Protein AF-0000000084433997 (afdb_homodimer)

Secondary structure (DSSP, 8-state):
----EEEEEES--EEEEEEE-SSPPPTT-EEEESEEEEEEE-HHHHHHHHHHHTT--EEEE-EEETTGGGSHHHHHHHHTT-B-TT-EEETT-PPPEEEEEE-TT--EEEEEE-GGGGGGGGPPP-HHHHHTEEEEEE-SS-HHHHHHHHHHHHHTT-EEEE--GGGGGG--HHHHHHHHHT-SEEEEEHHHHHHHHHHTT--HHHHHHHS-SEEEEE-GGG-EEEE-SS-EEEEPPP----S--TTHHHHHHHHHHHHHTTT--HHHHHHHHHHHHHHHTTSSSSTTSPPPHHHHHHHHHHH-/----EEEEEES--EEEEEEE-SSPPPTT-EEEESEEEEEEE-HHHHHHHHHHHTT--EEEE-EEETTGGGSHHHHHHHHTT-B-TT-EEETT-PPPEEEEEE-TT--EEEEEE-GGGGGGGGPPP-HHHHHTEEEEEE-SS-HHHHHHHHHHHHHTT-EEEE--GGGGGG--HHHHHHHHHT-SEEEEEHHHHHHHHHHHT--HHHHHHHS-SEEEEE-GGG-EEEE-SS-EEEEPPPP---S--TTHHHHHHHHHHHHHTTT--HHHHHHHHHHHHHHHTTSSSSTTSPPPHHHHHHHHHHH-

Solvent-accessible surface area (backbone atoms only — not comparable to full-atom values): 29512 Å² total; per-residue (Å²): 127,83,62,74,25,50,37,32,19,31,20,29,38,26,42,33,38,44,33,32,26,72,54,82,58,55,81,68,34,64,32,59,38,79,42,76,47,76,40,66,37,29,50,11,41,39,23,28,51,47,23,20,55,50,67,44,42,19,24,41,36,29,30,27,11,50,62,44,82,56,34,70,64,40,49,51,40,52,74,54,57,44,42,57,85,60,44,42,69,31,73,95,35,45,45,15,35,36,40,38,37,31,28,73,85,69,41,33,36,37,35,39,31,52,55,17,44,65,53,38,74,78,48,75,57,61,58,70,63,53,71,29,29,53,26,38,36,37,32,29,57,49,60,68,35,50,34,47,38,29,51,54,33,43,75,67,70,39,49,24,32,38,29,43,68,92,42,48,80,72,42,50,63,67,60,43,48,55,35,42,47,41,18,38,32,38,43,34,40,55,68,52,48,49,50,50,28,59,68,66,70,47,50,73,69,54,49,36,71,57,30,17,56,30,38,40,34,36,46,70,84,68,13,34,41,34,42,43,95,85,45,77,44,76,42,74,43,64,89,67,76,75,65,22,68,48,45,31,67,33,31,24,51,19,30,24,46,59,34,40,77,70,68,45,51,72,63,56,10,49,46,37,4,38,30,36,18,45,43,16,14,51,30,70,40,35,78,68,36,67,54,47,49,66,59,21,50,51,50,27,62,71,73,105,128,82,61,74,24,50,36,34,19,30,19,29,38,26,42,34,37,44,33,32,26,73,53,84,58,55,81,69,36,64,34,60,39,79,42,76,49,78,39,67,35,30,50,11,41,41,24,27,50,45,23,20,5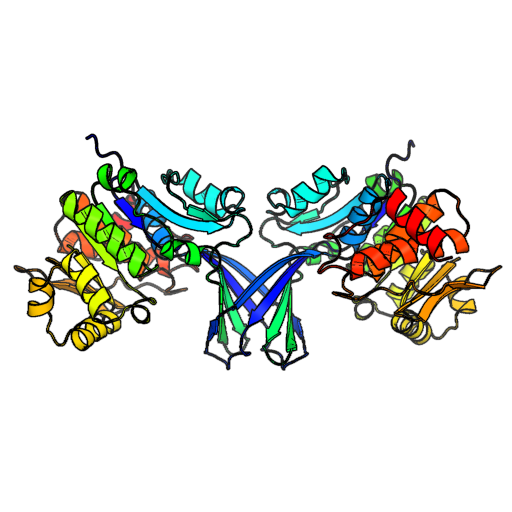4,52,70,43,42,18,23,39,36,29,31,27,10,51,60,42,84,57,34,68,64,39,50,53,39,53,76,53,57,43,43,58,83,60,43,43,70,31,72,94,35,47,44,16,34,38,40,39,37,32,28,74,85,69,43,32,38,37,36,39,31,51,55,17,45,64,50,39,74,78,49,76,58,62,59,71,62,53,70,28,29,54,25,39,37,37,32,30,58,47,63,67,35,49,33,48,39,29,50,54,34,43,74,68,72,37,48,24,32,37,29,43,67,92,42,47,80,71,43,50,63,67,59,43,50,54,36,42,46,41,19,38,33,37,44,33,39,55,68,53,46,49,49,50,28,58,66,67,71,48,50,73,68,54,48,37,71,56,30,16,57,31,40,40,34,37,47,69,84,70,12,34,40,36,42,43,93,86,45,77,43,77,42,76,42,65,89,67,75,75,65,23,70,47,45,30,67,32,31,25,52,19,32,23,48,60,34,40,78,70,69,46,52,72,62,59,9,49,44,37,4,37,30,35,17,46,44,15,15,51,30,72,39,37,77,70,36,68,54,47,49,66,58,22,50,51,49,27,62,71,73,103

InterPro domains:
  IPR002139 Ribokinase/fructokinase [PR00990] (9-30)
  IPR002139 Ribokinase/fructokinase [PR00990] (36-55)
  IPR002139 Ribokinase/fructokinase [PR00990] (178-193)
  IPR002139 Ribokinase/fructokinase [PR00990] (215-226)
  IPR002173 Carbohydrate/purine kinase, PfkB, conserved site [PS00583] (41-65)
  IPR002173 Carbohydrate/purine kinase, PfkB, conserved site [PS00584] (244-257)
  IPR011611 Carbohydrate kinase PfkB [PF00294] (5-291)
  IPR029056 Ribokinase-like [G3DSA:3.40.1190.20] (2-303)
  IPR029056 Ribokinase-like [SSF53613] (4-295)

Radius of gyration: 28.97 Å; Cα contacts (8 Å, |Δi|>4): 1471; chains: 2; bounding box: 48×86×59 Å

Nearest PDB structures (foldseek):
  6c9p-assembly1_B  TM=8.826E-01  e=9.674E-27  Mycobacterium tuberculosis
  1vm7-assembly1_B  TM=8.874E-01  e=5.995E-25  Thermotoga maritima MSB8
  7agh-assembly1_B  TM=7.985E-01  e=2.935E-23  Escherichia coli K-12
  2rbc-assembly1_A-2  TM=8.258E-01  e=1.819E-21  Agrobacterium fabrum str. C58
  5bye-assembly1_B  TM=8.367E-01  e=1.929E-21  Homo sapiens

Structure (mmCIF, N/CA/C/O backbone):
data_AF-0000000084433997-model_v1
#
loop_
_entity.id
_entity.type
_entity.pdbx_description
1 polymer 'Carbohydrate kinase PfkB family'
#
loop_
_atom_site.group_PDB
_atom_site.id
_atom_site.type_symbol
_atom_site.label_atom_id
_atom_site.label_alt_id
_atom_site.label_comp_id
_atom_site.label_asym_id
_atom_site.label_entity_id
_atom_site.label_seq_id
_atom_site.pdbx_PDB_ins_code
_atom_site.Cartn_x
_atom_site.Cartn_y
_atom_site.Cartn_z
_atom_site.occupancy
_atom_site.B_iso_or_equiv
_atom_site.auth_seq_id
_atom_site.auth_comp_id
_atom_site.auth_asym_id
_atom_site.auth_atom_id
_atom_site.pdbx_PDB_model_num
ATOM 1 N N . MET A 1 1 ? -18.5 -26.734 -27.234 1 50.84 1 MET A N 1
ATOM 2 C CA . MET A 1 1 ? -18.516 -25.297 -27 1 50.84 1 MET A CA 1
ATOM 3 C C . MET A 1 1 ? -17.188 -24.672 -27.438 1 50.84 1 MET A C 1
ATOM 5 O O . MET A 1 1 ? -16.141 -25.312 -27.328 1 50.84 1 MET A O 1
ATOM 9 N N . VAL A 1 2 ? -17.219 -23.578 -28.156 1 65.06 2 VAL A N 1
ATOM 10 C CA . VAL A 1 2 ? -16.016 -22.906 -28.641 1 65.06 2 VAL A CA 1
ATOM 11 C C . VAL A 1 2 ? -15.148 -22.5 -27.453 1 65.06 2 VAL A C 1
ATOM 13 O O . VAL A 1 2 ? -15.633 -21.906 -26.484 1 65.06 2 VAL A O 1
ATOM 16 N N . LYS A 1 3 ? -13.922 -23.188 -27.312 1 79.38 3 LYS A N 1
ATOM 17 C CA . LYS A 1 3 ? -12.977 -22.797 -26.281 1 79.38 3 LYS A CA 1
ATOM 18 C C . LYS A 1 3 ? -12.258 -21.5 -26.641 1 79.38 3 LYS A C 1
ATOM 20 O O . LYS A 1 3 ? -11.555 -21.438 -27.656 1 79.38 3 LYS A O 1
ATOM 25 N N . ASN A 1 4 ? -12.648 -20.531 -25.859 1 89.06 4 ASN A N 1
ATOM 26 C CA . ASN A 1 4 ? -12.109 -19.203 -26.156 1 89.06 4 ASN A CA 1
ATOM 27 C C . ASN A 1 4 ? -10.906 -18.891 -25.281 1 89.06 4 ASN A C 1
ATOM 29 O O . ASN A 1 4 ? -10.195 -17.906 -25.531 1 89.06 4 ASN A O 1
ATOM 33 N N . THR A 1 5 ? -10.719 -19.719 -24.281 1 94.12 5 THR A N 1
ATOM 34 C CA . THR A 1 5 ? -9.594 -19.531 -23.375 1 94.12 5 THR A CA 1
ATOM 35 C C . THR A 1 5 ? -8.625 -20.703 -23.469 1 94.12 5 THR A C 1
ATOM 37 O O . THR A 1 5 ? -9.039 -21.875 -23.375 1 94.12 5 THR A O 1
ATOM 40 N N . ASP A 1 6 ? -7.406 -20.406 -23.719 1 97.62 6 ASP A N 1
ATOM 41 C CA . ASP A 1 6 ? -6.395 -21.453 -23.781 1 97.62 6 ASP A CA 1
ATOM 42 C C . ASP A 1 6 ? -6.039 -21.953 -22.375 1 97.62 6 ASP A C 1
ATOM 44 O O . ASP A 1 6 ? -5.961 -23.156 -22.141 1 97.62 6 ASP A O 1
ATOM 48 N N . LEU A 1 7 ? -5.848 -20.984 -21.5 1 98.69 7 LEU A N 1
ATOM 49 C CA . LEU A 1 7 ? -5.348 -21.312 -20.172 1 98.69 7 LEU A CA 1
ATOM 50 C C . LEU A 1 7 ? -6.066 -20.5 -19.109 1 98.69 7 LEU A C 1
ATOM 52 O O . LEU A 1 7 ? -6.023 -19.266 -19.125 1 98.69 7 LEU A O 1
ATOM 56 N N . LEU A 1 8 ? -6.734 -21.141 -18.203 1 98.75 8 LEU A N 1
ATOM 57 C CA . LEU A 1 8 ? -7.324 -20.516 -17.016 1 98.75 8 LEU A CA 1
ATOM 58 C C . LEU A 1 8 ? -6.434 -20.719 -15.797 1 98.75 8 LEU A C 1
ATOM 60 O O . LEU A 1 8 ? -6.184 -21.859 -15.383 1 98.75 8 LEU A O 1
ATOM 64 N N . ALA A 1 9 ? -5.902 -19.641 -15.273 1 98.88 9 ALA A N 1
ATOM 65 C CA . ALA A 1 9 ? -5.137 -19.719 -14.031 1 98.88 9 ALA A CA 1
ATOM 66 C C . ALA A 1 9 ? -6.023 -19.438 -12.82 1 98.88 9 ALA A C 1
ATOM 68 O O . ALA A 1 9 ? -6.832 -18.516 -12.828 1 98.88 9 ALA A O 1
ATOM 69 N N . ILE A 1 10 ? -5.887 -20.234 -11.789 1 98.81 10 ILE A N 1
ATOM 70 C CA . ILE A 1 10 ? -6.688 -20.125 -10.57 1 98.81 10 ILE A CA 1
ATOM 71 C C . ILE A 1 10 ? -5.77 -20.031 -9.352 1 98.81 10 ILE A C 1
ATOM 73 O O . ILE A 1 10 ? -4.895 -20.891 -9.172 1 98.81 10 ILE A O 1
ATOM 77 N N . GLY A 1 11 ? -5.996 -19 -8.555 1 98.62 11 GLY A N 1
ATOM 78 C CA . GLY A 1 11 ? -5.188 -18.812 -7.359 1 98.62 11 GLY A CA 1
ATOM 79 C C . GLY A 1 11 ? -4.918 -17.344 -7.055 1 98.62 11 GLY A C 1
ATOM 80 O O . GLY A 1 11 ? -5.73 -16.484 -7.383 1 98.62 11 GLY A O 1
ATOM 81 N N . HIS A 1 12 ? -3.787 -17.094 -6.465 1 98.31 12 HIS A N 1
ATOM 82 C CA . HIS A 1 12 ? -3.574 -15.773 -5.871 1 98.31 12 HIS A CA 1
ATOM 83 C C . HIS A 1 12 ? -3.111 -14.766 -6.918 1 98.31 12 HIS A C 1
ATOM 85 O O . HIS A 1 12 ? -2.305 -15.094 -7.789 1 98.31 12 HIS A O 1
ATOM 91 N N . ALA A 1 13 ? -3.652 -13.594 -6.852 1 98.56 13 ALA A N 1
ATOM 92 C CA . ALA A 1 13 ? -3.033 -12.328 -7.234 1 98.56 13 ALA A CA 1
ATOM 93 C C . ALA A 1 13 ? -2.633 -11.516 -6.004 1 98.56 13 ALA A C 1
ATOM 95 O O . ALA A 1 13 ? -3.344 -11.516 -4.996 1 98.56 13 ALA A O 1
ATOM 96 N N . ALA A 1 14 ? -1.517 -10.852 -6.109 1 98.12 14 ALA A N 1
ATOM 97 C CA . ALA A 1 14 ? -1.049 -10.156 -4.91 1 98.12 14 ALA A CA 1
ATOM 98 C C . ALA A 1 14 ? -0.247 -8.914 -5.273 1 98.12 14 ALA A C 1
ATOM 100 O O . ALA A 1 14 ? 0.244 -8.789 -6.398 1 98.12 14 ALA A O 1
ATOM 101 N N . HIS A 1 15 ? -0.231 -7.965 -4.387 1 97.19 15 HIS A N 1
ATOM 102 C CA . HIS A 1 15 ? 0.707 -6.848 -4.43 1 97.19 15 HIS A CA 1
ATOM 103 C C . HIS A 1 15 ? 1.926 -7.117 -3.555 1 97.19 15 HIS A C 1
ATOM 105 O O . HIS A 1 15 ? 1.788 -7.547 -2.406 1 97.19 15 HIS A O 1
ATOM 111 N N . ASP A 1 16 ? 3.061 -6.852 -4.098 1 97.06 16 ASP A N 1
ATOM 112 C CA . ASP A 1 16 ? 4.301 -7.031 -3.35 1 97.06 16 ASP A CA 1
ATOM 113 C C . ASP A 1 16 ? 4.973 -5.691 -3.072 1 97.06 16 ASP A C 1
ATOM 115 O O . ASP A 1 16 ? 5.355 -4.977 -4.004 1 97.06 16 ASP A O 1
ATOM 119 N N . TYR A 1 17 ? 5.09 -5.344 -1.823 1 97.31 17 TYR A N 1
ATOM 120 C CA . TYR A 1 17 ? 5.855 -4.18 -1.395 1 97.31 17 TYR A CA 1
ATOM 121 C C . TYR A 1 17 ? 7.281 -4.574 -1.02 1 97.31 17 TYR A C 1
ATOM 123 O O . TYR A 1 17 ? 7.492 -5.355 -0.089 1 97.31 17 TYR A O 1
ATOM 131 N N . ILE A 1 18 ? 8.25 -4.066 -1.733 1 96.94 18 ILE A N 1
ATOM 132 C CA . ILE A 1 18 ? 9.664 -4.266 -1.44 1 96.94 18 ILE A CA 1
ATOM 133 C C . ILE A 1 18 ? 10.234 -3.018 -0.771 1 96.94 18 ILE A C 1
ATOM 135 O O . ILE A 1 18 ? 10.352 -1.964 -1.402 1 96.94 18 ILE A O 1
ATOM 139 N N . ILE A 1 19 ? 10.641 -3.168 0.463 1 97.88 19 ILE A N 1
ATOM 140 C CA . ILE A 1 19 ? 10.938 -2.014 1.303 1 97.88 19 ILE A CA 1
ATOM 141 C C . ILE A 1 19 ? 12.367 -2.115 1.832 1 97.88 19 ILE A C 1
ATOM 143 O O . ILE A 1 19 ? 12.789 -3.18 2.293 1 97.88 19 ILE A O 1
ATOM 147 N N . ARG A 1 20 ? 13.117 -1.096 1.698 1 97.75 20 ARG A N 1
ATOM 148 C CA . ARG A 1 20 ? 14.461 -1.013 2.275 1 97.75 20 ARG A CA 1
ATOM 149 C C . ARG A 1 20 ? 14.469 -0.107 3.502 1 97.75 20 ARG A C 1
ATOM 151 O O . ARG A 1 20 ? 13.914 0.992 3.475 1 97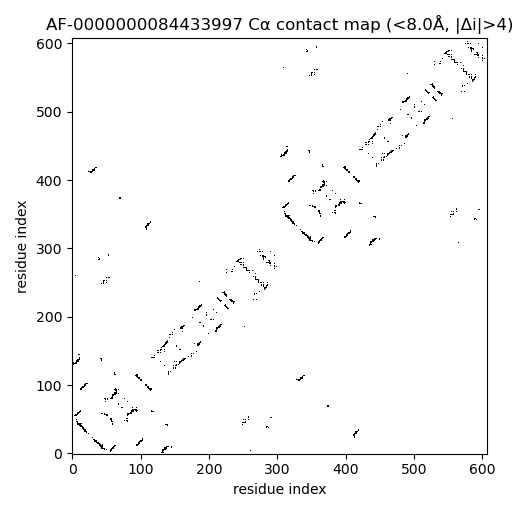.75 20 ARG A O 1
ATOM 158 N N . VAL A 1 21 ? 15.023 -0.551 4.582 1 97.94 21 VAL A N 1
ATOM 159 C CA . VAL A 1 21 ? 15.18 0.207 5.82 1 97.94 21 VAL A CA 1
ATOM 160 C C . VAL A 1 21 ? 16.625 0.101 6.312 1 97.94 21 VAL A C 1
ATOM 162 O O . VAL A 1 21 ? 17.328 -0.864 6 1 97.94 21 VAL A O 1
ATOM 165 N N . PRO A 1 22 ? 17.125 1.155 7.047 1 97.19 22 PRO A N 1
ATOM 166 C CA . PRO A 1 22 ? 18.484 1.024 7.59 1 97.19 22 PRO A CA 1
ATOM 167 C C . PRO A 1 22 ? 18.609 -0.123 8.586 1 97.19 22 PRO A C 1
ATOM 169 O O . PRO A 1 22 ? 19.609 -0.841 8.586 1 97.19 22 PRO A O 1
ATOM 172 N N . SER A 1 23 ? 17.609 -0.254 9.438 1 95.31 23 SER A N 1
ATOM 173 C CA . SER A 1 23 ? 17.547 -1.306 10.445 1 95.31 23 SER A CA 1
ATOM 174 C C . SER A 1 23 ? 16.094 -1.579 10.852 1 95.31 23 SER A C 1
ATOM 176 O O . SER A 1 23 ? 15.203 -0.78 10.57 1 95.31 23 SER A O 1
ATOM 178 N N . PHE A 1 24 ? 15.898 -2.74 11.398 1 94.88 24 PHE A N 1
ATOM 179 C CA . PHE A 1 24 ? 14.594 -3.043 11.969 1 94.88 24 PHE A CA 1
ATOM 180 C C . PHE A 1 24 ? 14.445 -2.4 13.344 1 94.88 24 PHE A C 1
ATOM 182 O O . PHE A 1 24 ? 15.234 -2.674 14.25 1 94.88 24 PHE A O 1
ATOM 189 N N . PRO A 1 25 ? 13.492 -1.567 13.531 1 94.12 25 PRO A N 1
ATOM 190 C CA . PRO A 1 25 ? 13.359 -0.875 14.812 1 94.12 25 PRO A CA 1
ATOM 191 C C . PRO A 1 25 ? 12.898 -1.798 15.938 1 94.12 25 PRO A C 1
ATOM 193 O O . PRO A 1 25 ? 12.281 -2.832 15.68 1 94.12 25 PRO A O 1
ATOM 196 N N . LYS A 1 26 ? 13.25 -1.342 17.203 1 92.12 26 LYS A N 1
ATOM 197 C CA . LYS A 1 26 ? 12.68 -1.998 18.375 1 92.12 26 LYS A CA 1
ATOM 198 C C . LYS A 1 26 ? 11.219 -1.614 18.562 1 92.12 26 LYS A C 1
ATOM 200 O O . LYS A 1 26 ? 10.734 -0.654 17.953 1 92.12 26 LYS A O 1
ATOM 205 N N . ALA A 1 27 ? 10.484 -2.465 19.359 1 90.38 27 ALA A N 1
ATOM 206 C CA . ALA A 1 27 ? 9.102 -2.125 19.703 1 90.38 27 ALA A CA 1
ATOM 207 C C . ALA A 1 27 ? 9 -0.681 20.188 1 90.38 27 ALA A C 1
ATOM 209 O O . ALA A 1 27 ? 9.844 -0.21 20.953 1 90.38 27 ALA A O 1
ATOM 210 N N . ASN A 1 28 ? 8.008 -0.002 19.672 1 89.56 28 ASN A N 1
ATOM 211 C CA . ASN A 1 28 ? 7.633 1.361 20.031 1 89.56 28 ASN A CA 1
ATOM 212 C C . ASN A 1 28 ? 8.625 2.381 19.469 1 89.56 28 ASN A C 1
ATOM 214 O O . ASN A 1 28 ? 8.742 3.49 20 1 89.56 28 ASN A O 1
ATOM 218 N N . PHE A 1 29 ? 9.406 2.031 18.5 1 91.44 29 PHE A N 1
ATOM 219 C CA . PHE A 1 29 ? 10.273 2.955 17.766 1 91.44 29 PHE A CA 1
ATOM 220 C C . PHE A 1 29 ? 9.914 2.967 16.281 1 91.44 29 PHE A C 1
ATOM 222 O O . PHE A 1 29 ? 9.07 2.189 15.836 1 91.44 29 PHE A O 1
ATOM 229 N N . SER A 1 30 ? 10.531 3.869 15.602 1 91.94 30 SER A N 1
ATOM 230 C CA . SER A 1 30 ? 10.258 4.051 14.18 1 91.94 30 SER A CA 1
ATOM 231 C C . SER A 1 30 ? 11.531 3.949 13.352 1 91.94 30 SER A C 1
ATOM 233 O O . SER A 1 30 ? 12.641 4.059 13.891 1 91.94 30 SER A O 1
ATOM 235 N N . SER A 1 31 ? 11.367 3.625 12.133 1 94.44 31 SER A N 1
ATOM 236 C CA . SER A 1 31 ? 12.461 3.598 11.164 1 94.44 31 SER A CA 1
ATOM 237 C C . SER A 1 31 ? 12.039 4.23 9.836 1 94.44 31 SER A C 1
ATOM 239 O O . SER A 1 31 ? 10.906 4.035 9.383 1 94.44 31 SER A O 1
ATOM 241 N N . PRO A 1 32 ? 12.945 5.012 9.25 1 95.56 32 PRO A N 1
ATOM 242 C CA . PRO A 1 32 ? 12.633 5.527 7.918 1 95.56 32 PRO A CA 1
ATOM 243 C C . PRO A 1 32 ? 12.75 4.461 6.832 1 95.56 32 PRO A C 1
ATOM 245 O O . PRO A 1 32 ? 13.562 3.537 6.953 1 95.56 32 PRO A O 1
ATOM 248 N N . ILE A 1 33 ? 11.914 4.535 5.883 1 97.94 33 ILE A N 1
ATOM 249 C CA . ILE A 1 33 ? 12.047 3.727 4.676 1 97.94 33 ILE A CA 1
ATOM 250 C C . ILE A 1 33 ? 12.922 4.457 3.662 1 97.94 33 ILE A C 1
ATOM 252 O O . ILE A 1 33 ? 12.625 5.59 3.275 1 97.94 33 ILE A O 1
ATOM 256 N N . THR A 1 34 ? 14 3.84 3.238 1 97.12 34 THR A N 1
ATOM 257 C CA . THR A 1 34 ? 14.945 4.496 2.344 1 97.12 34 THR A CA 1
ATOM 258 C C . THR A 1 34 ? 14.562 4.258 0.885 1 97.12 34 THR A C 1
ATOM 260 O O . THR A 1 34 ? 14.961 5.023 0.003 1 97.12 34 THR A O 1
ATOM 263 N N . ASP A 1 35 ? 13.883 3.168 0.671 1 96.25 35 ASP A N 1
ATOM 264 C CA . ASP A 1 35 ? 13.375 2.865 -0.667 1 96.25 35 ASP A CA 1
ATOM 265 C C . ASP A 1 35 ? 12.141 1.973 -0.602 1 96.25 35 ASP A C 1
ATOM 267 O O . ASP A 1 35 ? 12 1.168 0.321 1 96.25 35 ASP A O 1
ATOM 271 N N . MET A 1 36 ? 11.273 2.164 -1.518 1 97.06 36 MET A N 1
ATOM 272 C CA . MET A 1 36 ? 10.055 1.355 -1.593 1 97.06 36 MET A CA 1
ATOM 273 C C . MET A 1 36 ? 9.602 1.187 -3.039 1 97.06 36 MET A C 1
ATOM 275 O O . MET A 1 36 ? 9.438 2.17 -3.762 1 97.06 36 MET A O 1
ATOM 279 N N . LYS A 1 37 ? 9.438 -0.037 -3.434 1 94.38 37 LYS A N 1
ATOM 280 C CA . LYS A 1 37 ? 8.898 -0.4 -4.742 1 94.38 37 LYS A CA 1
ATOM 281 C C . LYS A 1 37 ? 7.719 -1.354 -4.605 1 94.38 37 LYS A C 1
ATOM 283 O O . LYS A 1 37 ? 7.652 -2.137 -3.656 1 94.38 37 LYS A O 1
ATOM 288 N N . THR A 1 38 ? 6.801 -1.246 -5.484 1 94.62 38 THR A N 1
ATOM 289 C CA . THR A 1 38 ? 5.672 -2.166 -5.543 1 94.62 38 THR A CA 1
ATOM 290 C C . THR A 1 38 ? 5.703 -2.982 -6.828 1 94.62 38 THR A C 1
ATOM 292 O O . THR A 1 38 ? 5.941 -2.438 -7.91 1 94.62 38 THR A O 1
ATOM 295 N N . PHE A 1 39 ? 5.469 -4.246 -6.715 1 95.81 39 PHE A N 1
ATOM 296 C CA . PHE A 1 39 ? 5.426 -5.148 -7.859 1 95.81 39 PHE A CA 1
ATOM 297 C C . PHE A 1 39 ? 4.137 -5.961 -7.855 1 95.81 39 PHE A C 1
ATOM 299 O O . PHE A 1 39 ? 3.539 -6.184 -6.801 1 95.81 39 PHE A O 1
ATOM 306 N N . ASN A 1 40 ? 3.682 -6.293 -9.047 1 97.31 40 ASN A N 1
ATOM 307 C CA . ASN A 1 40 ? 2.57 -7.227 -9.195 1 97.31 40 ASN A CA 1
ATOM 308 C C . ASN A 1 40 ? 3.008 -8.664 -8.938 1 97.31 40 ASN A C 1
ATOM 310 O O . ASN A 1 40 ? 4.098 -9.07 -9.352 1 97.31 40 ASN A O 1
ATOM 314 N N . GLY A 1 41 ? 2.148 -9.406 -8.156 1 97.5 41 GLY A N 1
ATOM 315 C CA . GLY A 1 41 ? 2.504 -10.781 -7.828 1 97.5 41 GLY A CA 1
ATOM 316 C C . GLY A 1 41 ? 1.3 -11.695 -7.699 1 97.5 41 GLY A C 1
ATOM 317 O O . GLY A 1 41 ? 0.204 -11.352 -8.156 1 97.5 41 GLY A O 1
ATOM 318 N N . GLY A 1 42 ? 1.583 -12.828 -7.086 1 97.75 42 GLY A N 1
ATOM 319 C CA . GLY A 1 42 ? 0.622 -13.922 -7.039 1 97.75 42 GLY A CA 1
ATOM 320 C C . GLY A 1 42 ? 0.868 -14.977 -8.094 1 97.75 42 GLY A C 1
ATOM 321 O O . GLY A 1 42 ? 0.853 -14.68 -9.297 1 97.75 42 GLY A O 1
ATOM 322 N N . ALA A 1 43 ? 0.938 -16.125 -7.637 1 98.31 43 ALA A N 1
ATOM 323 C CA . ALA A 1 43 ? 1.384 -17.188 -8.523 1 98.31 43 ALA A CA 1
ATOM 324 C C . ALA A 1 43 ? 0.423 -17.359 -9.695 1 98.31 43 ALA A C 1
ATOM 326 O O . ALA A 1 43 ? 0.851 -17.469 -10.852 1 98.31 43 ALA A O 1
ATOM 327 N N . ALA A 1 44 ? -0.881 -17.406 -9.445 1 98.81 44 ALA A N 1
ATOM 328 C CA . ALA A 1 44 ? -1.854 -17.578 -10.523 1 98.81 44 ALA A CA 1
ATOM 329 C C . ALA A 1 44 ? -1.81 -16.406 -11.5 1 98.81 44 ALA A C 1
ATOM 331 O O . ALA A 1 44 ? -1.814 -16.609 -12.719 1 98.81 44 ALA A O 1
ATOM 332 N N . ALA A 1 45 ? -1.778 -15.273 -10.922 1 98.81 45 ALA A N 1
ATOM 333 C CA . ALA A 1 45 ? -1.732 -14.07 -11.758 1 98.81 45 ALA A CA 1
ATOM 334 C C . ALA A 1 45 ? -0.444 -14.023 -12.57 1 98.81 45 ALA A C 1
ATOM 336 O O . ALA A 1 45 ? -0.454 -13.617 -13.734 1 98.81 45 ALA A O 1
ATOM 337 N N . ASN A 1 46 ? 0.643 -14.367 -11.969 1 98.69 46 ASN A N 1
ATOM 338 C CA . ASN A 1 46 ? 1.906 -14.43 -12.695 1 98.69 46 ASN A CA 1
ATOM 339 C C . ASN A 1 46 ? 1.807 -15.359 -13.906 1 98.69 46 ASN A C 1
ATOM 341 O O . ASN A 1 46 ? 2.221 -14.984 -15.008 1 98.69 46 ASN A O 1
ATOM 345 N N . VAL A 1 47 ? 1.234 -16.516 -13.695 1 98.88 47 VAL A N 1
ATOM 346 C CA . VAL A 1 47 ? 1.101 -17.484 -14.773 1 98.88 47 VAL A CA 1
ATOM 347 C C . VAL A 1 47 ? 0.199 -16.922 -15.867 1 98.88 47 VAL A C 1
ATOM 349 O O . VAL A 1 47 ? 0.509 -17.031 -17.062 1 98.88 47 VAL A O 1
ATOM 352 N N . ALA A 1 48 ? -0.889 -16.312 -15.492 1 98.88 48 ALA A N 1
ATOM 353 C CA . ALA A 1 48 ? -1.817 -15.727 -16.453 1 98.88 48 ALA A CA 1
ATOM 354 C C . ALA A 1 48 ? -1.146 -14.609 -17.25 1 98.88 48 ALA A C 1
ATOM 356 O O . ALA A 1 48 ? -1.279 -14.555 -18.484 1 98.88 48 ALA A O 1
ATOM 357 N N . CYS A 1 49 ? -0.402 -13.742 -16.609 1 98.81 49 CYS A N 1
ATOM 358 C CA . CYS A 1 49 ? 0.227 -12.602 -17.25 1 98.81 49 CYS A CA 1
ATOM 359 C C . CYS A 1 49 ? 1.329 -13.055 -18.203 1 98.81 49 CYS A C 1
ATOM 361 O O . CYS A 1 49 ? 1.379 -12.617 -19.359 1 98.81 49 CYS A O 1
ATOM 363 N N . VAL A 1 50 ? 2.197 -13.914 -17.688 1 98.81 50 VAL A N 1
ATOM 364 C CA . VAL A 1 50 ? 3.283 -14.406 -18.531 1 98.81 50 VAL A CA 1
ATOM 365 C C . VAL A 1 50 ? 2.709 -15.188 -19.719 1 98.81 50 VAL A C 1
ATOM 367 O O . VAL A 1 50 ? 3.16 -15.023 -20.859 1 98.81 50 VAL A O 1
ATOM 370 N N . GLY A 1 51 ? 1.712 -16.031 -19.484 1 98.75 51 GLY A N 1
ATOM 371 C CA . GLY A 1 51 ? 1.057 -16.766 -20.562 1 98.75 51 GLY A CA 1
ATOM 372 C C . GLY A 1 51 ? 0.455 -15.859 -21.625 1 98.75 51 GLY A C 1
ATOM 373 O O . GLY A 1 51 ? 0.634 -16.094 -22.812 1 98.75 51 GLY A O 1
ATOM 374 N N . ALA A 1 52 ? -0.25 -14.852 -21.141 1 98.75 52 ALA A N 1
ATOM 375 C CA . ALA A 1 52 ? -0.844 -13.891 -22.062 1 98.75 52 ALA A CA 1
ATOM 376 C C . ALA A 1 52 ? 0.229 -13.195 -22.891 1 98.75 52 ALA A C 1
ATOM 378 O O . ALA A 1 52 ? 0.079 -13.031 -24.109 1 98.75 52 ALA A O 1
ATOM 379 N N . ASN A 1 53 ? 1.278 -12.812 -22.234 1 98.62 53 ASN A N 1
ATOM 380 C CA . ASN A 1 53 ? 2.381 -12.141 -22.922 1 98.62 53 ASN A CA 1
ATOM 381 C C . ASN A 1 53 ? 2.998 -13.039 -24 1 98.62 53 ASN A C 1
ATOM 383 O O . ASN A 1 53 ? 3.525 -12.539 -24.984 1 98.62 53 ASN A O 1
ATOM 387 N N . LEU A 1 54 ? 2.941 -14.336 -23.812 1 98.56 54 LEU A N 1
ATOM 388 C CA . LEU A 1 54 ? 3.5 -15.305 -24.75 1 98.56 54 LEU A CA 1
ATOM 389 C C . LEU A 1 54 ? 2.504 -15.633 -25.859 1 98.56 54 LEU A C 1
ATOM 391 O O . LEU A 1 54 ? 2.793 -16.438 -26.75 1 98.56 54 LEU A O 1
ATOM 395 N N . GLY A 1 55 ? 1.296 -15.117 -25.797 1 97.69 55 GLY A N 1
ATOM 396 C CA . GLY A 1 55 ? 0.361 -15.242 -26.906 1 97.69 55 GLY A CA 1
ATOM 397 C C . GLY A 1 55 ? -0.832 -16.125 -26.578 1 97.69 55 GLY A C 1
ATOM 398 O O . GLY A 1 55 ? -1.706 -16.328 -27.422 1 97.69 55 GLY A O 1
ATOM 399 N N . LEU A 1 56 ? -0.952 -16.609 -25.375 1 98.12 56 LEU A N 1
ATOM 400 C CA . LEU A 1 56 ? -2.107 -17.406 -24.984 1 98.12 56 LEU A CA 1
ATOM 401 C C . LEU A 1 56 ? -3.299 -16.516 -24.656 1 98.12 56 LEU A C 1
ATOM 403 O O . LEU A 1 56 ? -3.133 -15.438 -24.062 1 98.12 56 LEU A O 1
ATOM 407 N N . ASN A 1 57 ? -4.473 -16.969 -25.047 1 98.44 57 ASN A N 1
ATOM 408 C CA . ASN A 1 57 ? -5.672 -16.406 -24.438 1 98.44 57 ASN A CA 1
ATOM 409 C C . ASN A 1 57 ? -5.867 -16.906 -23 1 98.44 57 ASN A C 1
ATOM 411 O O . ASN A 1 57 ? -6.25 -18.062 -22.797 1 98.44 57 ASN A O 1
ATOM 415 N N . THR A 1 58 ? -5.609 -16 -22.047 1 98.69 58 THR A N 1
ATOM 416 C CA . THR A 1 58 ? -5.645 -16.453 -20.672 1 98.69 58 THR A CA 1
ATOM 417 C C . THR A 1 58 ? -6.828 -15.836 -19.922 1 98.69 58 THR A C 1
ATOM 419 O O . THR A 1 58 ? -7.355 -14.805 -20.344 1 98.69 58 THR A O 1
ATOM 422 N N . ALA A 1 59 ? -7.277 -16.531 -18.922 1 98.75 59 ALA A N 1
ATOM 423 C CA . ALA A 1 59 ? -8.242 -16.047 -17.922 1 98.75 59 ALA A CA 1
ATOM 424 C C . ALA A 1 59 ? -7.723 -16.25 -16.516 1 98.75 59 ALA A C 1
ATOM 426 O O . ALA A 1 59 ? -6.848 -17.094 -16.281 1 98.75 59 ALA A O 1
ATOM 427 N N . LEU A 1 60 ? -8.25 -15.43 -15.609 1 98.81 60 LEU A N 1
ATOM 428 C CA . LEU A 1 60 ? -7.789 -15.484 -14.227 1 98.81 60 LEU A CA 1
ATOM 429 C C . LEU A 1 60 ? -8.969 -15.555 -13.266 1 98.81 60 LEU A C 1
ATOM 431 O O . LEU A 1 60 ? -9.922 -14.781 -13.391 1 98.81 60 LEU A O 1
ATOM 435 N N . VAL A 1 61 ? -8.945 -16.516 -12.422 1 98.75 61 VAL A N 1
ATOM 436 C CA . VAL A 1 61 ? -9.805 -16.547 -11.242 1 98.75 61 VAL A CA 1
ATOM 437 C C . VAL A 1 61 ? -8.969 -16.312 -9.984 1 98.75 61 VAL A C 1
ATOM 439 O O . VAL A 1 61 ? -8.102 -17.109 -9.648 1 98.75 61 VAL A O 1
ATOM 442 N N . SER A 1 62 ? -9.195 -15.273 -9.367 1 98.75 62 SER A N 1
ATOM 443 C CA . SER A 1 62 ? -8.508 -14.852 -8.156 1 98.75 62 SER A CA 1
ATOM 444 C C . SER A 1 62 ? -9.422 -14.023 -7.258 1 98.75 62 SER A C 1
ATOM 446 O O . SER A 1 62 ? -10.367 -13.398 -7.738 1 98.75 62 SER A O 1
ATOM 448 N N . ALA A 1 63 ? -9.18 -14.133 -5.973 1 98.69 63 ALA A N 1
ATOM 449 C CA . ALA A 1 63 ? -9.891 -13.273 -5.031 1 98.69 63 ALA A CA 1
ATOM 450 C C . ALA A 1 63 ? -9.117 -11.984 -4.777 1 98.69 63 ALA A C 1
ATOM 452 O O . ALA A 1 63 ? -7.969 -12.023 -4.332 1 98.69 63 ALA A O 1
ATOM 453 N N . VAL A 1 64 ? -9.773 -10.844 -5.039 1 98.62 64 VAL A N 1
ATOM 454 C CA . VAL A 1 64 ? -9.102 -9.555 -4.953 1 98.62 64 VAL A CA 1
ATOM 455 C C . VAL A 1 64 ? -9.984 -8.555 -4.203 1 98.62 64 VAL A C 1
ATOM 457 O O . VAL A 1 64 ? -11.172 -8.805 -3.998 1 98.62 64 VAL A O 1
ATOM 460 N N . GLY A 1 65 ? -9.344 -7.523 -3.746 1 97.38 65 GLY A N 1
ATOM 461 C CA . GLY A 1 65 ? -10.047 -6.512 -2.979 1 97.38 65 GLY A CA 1
ATOM 462 C C . GLY A 1 65 ? -11.008 -5.691 -3.818 1 97.38 65 GLY A C 1
ATOM 463 O O . GLY A 1 65 ? -10.953 -5.723 -5.051 1 97.38 65 GLY A O 1
ATOM 464 N N . GLY A 1 66 ? -11.859 -4.93 -3.139 1 94.56 66 GLY A N 1
ATOM 465 C CA . GLY A 1 66 ? -12.883 -4.129 -3.799 1 94.56 66 GLY A CA 1
ATOM 466 C C . GLY A 1 66 ? -12.305 -3.045 -4.691 1 94.56 66 GLY A C 1
ATOM 467 O O . GLY A 1 66 ? -12.945 -2.613 -5.648 1 94.56 66 GLY A O 1
ATOM 468 N N . ASP A 1 67 ? -11.102 -2.625 -4.457 1 90.75 67 ASP A N 1
ATOM 469 C CA . ASP A 1 67 ? -10.508 -1.517 -5.195 1 90.75 67 ASP A CA 1
ATOM 470 C C . ASP A 1 67 ? -9.633 -2.027 -6.34 1 90.75 67 ASP A C 1
ATOM 472 O O . ASP A 1 67 ? -9 -1.237 -7.047 1 90.75 67 ASP A O 1
ATOM 476 N N . PHE A 1 68 ? -9.539 -3.303 -6.539 1 96.06 68 PHE A N 1
ATOM 477 C CA . PHE A 1 68 ? -8.562 -3.906 -7.438 1 96.06 68 PHE A CA 1
ATOM 478 C C . PHE A 1 68 ? -8.734 -3.377 -8.859 1 96.06 68 PHE A C 1
ATOM 480 O O . PHE A 1 68 ? -7.75 -3.135 -9.555 1 96.06 68 PHE A O 1
ATOM 487 N N . LYS A 1 69 ? -9.945 -3.15 -9.305 1 94.31 69 LYS A N 1
ATOM 488 C CA . LYS A 1 69 ? -10.211 -2.754 -10.688 1 94.31 69 LYS A CA 1
ATOM 489 C C . LYS A 1 69 ? -9.758 -1.318 -10.938 1 94.31 69 LYS A C 1
ATOM 491 O O . LYS A 1 69 ? -9.711 -0.873 -12.086 1 94.31 69 LYS A O 1
ATOM 496 N N . LYS A 1 70 ? -9.383 -0.637 -9.93 1 89.38 70 LYS A N 1
ATOM 497 C CA . LYS A 1 70 ? -8.906 0.735 -10.07 1 89.38 70 LYS A CA 1
ATOM 498 C C . LYS A 1 70 ? -7.387 0.798 -10 1 89.38 70 LYS A C 1
ATOM 500 O O . LYS A 1 70 ? -6.801 1.883 -10.039 1 89.38 70 LYS A O 1
ATOM 505 N N . THR A 1 71 ? -6.789 -0.307 -9.906 1 92.25 71 THR A N 1
ATOM 506 C CA . THR A 1 71 ? -5.344 -0.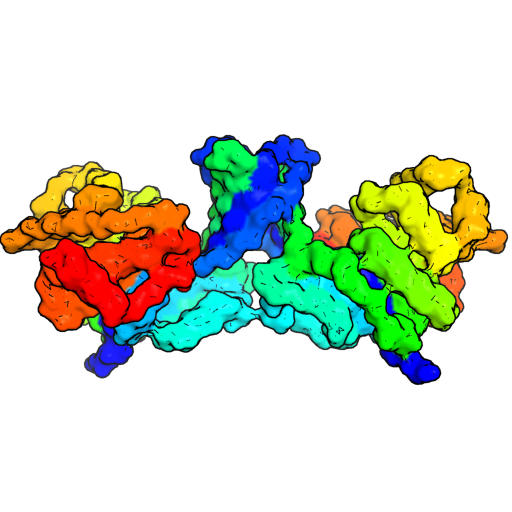347 -9.719 1 92.25 71 THR A CA 1
ATOM 507 C C . THR A 1 71 ? -4.625 -0.396 -11.062 1 92.25 71 THR A C 1
ATOM 509 O O . THR A 1 71 ? -5.219 -0.785 -12.07 1 92.25 71 THR A O 1
ATOM 512 N N . GLU A 1 72 ? -3.355 -0.032 -11.039 1 90.94 72 GLU A N 1
ATOM 513 C CA . GLU A 1 72 ? -2.498 -0.203 -12.203 1 90.94 72 GLU A CA 1
ATOM 514 C C . GLU A 1 72 ? -2.314 -1.679 -12.547 1 90.94 72 GLU A C 1
ATOM 516 O O . GLU A 1 72 ? -2.094 -2.031 -13.703 1 90.94 72 GLU A O 1
ATOM 521 N N . TYR A 1 73 ? -2.41 -2.49 -11.547 1 95.94 73 TYR A N 1
ATOM 522 C CA . TYR A 1 73 ? -2.287 -3.928 -11.758 1 95.94 73 TYR A CA 1
ATOM 523 C C . TYR A 1 73 ? -3.398 -4.438 -12.672 1 95.94 73 TYR A C 1
ATOM 525 O O . TYR A 1 73 ? -3.137 -5.18 -13.617 1 95.94 73 TYR A O 1
ATOM 533 N N . PHE A 1 74 ? -4.609 -3.996 -12.391 1 97.38 74 PHE A N 1
ATOM 534 C CA . PHE A 1 74 ? -5.742 -4.387 -13.219 1 97.38 74 PHE A CA 1
ATOM 535 C C . PHE A 1 74 ? -5.582 -3.855 -14.641 1 97.38 74 PHE A C 1
ATOM 537 O O . PHE A 1 74 ? -5.84 -4.574 -15.609 1 97.38 74 PHE A O 1
ATOM 544 N N . GLU A 1 75 ? -5.148 -2.65 -14.727 1 95.25 75 GLU A N 1
ATOM 545 C CA . GLU A 1 75 ? -4.887 -2.076 -16.047 1 95.25 75 GLU A CA 1
ATOM 546 C C . GLU A 1 75 ? -3.873 -2.91 -16.812 1 95.25 75 GLU A C 1
ATOM 548 O O . GLU A 1 75 ? -4.02 -3.111 -18.016 1 95.25 75 GLU A O 1
ATOM 553 N N . HIS A 1 76 ? -2.846 -3.318 -16.109 1 97.06 76 HIS A N 1
ATOM 554 C CA . HIS A 1 76 ? -1.828 -4.176 -16.703 1 97.06 76 HIS A CA 1
ATOM 555 C C . HIS A 1 76 ? -2.443 -5.453 -17.266 1 97.06 76 HIS A C 1
ATOM 557 O O . HIS A 1 76 ? -2.125 -5.859 -18.391 1 97.06 76 HIS A O 1
ATOM 563 N N . MET A 1 77 ? -3.359 -6.082 -16.531 1 98.44 77 MET A N 1
ATOM 564 C CA . MET A 1 77 ? -4.051 -7.289 -16.984 1 98.44 77 MET A CA 1
ATOM 565 C C . MET A 1 77 ? -4.895 -7.008 -18.219 1 98.44 77 MET A C 1
ATOM 567 O O . MET A 1 77 ? -4.906 -7.805 -19.156 1 98.44 77 MET A O 1
ATOM 571 N N . GLU A 1 78 ? -5.57 -5.84 -18.172 1 98.06 78 GLU A N 1
ATOM 572 C CA . GLU A 1 78 ? -6.391 -5.449 -19.328 1 98.06 78 GLU A CA 1
ATOM 573 C C . GLU A 1 78 ? -5.543 -5.27 -20.578 1 98.06 78 GLU A C 1
ATOM 575 O O . GLU A 1 78 ? -5.918 -5.723 -21.656 1 98.06 78 GLU A O 1
ATOM 580 N N . ASN A 1 79 ? -4.457 -4.637 -20.406 1 98 79 ASN A N 1
ATOM 581 C CA . ASN A 1 79 ? -3.561 -4.383 -21.531 1 98 79 ASN A CA 1
ATOM 582 C C . ASN A 1 79 ? -3.027 -5.68 -22.125 1 98 79 ASN A C 1
ATOM 584 O O . ASN A 1 79 ? -2.758 -5.75 -23.328 1 98 79 ASN A O 1
ATOM 588 N N . LEU A 1 80 ? -2.904 -6.703 -21.312 1 98.31 80 LEU A N 1
ATOM 589 C CA . LEU A 1 80 ? -2.428 -8.008 -21.766 1 98.31 80 LEU A CA 1
ATOM 590 C C . LEU A 1 80 ? -3.562 -8.82 -22.375 1 98.31 80 LEU A C 1
ATOM 592 O O . LEU A 1 80 ? -3.332 -9.898 -22.922 1 98.31 80 LEU A O 1
ATOM 596 N N . GLY A 1 81 ? -4.781 -8.344 -22.188 1 98.19 81 GLY A N 1
ATOM 597 C CA . GLY A 1 81 ? -5.941 -9.016 -22.75 1 98.19 81 GLY A CA 1
ATOM 598 C C . GLY A 1 81 ? -6.41 -10.195 -21.906 1 98.19 81 GLY A C 1
ATOM 599 O O . GLY A 1 81 ? -7.043 -11.117 -22.422 1 98.19 81 GLY A O 1
ATOM 600 N N . ILE A 1 82 ? -6.145 -10.234 -20.672 1 98.62 82 ILE A N 1
ATOM 601 C CA . ILE A 1 82 ? -6.547 -11.32 -19.781 1 98.62 82 ILE A CA 1
ATOM 602 C C . ILE A 1 82 ? -8.031 -11.203 -19.453 1 98.62 82 ILE A C 1
ATOM 604 O O . ILE A 1 82 ? -8.516 -10.117 -19.125 1 98.62 82 ILE A O 1
ATOM 608 N N . ASP A 1 83 ? -8.742 -12.297 -19.594 1 98.38 83 ASP A N 1
ATOM 609 C CA . ASP A 1 83 ? -10.141 -12.32 -19.172 1 98.38 83 ASP A CA 1
ATOM 610 C C . ASP A 1 83 ? -10.258 -12.312 -17.656 1 98.38 83 ASP A C 1
ATOM 612 O O . ASP A 1 83 ? -9.891 -13.289 -16.984 1 98.38 83 ASP A O 1
ATOM 616 N N . THR A 1 84 ? -10.805 -11.25 -17.125 1 98.06 84 THR A N 1
ATOM 617 C CA . THR A 1 84 ? -10.883 -11.078 -15.68 1 98.06 84 THR A CA 1
ATOM 618 C C . THR A 1 84 ? -12.328 -11.109 -15.203 1 98.06 84 THR A C 1
ATOM 620 O O . THR A 1 84 ? -12.641 -10.648 -14.102 1 98.06 84 THR A O 1
ATOM 623 N N . GLU A 1 85 ? -13.203 -11.609 -15.953 1 96.62 85 GLU A N 1
ATOM 624 C CA . GLU A 1 85 ? -14.625 -11.594 -15.641 1 96.62 85 GLU A CA 1
ATOM 625 C C . GLU A 1 85 ? -14.938 -12.461 -14.43 1 96.62 85 GLU A C 1
ATOM 627 O O . GLU A 1 85 ? -15.922 -12.227 -13.719 1 96.62 85 GLU A O 1
ATOM 632 N N . SER A 1 86 ? -14.07 -13.398 -14.156 1 96.94 86 SER A N 1
ATOM 633 C CA . SER A 1 86 ? -14.352 -14.352 -13.094 1 96.94 86 SER A CA 1
ATOM 634 C C . SER A 1 86 ? -13.57 -14.008 -11.828 1 96.94 86 SER A C 1
ATOM 636 O O . SER A 1 86 ? -13.43 -14.852 -10.93 1 96.94 86 SER A O 1
ATOM 638 N N . LEU A 1 87 ? -12.992 -12.844 -11.781 1 98.25 87 LEU A N 1
ATOM 639 C CA . LEU A 1 87 ? -12.398 -12.383 -10.523 1 98.25 87 LEU A CA 1
ATOM 640 C C . LEU A 1 87 ? -13.445 -12.359 -9.414 1 98.25 87 LEU A C 1
ATOM 642 O O . LEU A 1 87 ? -14.586 -11.953 -9.633 1 98.25 87 LEU A O 1
ATOM 646 N N . ILE A 1 88 ? -13.031 -12.828 -8.266 1 98.25 88 ILE A N 1
ATOM 647 C CA . ILE A 1 88 ? -13.859 -12.734 -7.062 1 98.25 88 ILE A CA 1
ATOM 648 C C . ILE A 1 88 ? -13.547 -11.438 -6.32 1 98.25 88 ILE A C 1
ATOM 650 O O . ILE A 1 88 ? -12.578 -11.367 -5.562 1 98.25 88 ILE A O 1
ATOM 654 N N . ILE A 1 89 ? -14.406 -10.445 -6.547 1 97.94 89 ILE A N 1
ATOM 655 C CA . ILE A 1 89 ? -14.195 -9.141 -5.941 1 97.94 89 ILE A CA 1
ATOM 656 C C . ILE A 1 89 ? -14.797 -9.109 -4.543 1 97.94 89 ILE A C 1
ATOM 658 O O . ILE A 1 89 ? -15.984 -9.391 -4.367 1 97.94 89 ILE A O 1
ATOM 662 N N . VAL A 1 90 ? -14.008 -8.805 -3.541 1 97.81 90 VAL A N 1
ATOM 663 C CA . VAL A 1 90 ? -14.461 -8.789 -2.154 1 97.81 90 VAL A CA 1
ATOM 664 C C . VAL A 1 90 ? -14.492 -7.355 -1.635 1 97.81 90 VAL A C 1
ATOM 666 O O . VAL A 1 90 ? -13.477 -6.844 -1.152 1 97.81 90 VAL A O 1
ATOM 669 N N . PRO A 1 91 ? -15.656 -6.711 -1.666 1 94.44 91 PRO A N 1
ATOM 670 C CA . PRO A 1 91 ? -15.742 -5.34 -1.156 1 94.44 91 PRO A CA 1
ATOM 671 C C . PRO A 1 91 ? -15.305 -5.227 0.302 1 94.44 91 PRO A C 1
ATOM 673 O O . PRO A 1 91 ? -15.594 -6.113 1.108 1 94.44 91 PRO A O 1
ATOM 676 N N . GLY A 1 92 ? -14.672 -4.156 0.651 1 90.5 92 GLY A N 1
ATOM 677 C CA . GLY A 1 92 ? -14.266 -3.898 2.025 1 90.5 92 GLY A CA 1
ATOM 678 C C . GLY A 1 92 ? -12.977 -4.598 2.412 1 90.5 92 GLY A C 1
ATOM 679 O O . GLY A 1 92 ? -12.469 -4.406 3.518 1 90.5 92 GLY A O 1
ATOM 680 N N . GLU A 1 93 ? -12.398 -5.395 1.502 1 95.12 93 GLU A N 1
ATOM 681 C CA . GLU A 1 93 ? -11.133 -6.07 1.766 1 95.12 93 GLU A CA 1
ATOM 682 C C . GLU A 1 93 ? -10.047 -5.605 0.801 1 95.12 93 GLU A C 1
ATOM 684 O O . GLU A 1 93 ? -10.336 -4.953 -0.204 1 95.12 93 GLU A O 1
ATOM 689 N N . LYS A 1 94 ? -8.859 -5.895 1.218 1 96.19 94 LYS A N 1
ATOM 690 C CA . LYS A 1 94 ? -7.727 -5.609 0.348 1 96.19 94 LYS A CA 1
ATOM 691 C C . LYS A 1 94 ? -7.262 -6.863 -0.382 1 96.19 94 LYS A C 1
ATOM 693 O O . LYS A 1 94 ? -7.465 -7.98 0.102 1 96.19 94 LYS A O 1
ATOM 698 N N . THR A 1 95 ? -6.73 -6.645 -1.554 1 97.88 95 THR A N 1
ATOM 699 C CA . THR A 1 95 ? -6.062 -7.723 -2.27 1 97.88 95 THR A CA 1
ATOM 700 C C . THR A 1 95 ? -4.902 -8.281 -1.447 1 97.88 95 THR A C 1
ATOM 702 O O . THR A 1 95 ? -4.242 -7.539 -0.713 1 97.88 95 THR A O 1
ATOM 705 N N . PRO A 1 96 ? -4.648 -9.633 -1.589 1 98.25 96 PRO A N 1
ATOM 706 C CA . PRO A 1 96 ? -3.477 -10.18 -0.9 1 98.25 96 PRO A CA 1
ATOM 707 C C . PRO A 1 96 ? -2.225 -9.328 -1.106 1 98.25 96 PRO A C 1
ATOM 709 O O . PRO A 1 96 ? -1.979 -8.844 -2.215 1 98.25 96 PRO A O 1
ATOM 712 N N . THR A 1 97 ? -1.465 -9.117 -0.005 1 98.25 97 THR A N 1
ATOM 713 C CA . THR A 1 97 ? -0.328 -8.203 -0.052 1 98.25 97 THR A CA 1
ATOM 714 C C . THR A 1 97 ? 0.846 -8.758 0.748 1 98.25 97 THR A C 1
ATOM 716 O O . THR A 1 97 ? 0.668 -9.234 1.87 1 98.25 97 THR A O 1
ATOM 719 N N . ALA A 1 98 ? 1.999 -8.758 0.142 1 97.25 98 ALA A N 1
ATOM 720 C CA . ALA A 1 98 ? 3.242 -9.109 0.824 1 97.25 98 ALA A CA 1
ATOM 721 C C . ALA A 1 98 ? 4.102 -7.875 1.073 1 97.25 98 ALA A C 1
ATOM 723 O O . ALA A 1 98 ? 4.238 -7.02 0.194 1 97.25 98 ALA A O 1
ATOM 724 N N . PHE A 1 99 ? 4.566 -7.68 2.275 1 97.75 99 PHE A N 1
ATOM 725 C CA . PHE A 1 99 ? 5.562 -6.676 2.627 1 97.75 99 PHE A CA 1
ATOM 726 C C . PHE A 1 99 ? 6.906 -7.332 2.926 1 97.75 99 PHE A C 1
ATOM 728 O O . PHE A 1 99 ? 7.027 -8.109 3.877 1 97.75 99 PHE A O 1
ATOM 735 N N . VAL A 1 100 ? 7.871 -7.086 2.145 1 97.12 100 VAL A N 1
ATOM 736 C CA . VAL A 1 100 ? 9.211 -7.625 2.346 1 97.12 100 VAL A CA 1
ATOM 737 C C . VAL A 1 100 ? 10.172 -6.496 2.707 1 97.12 100 VAL A C 1
ATOM 739 O O . VAL A 1 100 ? 10.492 -5.648 1.869 1 97.12 100 VAL A O 1
ATOM 742 N N . LEU A 1 101 ? 10.641 -6.469 3.9 1 97.31 101 LEU A N 1
ATOM 743 C CA . LEU A 1 101 ? 11.578 -5.465 4.387 1 97.31 101 LEU A CA 1
ATOM 744 C C . LEU A 1 101 ? 13 -6.016 4.41 1 97.31 101 LEU A C 1
ATOM 746 O O . LEU A 1 101 ? 13.234 -7.121 4.902 1 97.31 101 LEU A O 1
ATOM 750 N N . THR A 1 102 ? 13.914 -5.32 3.873 1 97.19 102 THR A N 1
ATOM 751 C CA . THR A 1 102 ? 15.328 -5.672 3.883 1 97.19 102 THR A CA 1
ATOM 752 C C . THR A 1 102 ? 16.156 -4.562 4.527 1 97.19 102 THR A C 1
ATOM 754 O O . THR A 1 102 ? 16.016 -3.391 4.168 1 97.19 102 THR A O 1
ATOM 757 N N . ASP A 1 103 ? 17.016 -4.918 5.461 1 97 103 ASP A N 1
ATOM 758 C CA . ASP A 1 103 ? 17.828 -3.9 6.117 1 97 103 ASP A CA 1
ATOM 759 C C . ASP A 1 103 ? 19.203 -3.795 5.461 1 97 103 ASP A C 1
ATOM 761 O O . ASP A 1 103 ? 19.469 -4.441 4.445 1 97 103 ASP A O 1
ATOM 765 N N . ASP A 1 104 ? 20.062 -2.977 5.93 1 95.94 104 ASP A N 1
ATOM 766 C CA . ASP A 1 104 ? 21.359 -2.701 5.316 1 95.94 104 ASP A CA 1
ATOM 767 C C . ASP A 1 104 ? 22.281 -3.912 5.418 1 95.94 104 ASP A C 1
ATOM 769 O O . ASP A 1 104 ? 23.281 -3.996 4.707 1 95.94 104 ASP A O 1
ATOM 773 N N . ASN A 1 105 ? 22.016 -4.832 6.344 1 95.12 105 ASN A N 1
ATOM 774 C CA . ASN A 1 105 ? 22.797 -6.066 6.469 1 95.12 105 ASN A CA 1
ATOM 775 C C . ASN A 1 105 ? 22.266 -7.156 5.539 1 95.12 105 ASN A C 1
ATOM 777 O O . ASN A 1 105 ? 22.672 -8.312 5.637 1 95.12 105 ASN A O 1
ATOM 781 N N . SER A 1 106 ? 21.234 -6.797 4.836 1 92.69 106 SER A N 1
ATOM 782 C CA . SER A 1 106 ? 20.594 -7.699 3.885 1 92.69 106 SER A CA 1
ATOM 783 C C . SER A 1 106 ? 19.75 -8.75 4.602 1 92.69 106 SER A C 1
ATOM 785 O O . SER A 1 106 ? 19.484 -9.812 4.051 1 92.69 106 SER A O 1
ATOM 787 N N . ASP A 1 107 ? 19.5 -8.5 5.859 1 95.12 107 ASP A N 1
ATOM 788 C CA . ASP A 1 107 ? 18.5 -9.32 6.527 1 95.12 107 ASP A CA 1
ATOM 789 C C . ASP A 1 107 ? 17.094 -8.945 6.074 1 95.12 107 ASP A C 1
ATOM 791 O O . ASP A 1 107 ? 16.828 -7.801 5.703 1 95.12 107 ASP A O 1
ATOM 795 N N . GLN A 1 108 ? 16.172 -9.938 6.164 1 95.19 108 GLN A N 1
ATOM 796 C CA . GLN A 1 108 ? 14.836 -9.68 5.648 1 95.19 108 GLN A CA 1
ATOM 797 C C . GLN A 1 108 ? 13.773 -10.086 6.664 1 95.19 108 GLN A C 1
ATOM 799 O O . GLN A 1 108 ? 13.938 -11.07 7.387 1 95.19 108 GLN A O 1
ATOM 804 N N . ILE A 1 109 ? 12.734 -9.297 6.711 1 96.19 109 ILE A N 1
ATOM 805 C CA . ILE A 1 109 ? 11.484 -9.625 7.391 1 96.19 109 ILE A CA 1
ATOM 806 C C . ILE A 1 109 ? 10.32 -9.516 6.41 1 96.19 109 ILE A C 1
ATOM 808 O O . ILE A 1 109 ? 10.234 -8.562 5.637 1 96.19 109 ILE A O 1
ATOM 812 N N . SER A 1 110 ? 9.484 -10.508 6.406 1 95.81 110 SER A N 1
ATOM 813 C CA . SER A 1 110 ? 8.336 -10.453 5.512 1 95.81 110 SER A CA 1
ATOM 814 C C . SER A 1 110 ? 7.027 -10.523 6.285 1 95.81 110 SER A C 1
ATOM 816 O O . SER A 1 110 ? 6.938 -11.219 7.301 1 95.81 110 SER A O 1
ATOM 818 N N . TYR A 1 111 ? 6.055 -9.805 5.875 1 97.19 111 TYR A N 1
ATOM 819 C CA . TYR A 1 111 ? 4.672 -9.852 6.336 1 97.19 111 TYR A CA 1
ATOM 820 C C . TYR A 1 111 ? 3.723 -10.164 5.184 1 97.19 111 TYR A C 1
ATOM 822 O O . TYR A 1 111 ? 3.91 -9.68 4.066 1 97.19 111 TYR A O 1
ATOM 830 N N . PHE A 1 112 ? 2.752 -10.992 5.488 1 96.19 112 PHE A N 1
ATOM 831 C CA . PHE A 1 112 ? 1.813 -11.344 4.43 1 96.19 112 PHE A CA 1
ATOM 832 C C . PHE A 1 112 ? 0.375 -11.18 4.906 1 96.19 112 PHE A C 1
ATOM 834 O O . PHE A 1 112 ? 0.021 -11.625 5.996 1 96.19 112 PHE A O 1
ATOM 841 N N . TYR A 1 113 ? -0.393 -10.523 4.094 1 98.12 113 TYR A N 1
ATOM 842 C CA . TYR A 1 113 ? -1.816 -10.305 4.324 1 98.12 113 TYR A CA 1
ATOM 843 C C . TYR A 1 113 ? -2.658 -11.078 3.312 1 98.12 113 TYR A C 1
ATOM 845 O O . TYR A 1 113 ? -2.613 -10.789 2.113 1 98.12 113 TYR A O 1
ATOM 853 N N . TRP A 1 114 ? -3.504 -11.977 3.771 1 96.94 114 TRP A N 1
ATOM 854 C CA . TRP A 1 114 ? -4.312 -12.789 2.869 1 96.94 114 TRP A CA 1
ATOM 855 C C . TRP A 1 114 ? -5.492 -11.984 2.328 1 96.94 114 TRP A C 1
ATOM 857 O O . TRP A 1 114 ? -5.914 -12.188 1.187 1 96.94 114 TRP A O 1
ATOM 867 N N . GLY A 1 115 ? -6.102 -11.148 3.223 1 97.31 115 GLY A N 1
ATOM 868 C CA . GLY A 1 115 ? -7.18 -10.266 2.801 1 97.31 115 GLY A CA 1
ATOM 869 C C . GLY A 1 115 ? -8.289 -10.992 2.061 1 97.31 115 GLY A C 1
ATOM 870 O O . GLY A 1 115 ? -8.852 -11.961 2.572 1 97.31 115 GLY A O 1
ATOM 871 N N . ALA A 1 116 ? -8.523 -10.586 0.818 1 98.06 116 ALA A N 1
ATOM 872 C CA . ALA A 1 116 ? -9.617 -11.07 -0.015 1 98.06 116 ALA A CA 1
ATOM 873 C C . ALA A 1 116 ? -9.484 -12.57 -0.285 1 98.06 116 ALA A C 1
ATOM 875 O O . ALA A 1 116 ? -10.477 -13.234 -0.596 1 98.06 116 ALA A O 1
ATOM 876 N N . ALA A 1 117 ? -8.32 -13.125 -0.202 1 97.69 117 ALA A N 1
ATOM 877 C CA . ALA A 1 117 ? -8.086 -14.523 -0.55 1 97.69 117 ALA A CA 1
ATOM 878 C C . ALA A 1 117 ? -8.875 -15.453 0.361 1 97.69 117 ALA A C 1
ATOM 880 O O . ALA A 1 117 ? -9.133 -16.609 0.008 1 97.69 117 ALA A O 1
ATOM 881 N N . LYS A 1 118 ? -9.266 -14.992 1.529 1 96.38 118 LYS A N 1
ATOM 882 C CA . LYS A 1 118 ? -10.047 -15.805 2.457 1 96.38 118 LYS A CA 1
ATOM 883 C C . LYS A 1 118 ? -11.391 -16.188 1.85 1 96.38 118 LYS A C 1
ATOM 885 O O . LYS A 1 118 ? -12.016 -17.156 2.277 1 96.38 118 LYS A O 1
ATOM 890 N N . GLU A 1 119 ? -11.805 -15.414 0.879 1 97.5 119 GLU A N 1
ATOM 891 C CA . GLU A 1 119 ? -13.109 -15.633 0.269 1 97.5 119 GLU A CA 1
ATOM 892 C C . GLU A 1 119 ? -13.117 -16.891 -0.585 1 97.5 119 GLU A C 1
ATOM 894 O O . GLU A 1 119 ? -14.18 -17.438 -0.903 1 97.5 119 GLU A O 1
ATOM 899 N N . PHE A 1 120 ? -11.984 -17.422 -1.003 1 96.44 120 PHE A N 1
ATOM 900 C CA . PHE A 1 120 ? -11.906 -18.641 -1.8 1 96.44 120 PHE A CA 1
ATOM 901 C C . PHE A 1 120 ? -12.688 -19.766 -1.139 1 96.44 120 PHE A C 1
ATOM 903 O O . PHE A 1 120 ? -13.422 -20.5 -1.81 1 96.44 120 PHE A O 1
ATOM 910 N N . ALA A 1 121 ? -12.523 -19.859 0.156 1 93.31 121 ALA A N 1
ATOM 911 C CA . ALA A 1 121 ? -13.094 -20.969 0.905 1 93.31 121 ALA A CA 1
ATOM 912 C C . ALA A 1 121 ? -14.617 -21.016 0.763 1 93.31 121 ALA A C 1
ATOM 914 O O . ALA A 1 121 ? -15.219 -22.094 0.776 1 93.31 121 ALA A O 1
ATOM 915 N N . GLU A 1 122 ? -15.227 -19.875 0.526 1 95.12 122 GLU A N 1
ATOM 916 C CA . GLU A 1 122 ? -16.688 -19.781 0.46 1 95.12 122 GLU A CA 1
ATOM 917 C C . GLU A 1 122 ? -17.156 -19.688 -0.985 1 95.12 122 GLU A C 1
ATOM 919 O O . GLU A 1 122 ? -18.375 -19.641 -1.241 1 95.12 122 GLU A O 1
ATOM 924 N N . SER A 1 123 ? -16.297 -19.75 -1.875 1 97 123 SER A N 1
ATOM 925 C CA . SER A 1 123 ? -16.656 -19.531 -3.273 1 97 123 SER A CA 1
ATOM 926 C C . SER A 1 123 ? -16.906 -20.859 -3.982 1 97 123 SER A C 1
ATOM 928 O O . SER A 1 123 ? -16.312 -21.875 -3.629 1 97 123 SER A O 1
ATOM 930 N N . LYS A 1 124 ? -17.781 -20.828 -4.996 1 96 124 LYS A N 1
ATOM 931 C CA . LYS A 1 124 ? -18 -21.984 -5.859 1 96 124 LYS A CA 1
ATOM 932 C C . LYS A 1 124 ? -17.016 -21.984 -7.031 1 96 124 LYS A C 1
ATOM 934 O O . LYS A 1 124 ? -16.516 -20.938 -7.426 1 96 124 LYS A O 1
ATOM 939 N N . ALA A 1 125 ? -16.719 -23.203 -7.465 1 96.31 125 ALA A N 1
ATOM 940 C CA . ALA A 1 125 ? -15.898 -23.297 -8.672 1 96.31 125 ALA A CA 1
ATOM 941 C C . ALA A 1 125 ? -16.562 -22.562 -9.836 1 96.31 125 ALA A C 1
ATOM 943 O O . ALA A 1 125 ? -17.781 -22.656 -10.023 1 96.31 125 ALA A O 1
ATOM 944 N N . PRO A 1 126 ? -15.797 -21.828 -10.57 1 95.44 126 PRO A N 1
ATOM 945 C CA . PRO A 1 126 ? -16.359 -21.125 -11.727 1 95.44 126 PRO A CA 1
ATOM 946 C C . PRO A 1 126 ? -16.594 -22.062 -12.922 1 95.44 126 PRO A C 1
ATOM 948 O O . PRO A 1 126 ? -15.844 -22 -13.906 1 95.44 126 PRO A O 1
ATOM 951 N N . ALA A 1 127 ? -17.625 -22.781 -12.938 1 94.75 127 ALA A N 1
ATOM 952 C CA . ALA A 1 127 ? -17.906 -23.844 -13.906 1 94.75 127 ALA A CA 1
ATOM 953 C C . ALA A 1 127 ? -17.969 -23.297 -15.328 1 94.75 127 ALA A C 1
ATOM 955 O O . ALA A 1 127 ? -17.453 -23.922 -16.266 1 94.75 127 ALA A O 1
ATOM 956 N N . ASN A 1 128 ? -18.562 -22.141 -15.477 1 93.38 128 ASN A N 1
ATOM 957 C CA . ASN A 1 128 ? -18.734 -21.578 -16.812 1 93.38 128 ASN A CA 1
ATOM 958 C C . ASN A 1 128 ? -17.406 -21.281 -17.484 1 93.38 128 ASN A C 1
ATOM 960 O O . ASN A 1 128 ? -17.203 -21.625 -18.656 1 93.38 128 ASN A O 1
ATOM 964 N N . VAL A 1 129 ? -16.516 -20.672 -16.734 1 95.12 129 VAL A N 1
ATOM 965 C CA . VAL A 1 129 ? -15.234 -20.344 -17.328 1 95.12 129 VAL A CA 1
ATOM 966 C C . VAL A 1 129 ? -14.398 -21.609 -17.5 1 95.12 129 VAL A C 1
ATOM 968 O O . VAL A 1 129 ? -13.68 -21.75 -18.5 1 95.12 129 VAL A O 1
ATOM 971 N N . ILE A 1 130 ? -14.516 -22.531 -16.594 1 96.88 130 ILE A N 1
ATOM 972 C CA . ILE A 1 130 ? -13.781 -23.781 -16.703 1 96.88 130 ILE A CA 1
ATOM 973 C C . ILE A 1 130 ? -14.219 -24.516 -17.969 1 96.88 130 ILE A C 1
ATOM 975 O O . ILE A 1 130 ? -13.375 -25.016 -18.734 1 96.88 130 ILE A O 1
ATOM 979 N N . LYS A 1 131 ? -15.438 -24.516 -18.25 1 94.38 131 LYS A N 1
ATOM 980 C CA . LYS A 1 131 ? -15.984 -25.234 -19.406 1 94.38 131 LYS A CA 1
ATOM 981 C C . LYS A 1 131 ? -15.516 -24.594 -20.719 1 94.38 131 LYS A C 1
ATOM 983 O O . LYS A 1 131 ? -15.461 -25.266 -21.75 1 94.38 131 LYS A O 1
ATOM 988 N N . SER A 1 132 ? -15.188 -23.344 -20.641 1 94.88 132 SER A N 1
ATOM 989 C CA . SER A 1 132 ? -14.852 -22.609 -21.844 1 94.88 132 SER A CA 1
ATOM 990 C C . SER A 1 132 ? -13.336 -22.516 -22.031 1 94.88 132 SER A C 1
ATOM 992 O O . SER A 1 132 ? -12.859 -21.734 -22.859 1 94.88 132 SER A O 1
ATOM 994 N N . THR A 1 133 ? -12.57 -23.297 -21.266 1 96.81 133 THR A N 1
ATOM 995 C CA . THR A 1 133 ? -11.117 -23.219 -21.359 1 96.81 133 THR A CA 1
ATOM 996 C C . THR A 1 133 ? -10.539 -24.547 -21.828 1 96.81 133 THR A C 1
ATOM 998 O O . THR A 1 133 ? -11.203 -25.578 -21.75 1 96.81 133 THR A O 1
ATOM 1001 N N . GLU A 1 134 ? -9.297 -24.5 -22.375 1 96.88 134 GLU A N 1
ATOM 1002 C CA . GLU A 1 134 ? -8.602 -25.703 -22.828 1 96.88 134 GLU A CA 1
ATOM 1003 C C . GLU A 1 134 ? -7.859 -26.359 -21.672 1 96.88 134 GLU A C 1
ATOM 1005 O O . GLU A 1 134 ? -7.812 -27.594 -21.578 1 96.88 134 GLU A O 1
ATOM 1010 N N . ALA A 1 135 ? -7.328 -25.578 -20.812 1 98.19 135 ALA A N 1
ATOM 1011 C CA . ALA A 1 135 ? -6.543 -26.078 -19.688 1 98.19 135 ALA A CA 1
ATOM 1012 C C . ALA A 1 135 ? -6.715 -25.203 -18.453 1 98.19 135 ALA A C 1
ATOM 1014 O O . ALA A 1 135 ? -6.855 -23.984 -18.578 1 98.19 135 ALA A O 1
ATOM 1015 N N . VAL A 1 136 ? -6.676 -25.844 -17.281 1 98.69 136 VAL A N 1
ATOM 1016 C CA . VAL A 1 136 ? -6.762 -25.156 -15.992 1 98.69 136 VAL A CA 1
ATOM 1017 C C . VAL A 1 136 ? -5.445 -25.312 -15.234 1 98.69 136 VAL A C 1
ATOM 1019 O O . VAL A 1 136 ? -4.926 -26.422 -15.109 1 98.69 136 VAL A O 1
ATOM 1022 N N . HIS A 1 137 ? -4.902 -24.203 -14.812 1 98.94 137 HIS A N 1
ATOM 1023 C CA . HIS A 1 137 ? -3.734 -24.234 -13.938 1 98.94 137 HIS A CA 1
ATOM 1024 C C . HIS A 1 137 ? -4.105 -23.844 -12.508 1 98.94 137 HIS A C 1
ATOM 1026 O O . HIS A 1 137 ? -4.531 -22.719 -12.258 1 98.94 137 HIS A O 1
ATOM 1032 N N . LEU A 1 138 ? -3.914 -24.75 -11.609 1 98.88 138 LEU A N 1
ATOM 1033 C CA . LEU A 1 138 ? -4.121 -24.5 -10.188 1 98.88 138 LEU A CA 1
ATOM 1034 C C . LEU A 1 138 ? -2.826 -24.062 -9.516 1 98.88 138 LEU A C 1
ATOM 1036 O O . LEU A 1 138 ? -1.92 -24.875 -9.312 1 98.88 138 LEU A O 1
ATOM 1040 N N . ALA A 1 139 ? -2.793 -22.812 -9.164 1 98.69 139 ALA A N 1
ATOM 1041 C CA . ALA A 1 139 ? -1.628 -22.25 -8.492 1 98.69 139 ALA A CA 1
ATOM 1042 C C . ALA A 1 139 ? -1.861 -22.141 -6.984 1 98.69 139 ALA A C 1
ATOM 1044 O O . ALA A 1 139 ? -2.709 -22.859 -6.43 1 98.69 139 ALA A O 1
ATOM 1045 N N . THR A 1 140 ? -0.95 -21.375 -6.281 1 97.25 140 THR A N 1
ATOM 1046 C CA . THR A 1 140 ? -1.163 -21.125 -4.863 1 97.25 140 THR A CA 1
ATOM 1047 C C . THR A 1 140 ? -2.537 -20.5 -4.629 1 97.25 140 THR A C 1
ATOM 1049 O O . THR A 1 140 ? -2.971 -19.625 -5.387 1 97.25 140 THR A O 1
ATOM 1052 N N . GLY A 1 141 ? -3.172 -21.016 -3.674 1 96 141 GLY A N 1
ATOM 1053 C CA . GLY A 1 141 ? -4.543 -20.656 -3.342 1 96 141 GLY A CA 1
ATOM 1054 C C . GLY A 1 141 ? -5.129 -21.531 -2.244 1 96 141 GLY A C 1
ATOM 1055 O O . GLY A 1 141 ? -4.391 -22.156 -1.482 1 96 141 GLY A O 1
ATOM 1056 N N . ASP A 1 142 ? -6.441 -21.516 -2.148 1 97.19 142 ASP A N 1
ATOM 1057 C CA . ASP A 1 142 ? -7.141 -22.281 -1.12 1 97.19 142 ASP A CA 1
ATOM 1058 C C . ASP A 1 142 ? -7.273 -23.75 -1.522 1 97.19 142 ASP A C 1
ATOM 1060 O O . ASP A 1 142 ? -7.781 -24.062 -2.604 1 97.19 142 ASP A O 1
ATOM 1064 N N . PRO A 1 143 ? -6.848 -24.625 -0.637 1 97.69 143 PRO A N 1
ATOM 1065 C CA . PRO A 1 143 ? -6.875 -26.062 -0.98 1 97.69 143 PRO A CA 1
ATOM 1066 C C . PRO A 1 143 ? -8.273 -26.547 -1.357 1 97.69 143 PRO A C 1
ATOM 1068 O O . PRO A 1 143 ? -8.422 -27.297 -2.328 1 97.69 143 PRO A O 1
ATOM 1071 N N . GLU A 1 144 ? -9.266 -26.125 -0.608 1 97.56 144 GLU A N 1
ATOM 1072 C CA . GLU A 1 144 ? -10.633 -26.562 -0.896 1 97.56 144 GLU A CA 1
ATOM 1073 C C . GLU A 1 144 ? -11.109 -26.016 -2.238 1 97.56 144 GLU A C 1
ATOM 1075 O O . GLU A 1 144 ? -11.727 -26.734 -3.023 1 97.56 144 GLU A O 1
ATOM 1080 N N . PHE A 1 145 ? -10.867 -24.844 -2.504 1 98.31 145 PHE A N 1
ATOM 1081 C CA . PHE A 1 145 ? -11.273 -24.219 -3.76 1 98.31 145 PHE A CA 1
ATOM 1082 C C . PHE A 1 145 ? -10.547 -24.859 -4.938 1 98.31 145 PHE A C 1
ATOM 1084 O O . PHE A 1 145 ? -11.164 -25.156 -5.969 1 98.31 145 PHE A O 1
ATOM 1091 N N . ASN A 1 146 ? -9.242 -25.062 -4.781 1 98.44 146 ASN A N 1
ATOM 1092 C CA . ASN A 1 146 ? -8.477 -25.734 -5.824 1 98.44 146 ASN A CA 1
ATOM 1093 C C . ASN A 1 146 ? -9.031 -27.125 -6.117 1 98.44 146 ASN A C 1
ATOM 1095 O O . ASN A 1 146 ? -9.102 -27.547 -7.273 1 98.44 146 ASN A O 1
ATOM 1099 N N . TRP A 1 147 ? -9.375 -27.781 -5.062 1 98.12 147 TRP A N 1
ATOM 1100 C CA . TRP A 1 147 ? -9.945 -29.109 -5.25 1 98.12 147 TRP A CA 1
ATOM 1101 C C . TRP A 1 147 ? -11.258 -29.031 -6.016 1 98.12 147 TRP A C 1
ATOM 1103 O O . TRP A 1 147 ? -11.477 -29.781 -6.969 1 98.12 147 TRP A O 1
ATOM 1113 N N . LYS A 1 148 ? -12.156 -28.109 -5.613 1 98.06 148 LYS A N 1
ATOM 1114 C CA . LYS A 1 148 ? -13.422 -27.938 -6.312 1 98.06 148 LYS A CA 1
ATOM 1115 C C . LYS A 1 148 ? -13.195 -27.656 -7.797 1 98.06 148 LYS A C 1
ATOM 1117 O O . LYS A 1 148 ? -13.891 -28.203 -8.648 1 98.06 148 LYS A O 1
ATOM 1122 N N . CYS A 1 149 ? -12.266 -26.844 -8.07 1 98.44 149 CYS A N 1
ATOM 1123 C CA . CYS A 1 149 ? -11.969 -26.469 -9.445 1 98.44 149 CYS A CA 1
ATOM 1124 C C . CYS A 1 149 ? -11.398 -27.656 -10.227 1 98.44 149 CYS A C 1
ATOM 1126 O O . CYS A 1 149 ? -11.734 -27.859 -11.391 1 98.44 149 CYS A O 1
ATOM 1128 N N . SER A 1 150 ? -10.516 -28.391 -9.539 1 98.19 150 SER A N 1
ATOM 1129 C CA . SER A 1 150 ? -9.93 -29.562 -10.195 1 98.19 150 SER A CA 1
ATOM 1130 C C . SER A 1 150 ? -10.992 -30.594 -10.547 1 98.19 150 SER A C 1
ATOM 1132 O O . SER A 1 150 ? -10.922 -31.234 -11.594 1 98.19 150 SER A O 1
ATOM 1134 N N . GLU A 1 151 ? -11.93 -30.75 -9.688 1 97.56 151 GLU A N 1
ATOM 1135 C CA . GLU A 1 151 ? -13.023 -31.688 -9.93 1 97.56 151 GLU A CA 1
ATOM 1136 C C . GLU A 1 151 ? -13.859 -31.25 -11.133 1 97.56 151 GLU A C 1
ATOM 1138 O O . GLU A 1 151 ? -14.188 -32.062 -11.992 1 97.56 151 GLU A O 1
ATOM 1143 N N . GLU A 1 152 ? -14.195 -30.031 -11.117 1 97.62 152 GLU A N 1
ATOM 1144 C CA . GLU A 1 152 ? -14.961 -29.5 -12.242 1 97.62 152 GLU A CA 1
ATOM 1145 C C . GLU A 1 152 ? -14.219 -29.672 -13.555 1 97.62 152 GLU A C 1
ATOM 1147 O O . GLU A 1 152 ? -14.82 -30.047 -14.57 1 97.62 152 GLU A O 1
ATOM 1152 N N . ALA A 1 153 ? -12.953 -29.375 -13.578 1 97.75 153 ALA A N 1
ATOM 1153 C CA . ALA A 1 153 ? -12.133 -29.484 -14.781 1 97.75 153 ALA A CA 1
ATOM 1154 C C . ALA A 1 153 ? -12.047 -30.938 -15.25 1 97.75 153 ALA A C 1
ATOM 1156 O O . ALA A 1 153 ? -12.117 -31.219 -16.453 1 97.75 153 ALA A O 1
ATOM 1157 N N . LYS A 1 154 ? -11.859 -31.828 -14.297 1 95.62 154 LYS A N 1
ATOM 1158 C CA . LYS A 1 154 ? -11.797 -33.25 -14.609 1 95.62 154 LYS A CA 1
ATOM 1159 C C . LYS A 1 154 ? -13.094 -33.719 -15.242 1 95.62 154 LYS A C 1
ATOM 1161 O O . LYS A 1 154 ? -13.07 -34.5 -16.203 1 95.62 154 LYS A O 1
ATOM 1166 N N . ASN A 1 155 ? -14.148 -33.281 -14.688 1 94.88 155 ASN A N 1
ATOM 1167 C CA . ASN A 1 155 ? -15.453 -33.656 -15.211 1 94.88 155 ASN A CA 1
ATOM 1168 C C . ASN A 1 155 ? -15.633 -33.219 -16.656 1 94.88 155 ASN A C 1
ATOM 1170 O O . ASN A 1 155 ? -16.391 -33.812 -17.406 1 94.88 155 ASN A O 1
ATOM 1174 N N . GLU A 1 156 ? -14.984 -32.188 -17.016 1 94.44 156 GLU A N 1
ATOM 1175 C CA . GLU A 1 156 ? -15.055 -31.672 -18.391 1 94.44 156 GLU A CA 1
ATOM 1176 C C . GLU A 1 156 ? -13.93 -32.219 -19.25 1 94.44 156 GLU A C 1
ATOM 1178 O O . GLU A 1 156 ? -13.734 -31.781 -20.391 1 94.44 156 GLU A O 1
ATOM 1183 N N . ASP A 1 157 ? -13.141 -33.125 -18.734 1 95.12 157 ASP A N 1
ATOM 1184 C CA . ASP A 1 157 ? -12.031 -33.781 -19.406 1 95.12 157 ASP A CA 1
ATOM 1185 C C . ASP A 1 157 ? -10.984 -32.781 -19.875 1 95.12 157 ASP A C 1
ATOM 1187 O O . ASP A 1 157 ? -10.508 -32.844 -21.016 1 95.12 157 ASP A O 1
ATOM 1191 N N . LEU A 1 158 ? -10.758 -31.781 -19.047 1 96.69 158 LEU A N 1
ATOM 1192 C CA . LEU A 1 158 ? -9.766 -30.766 -19.344 1 96.69 158 LEU A CA 1
ATOM 1193 C C . LEU A 1 158 ? -8.398 -31.156 -18.812 1 96.69 158 LEU A C 1
ATOM 1195 O O . LEU A 1 158 ? -8.297 -31.984 -17.891 1 96.69 158 LEU A O 1
ATOM 1199 N N . LEU A 1 159 ? -7.352 -30.594 -19.406 1 97.69 159 LEU A N 1
ATOM 1200 C CA . LEU A 1 159 ? -6.02 -30.672 -18.812 1 97.69 159 LEU A CA 1
ATOM 1201 C C . LEU A 1 159 ? -5.949 -29.844 -17.547 1 97.69 159 LEU A C 1
ATOM 1203 O O . LEU A 1 159 ? -6.332 -28.672 -17.531 1 97.69 159 LEU A O 1
ATOM 1207 N N . VAL A 1 160 ? -5.496 -30.469 -16.453 1 98.62 160 VAL A N 1
ATOM 1208 C CA . VAL A 1 160 ? -5.328 -29.781 -15.18 1 98.62 160 VAL A CA 1
ATOM 1209 C C . VAL A 1 160 ? -3.859 -29.797 -14.773 1 98.62 160 VAL A C 1
ATOM 1211 O O . VAL A 1 160 ? -3.262 -30.875 -14.641 1 98.62 160 VAL A O 1
ATOM 1214 N N . SER A 1 161 ? -3.307 -28.656 -14.688 1 98.81 161 SER A N 1
ATOM 1215 C CA . SER A 1 161 ? -1.979 -28.547 -14.086 1 98.81 161 SER A CA 1
ATOM 1216 C C . SER A 1 161 ? -2.055 -27.969 -12.68 1 98.81 161 SER A C 1
ATOM 1218 O O . SER A 1 161 ? -2.898 -27.109 -12.398 1 98.81 161 SER A O 1
ATOM 1220 N N . PHE A 1 162 ? -1.147 -28.453 -11.805 1 98.81 162 PHE A N 1
ATOM 1221 C CA . PHE A 1 162 ? -1.183 -28.094 -10.398 1 98.81 162 PHE A CA 1
ATOM 1222 C C . 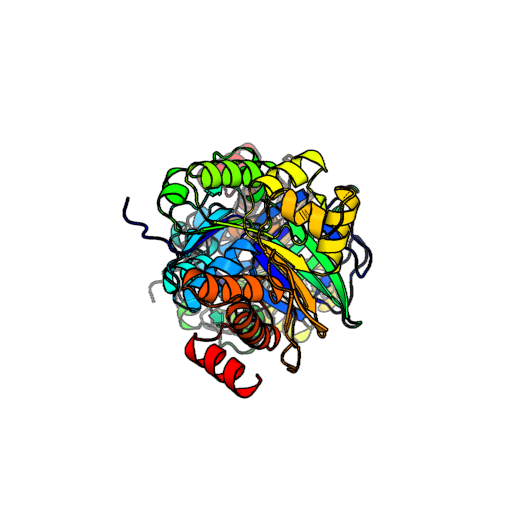PHE A 1 162 ? 0.216 -27.766 -9.883 1 98.81 162 PHE A C 1
ATOM 1224 O O . PHE A 1 162 ? 1.158 -28.531 -10.109 1 98.81 162 PHE A O 1
ATOM 1231 N N . ASP A 1 163 ? 0.323 -26.609 -9.273 1 98.75 163 ASP A N 1
ATOM 1232 C CA . ASP A 1 163 ? 1.521 -26.172 -8.57 1 98.75 163 ASP A CA 1
ATOM 1233 C C . ASP A 1 163 ? 1.178 -25.625 -7.184 1 98.75 163 ASP A C 1
ATOM 1235 O O . ASP A 1 163 ? 0.862 -24.453 -7.027 1 98.75 163 ASP A O 1
ATOM 1239 N N . PRO A 1 164 ? 1.333 -26.438 -6.164 1 97.31 164 PRO A N 1
ATOM 1240 C CA . PRO A 1 164 ? 0.955 -25.969 -4.836 1 97.31 164 PRO A CA 1
ATOM 1241 C C . PRO A 1 164 ? 1.89 -24.875 -4.312 1 97.31 164 PRO A C 1
ATOM 1243 O O . PRO A 1 164 ? 1.516 -24.109 -3.416 1 97.31 164 PRO A O 1
ATOM 1246 N N . GLY A 1 165 ? 3.141 -24.906 -4.828 1 95.19 165 GLY A N 1
ATOM 1247 C CA . GLY A 1 165 ? 4.09 -23.875 -4.43 1 95.19 165 GLY A CA 1
ATOM 1248 C C . GLY A 1 165 ? 4.219 -23.734 -2.924 1 95.19 165 GLY A C 1
ATOM 1249 O O . GLY A 1 165 ? 4.285 -24.75 -2.207 1 95.19 165 GLY A O 1
ATOM 1250 N N . GLN A 1 166 ? 4.277 -22.5 -2.43 1 90.38 166 GLN A N 1
ATOM 1251 C CA . GLN A 1 166 ? 4.516 -22.203 -1.02 1 90.38 166 GLN A CA 1
ATOM 1252 C C . GLN A 1 166 ? 3.309 -22.594 -0.168 1 90.38 166 GLN A C 1
ATOM 1254 O O . GLN A 1 166 ? 3.402 -22.641 1.061 1 90.38 166 GLN A O 1
ATOM 1259 N N . ASP A 1 167 ? 2.205 -22.906 -0.796 1 94.25 167 ASP A N 1
ATOM 1260 C CA . ASP A 1 167 ? 0.996 -23.234 -0.051 1 94.25 167 ASP A CA 1
ATOM 1261 C C . ASP A 1 167 ? 0.898 -24.734 0.189 1 94.25 167 ASP A C 1
ATOM 1263 O O . ASP A 1 167 ? -0.093 -25.219 0.74 1 94.25 167 ASP A O 1
ATOM 1267 N N . LEU A 1 168 ? 1.901 -25.484 -0.214 1 95.88 168 LEU A N 1
ATOM 1268 C CA . LEU A 1 168 ? 1.909 -26.922 -0.021 1 95.88 168 LEU A CA 1
ATOM 1269 C C . LEU A 1 168 ? 1.607 -27.281 1.43 1 95.88 168 LEU A C 1
ATOM 1271 O O . LEU A 1 168 ? 0.886 -28.25 1.7 1 95.88 168 LEU A O 1
ATOM 1275 N N . GLY A 1 169 ? 2.064 -26.438 2.299 1 94.25 169 GLY A N 1
ATOM 1276 C CA . GLY A 1 169 ? 1.866 -26.688 3.719 1 94.25 169 GLY A CA 1
ATOM 1277 C C . GLY A 1 169 ? 0.423 -26.516 4.156 1 94.25 169 GLY A C 1
ATOM 1278 O O . GLY A 1 169 ? 0.044 -26.969 5.242 1 94.25 169 GLY A O 1
ATOM 1279 N N . MET A 1 170 ? -0.383 -25.969 3.377 1 94.81 170 MET A N 1
ATOM 1280 C CA . MET A 1 170 ? -1.79 -25.75 3.705 1 94.81 170 MET A CA 1
ATOM 1281 C C . MET A 1 170 ? -2.611 -27 3.41 1 94.81 170 MET A C 1
ATOM 1283 O O . MET A 1 170 ? -3.76 -27.109 3.844 1 94.81 170 MET A O 1
ATOM 1287 N N . TYR A 1 171 ? -2.086 -27.906 2.668 1 96.94 171 TYR A N 1
ATOM 1288 C CA . TYR A 1 171 ? -2.799 -29.125 2.291 1 96.94 171 TYR A CA 1
ATOM 1289 C C . TYR A 1 171 ? -2.586 -30.219 3.322 1 96.94 171 TYR A C 1
ATOM 1291 O O . TYR A 1 171 ? -1.445 -30.562 3.646 1 96.94 171 TYR A O 1
ATOM 1299 N N . ASP A 1 172 ? -3.676 -30.719 3.805 1 96.94 172 ASP A N 1
ATOM 1300 C CA . ASP A 1 172 ? -3.506 -32 4.469 1 96.94 172 ASP A CA 1
ATOM 1301 C C . ASP A 1 172 ? -3.34 -33.125 3.451 1 96.94 172 ASP A C 1
ATOM 1303 O O . ASP A 1 172 ? -3.539 -32.906 2.252 1 96.94 172 ASP A O 1
ATOM 1307 N N . THR A 1 173 ? -2.951 -34.25 3.918 1 97.38 173 THR A N 1
ATOM 1308 C CA . THR A 1 173 ? -2.598 -35.375 3.045 1 97.38 173 THR A CA 1
ATOM 1309 C C . THR A 1 173 ? -3.779 -35.75 2.162 1 97.38 173 THR A C 1
ATOM 1311 O O . THR A 1 173 ? -3.615 -35.969 0.961 1 97.38 173 THR A O 1
ATOM 1314 N N . LYS A 1 174 ? -4.938 -35.812 2.73 1 97.69 174 LYS A N 1
ATOM 1315 C CA . LYS A 1 174 ? -6.121 -36.219 1.977 1 97.69 174 LYS A CA 1
ATOM 1316 C C . LYS A 1 174 ? -6.434 -35.219 0.866 1 97.69 174 LYS A C 1
ATOM 1318 O O . LYS A 1 174 ? -6.641 -35.594 -0.285 1 97.69 174 LYS A O 1
ATOM 1323 N N . LYS A 1 175 ? -6.504 -33.969 1.209 1 97.62 175 LYS A N 1
ATOM 1324 C CA . LYS A 1 175 ? -6.832 -32.938 0.229 1 97.62 175 LYS A CA 1
ATOM 1325 C C . LYS A 1 175 ? -5.766 -32.875 -0.86 1 97.62 175 LYS A C 1
ATOM 1327 O O . LYS A 1 175 ? -6.082 -32.656 -2.033 1 97.62 175 LYS A O 1
ATOM 1332 N N . LEU A 1 176 ? -4.547 -33 -0.413 1 98.19 176 LEU A N 1
ATOM 1333 C CA . LEU A 1 176 ? -3.449 -33 -1.374 1 98.19 176 LEU A CA 1
ATOM 1334 C C . LEU A 1 176 ? -3.637 -34.156 -2.379 1 98.19 176 LEU A C 1
ATOM 1336 O O . LEU A 1 176 ? -3.539 -33.938 -3.59 1 98.19 176 LEU A O 1
ATOM 1340 N N . LYS A 1 177 ? -3.887 -35.281 -1.9 1 98.25 177 LYS A N 1
ATOM 1341 C CA . LYS A 1 177 ? -4.109 -36.438 -2.748 1 98.25 177 LYS A CA 1
ATOM 1342 C C . LYS A 1 177 ? -5.289 -36.219 -3.689 1 98.25 177 LYS A C 1
ATOM 1344 O O . LYS A 1 177 ? -5.211 -36.531 -4.879 1 98.25 177 LYS A O 1
ATOM 1349 N N . ASP A 1 178 ? -6.371 -35.625 -3.148 1 98.06 178 ASP A N 1
ATOM 1350 C CA . ASP A 1 178 ? -7.578 -35.375 -3.936 1 98.06 178 ASP A CA 1
ATOM 1351 C C . ASP A 1 178 ? -7.273 -34.5 -5.137 1 98.06 178 ASP A C 1
ATOM 1353 O O . ASP A 1 178 ? -7.719 -34.781 -6.254 1 98.06 178 ASP A O 1
ATOM 1357 N N . VAL A 1 179 ? -6.551 -33.438 -4.914 1 98.5 179 VAL A N 1
ATOM 1358 C CA . VAL A 1 179 ? -6.238 -32.531 -5.996 1 98.5 179 VAL A CA 1
ATOM 1359 C C . VAL A 1 179 ? -5.312 -33.188 -7.004 1 98.5 179 VAL A C 1
ATOM 1361 O O . VAL A 1 179 ? -5.508 -33.094 -8.211 1 98.5 179 VAL A O 1
ATOM 1364 N N . ILE A 1 180 ? -4.336 -33.938 -6.527 1 98.44 180 ILE A N 1
ATOM 1365 C CA . ILE A 1 180 ? -3.336 -34.594 -7.371 1 98.44 180 ILE A CA 1
ATOM 1366 C C . ILE A 1 180 ? -4.004 -35.625 -8.258 1 98.44 180 ILE A C 1
ATOM 1368 O O . ILE A 1 180 ? -3.66 -35.781 -9.43 1 98.44 180 ILE A O 1
ATOM 1372 N N . GLU A 1 181 ? -4.949 -36.312 -7.723 1 98.06 181 GLU A N 1
ATOM 1373 C CA . GLU A 1 181 ? -5.676 -37.344 -8.477 1 98.06 181 GLU A CA 1
ATOM 1374 C C . GLU A 1 181 ? -6.41 -36.719 -9.664 1 98.06 181 GLU A C 1
ATOM 1376 O O . GLU A 1 181 ? -6.652 -37.406 -10.672 1 98.06 181 GLU A O 1
ATOM 1381 N N . ASN A 1 182 ? -6.75 -35.5 -9.531 1 98.25 182 ASN A N 1
ATOM 1382 C CA . ASN A 1 182 ? -7.465 -34.781 -10.594 1 98.25 182 ASN A CA 1
ATOM 1383 C C . ASN A 1 182 ? -6.508 -34.062 -11.547 1 98.25 182 ASN A C 1
ATOM 1385 O O . ASN A 1 182 ? -6.941 -33.406 -12.484 1 98.25 182 ASN A O 1
ATOM 1389 N N . THR A 1 183 ? -5.242 -34.188 -11.352 1 98.19 183 THR A N 1
ATOM 1390 C CA . THR A 1 183 ? -4.227 -33.406 -12.031 1 98.19 183 THR A CA 1
ATOM 1391 C C . THR A 1 183 ? -3.596 -34.188 -13.172 1 98.19 183 THR A C 1
ATOM 1393 O O . THR A 1 183 ? -3.305 -35.375 -13.031 1 98.19 183 THR A O 1
ATOM 1396 N N . THR A 1 184 ? -3.34 -33.5 -14.336 1 98.06 184 THR A N 1
ATOM 1397 C CA . THR A 1 184 ? -2.668 -34.062 -15.5 1 98.06 184 THR A CA 1
ATOM 1398 C C . THR A 1 184 ? -1.167 -33.812 -15.438 1 98.06 184 THR A C 1
ATOM 1400 O O . THR A 1 184 ? -0.363 -34.688 -15.773 1 98.06 184 THR A O 1
ATOM 1403 N N . ILE A 1 185 ? -0.801 -32.625 -15.07 1 98.62 185 ILE A N 1
ATOM 1404 C CA . ILE A 1 185 ? 0.592 -32.219 -14.953 1 98.62 185 ILE A CA 1
ATOM 1405 C C . ILE A 1 185 ? 0.851 -31.641 -13.562 1 98.62 185 ILE A C 1
ATOM 1407 O O . ILE A 1 185 ? 0.214 -30.672 -13.148 1 98.62 185 ILE A O 1
ATOM 1411 N N . LEU A 1 186 ? 1.764 -32.25 -12.828 1 98.81 186 LEU A N 1
ATOM 1412 C CA . LEU A 1 186 ? 2.172 -31.734 -11.523 1 98.81 186 LEU A CA 1
ATOM 1413 C C . LEU A 1 186 ? 3.498 -30.984 -11.617 1 98.81 186 LEU A C 1
ATOM 1415 O O . LEU A 1 186 ? 4.488 -31.531 -12.109 1 98.81 186 LEU A O 1
ATOM 1419 N N . PHE A 1 187 ? 3.443 -29.75 -11.164 1 98.81 187 PHE A N 1
ATOM 1420 C CA . PHE A 1 187 ? 4.652 -28.922 -11.102 1 98.81 187 PHE A CA 1
ATOM 1421 C C . PHE A 1 187 ? 5.152 -28.812 -9.664 1 98.81 187 PHE A C 1
ATOM 1423 O O . PHE A 1 187 ? 4.359 -28.781 -8.727 1 98.81 187 PHE A O 1
ATOM 1430 N N . GLY A 1 188 ? 6.434 -28.672 -9.461 1 98.12 188 GLY A N 1
ATOM 1431 C CA . GLY A 1 188 ? 7.074 -28.359 -8.195 1 98.12 188 GLY A CA 1
ATOM 1432 C C . GLY A 1 188 ? 8.586 -28.266 -8.297 1 98.12 188 GLY A C 1
ATOM 1433 O O . GLY A 1 188 ? 9.188 -28.812 -9.227 1 98.12 188 GLY A O 1
ATOM 1434 N N . ASN A 1 189 ? 9.141 -27.578 -7.391 1 97.25 189 ASN A N 1
ATOM 1435 C CA . ASN A 1 189 ? 10.594 -27.672 -7.32 1 97.25 189 ASN A CA 1
ATOM 1436 C C . ASN A 1 189 ? 11.023 -28.969 -6.621 1 97.25 189 ASN A C 1
ATOM 1438 O O . ASN A 1 189 ? 10.188 -29.734 -6.148 1 97.25 189 ASN A O 1
ATOM 1442 N N . HIS A 1 190 ? 12.297 -29.234 -6.543 1 96.38 190 HIS A N 1
ATOM 1443 C CA . HIS A 1 190 ? 12.805 -30.5 -6.031 1 96.38 190 HIS A CA 1
ATOM 1444 C C . HIS A 1 190 ? 12.391 -30.719 -4.578 1 96.38 190 HIS A C 1
ATOM 1446 O O . HIS A 1 190 ? 12.031 -31.828 -4.188 1 96.38 190 HIS A O 1
ATOM 1452 N N . HIS A 1 191 ? 12.344 -29.672 -3.777 1 96.56 191 HIS A N 1
ATOM 1453 C CA . HIS A 1 191 ? 11.922 -29.797 -2.385 1 96.56 191 HIS A CA 1
ATOM 1454 C C . HIS A 1 191 ? 10.43 -30.078 -2.279 1 96.56 191 HIS A C 1
ATOM 1456 O O . HIS A 1 191 ? 10.008 -30.906 -1.461 1 96.56 191 HIS A O 1
ATOM 1462 N N . GLU A 1 192 ? 9.688 -29.422 -3.078 1 97.5 192 GLU A N 1
ATOM 1463 C CA . GLU A 1 192 ? 8.242 -29.578 -3.062 1 97.5 192 GLU A CA 1
ATOM 1464 C C . GLU A 1 192 ? 7.832 -30.984 -3.523 1 97.5 192 GLU A C 1
ATOM 1466 O O . GLU A 1 192 ? 6.98 -31.625 -2.902 1 97.5 192 GLU A O 1
ATOM 1471 N N . ILE A 1 193 ? 8.422 -31.453 -4.609 1 98.06 193 ILE A N 1
ATOM 1472 C CA . ILE A 1 193 ? 8.125 -32.781 -5.105 1 98.06 193 ILE A CA 1
ATOM 1473 C C . ILE A 1 193 ? 8.5 -33.844 -4.051 1 98.06 193 ILE A C 1
ATOM 1475 O O . ILE A 1 193 ? 7.738 -34.781 -3.789 1 98.06 193 ILE A O 1
ATOM 1479 N N . GLU A 1 194 ? 9.648 -33.594 -3.445 1 97.69 194 GLU A N 1
ATOM 1480 C CA . GLU A 1 194 ? 10.07 -34.5 -2.393 1 97.69 194 GLU A CA 1
ATOM 1481 C C . GLU A 1 194 ? 9.078 -34.531 -1.235 1 97.69 194 GLU A C 1
ATOM 1483 O O . GLU A 1 194 ? 8.742 -35.594 -0.71 1 97.69 194 GLU A O 1
ATOM 1488 N N . ARG A 1 195 ? 8.633 -33.375 -0.858 1 97.75 195 ARG A N 1
ATOM 1489 C CA . ARG A 1 195 ? 7.66 -33.281 0.224 1 97.75 195 ARG A CA 1
ATOM 1490 C C . ARG A 1 195 ? 6.355 -33.969 -0.135 1 97.75 195 ARG A C 1
ATOM 1492 O O . ARG A 1 195 ? 5.719 -34.594 0.724 1 97.75 195 ARG A O 1
ATOM 1499 N N . ILE A 1 196 ? 5.965 -33.812 -1.326 1 98.31 196 ILE A N 1
ATOM 1500 C CA . ILE A 1 196 ? 4.742 -34.469 -1.795 1 98.31 196 ILE A CA 1
ATOM 1501 C C . ILE A 1 196 ? 4.902 -35.969 -1.747 1 98.31 196 ILE A C 1
ATOM 1503 O O . ILE A 1 196 ? 4.012 -36.688 -1.269 1 98.31 196 ILE A O 1
ATOM 1507 N N . LEU A 1 197 ? 6.047 -36.5 -2.203 1 98.31 197 LEU A N 1
ATOM 1508 C CA . LEU A 1 197 ? 6.316 -37.938 -2.174 1 98.31 197 LEU A CA 1
ATOM 1509 C C . LEU A 1 197 ? 6.297 -38.469 -0.743 1 98.31 197 LEU A C 1
ATOM 1511 O O . LEU A 1 197 ? 5.719 -39.5 -0.475 1 98.31 197 LEU A O 1
ATOM 1515 N N . ASP A 1 198 ? 6.859 -37.688 0.108 1 98 198 ASP A N 1
ATOM 1516 C CA . ASP A 1 198 ? 6.902 -38.062 1.515 1 98 198 ASP A CA 1
ATOM 1517 C C . ASP A 1 198 ? 5.5 -38.062 2.123 1 98 198 ASP A C 1
ATOM 1519 O O . ASP A 1 198 ? 5.125 -39.031 2.824 1 98 198 ASP A O 1
ATOM 1523 N N . ALA A 1 199 ? 4.805 -37.062 1.883 1 97.38 199 ALA A N 1
ATOM 1524 C CA . ALA A 1 199 ? 3.465 -36.906 2.445 1 97.38 199 ALA A CA 1
ATOM 1525 C C . ALA A 1 199 ? 2.547 -38.031 1.988 1 97.38 199 ALA A C 1
ATOM 1527 O O . ALA A 1 199 ? 1.71 -38.5 2.758 1 97.38 199 ALA A O 1
ATOM 1528 N N . LEU A 1 200 ? 2.715 -38.438 0.757 1 97.69 200 LEU A N 1
ATOM 1529 C CA . LEU A 1 200 ? 1.831 -39.438 0.182 1 97.69 200 LEU A CA 1
ATOM 1530 C C . LEU A 1 200 ? 2.459 -40.844 0.275 1 97.69 200 LEU A C 1
ATOM 1532 O O . LEU A 1 200 ? 1.879 -41.812 -0.197 1 97.69 200 LEU A O 1
ATOM 1536 N N . GLU A 1 201 ? 3.678 -40.906 0.853 1 97.25 201 GLU A N 1
ATOM 1537 C CA . GLU A 1 201 ? 4.406 -42.156 1.031 1 97.25 201 GLU A CA 1
ATOM 1538 C C . GLU A 1 201 ? 4.48 -42.969 -0.274 1 97.25 201 GLU A C 1
ATOM 1540 O O . GLU A 1 201 ? 4.109 -44.125 -0.318 1 97.25 201 GLU A O 1
ATOM 1545 N N . THR A 1 202 ? 4.965 -42.312 -1.267 1 97.69 202 THR A N 1
ATOM 1546 C CA . THR A 1 202 ? 5.059 -42.938 -2.59 1 97.69 202 THR A CA 1
ATOM 1547 C C . THR A 1 202 ? 6.32 -42.438 -3.311 1 97.69 202 THR A C 1
ATOM 1549 O O . THR A 1 202 ? 7.137 -41.719 -2.734 1 97.69 202 THR A O 1
ATOM 1552 N N . ASP A 1 203 ? 6.605 -43 -4.445 1 96.31 203 ASP A N 1
ATOM 1553 C CA . ASP A 1 203 ? 7.703 -42.562 -5.297 1 96.31 203 ASP A CA 1
ATOM 1554 C C . ASP A 1 203 ? 7.184 -41.938 -6.59 1 96.31 203 ASP A C 1
ATOM 1556 O O . ASP A 1 203 ? 5.984 -41.688 -6.719 1 96.31 203 ASP A O 1
ATOM 1560 N N . LEU A 1 204 ? 8.055 -41.594 -7.469 1 96 204 LEU A N 1
ATOM 1561 C CA . LEU A 1 204 ? 7.668 -40.875 -8.68 1 96 204 LEU A CA 1
ATOM 1562 C C . LEU A 1 204 ? 6.699 -41.719 -9.516 1 96 204 LEU A C 1
ATOM 1564 O O . LEU A 1 204 ? 5.75 -41.188 -10.094 1 96 204 LEU A O 1
ATOM 1568 N N . THR A 1 205 ? 6.988 -42.969 -9.617 1 94.62 205 THR A N 1
ATOM 1569 C CA . THR A 1 205 ? 6.125 -43.875 -10.383 1 94.62 205 THR A CA 1
ATOM 1570 C C . THR A 1 205 ? 4.734 -43.938 -9.758 1 94.62 205 THR A C 1
ATOM 1572 O O . THR A 1 205 ? 3.727 -43.812 -10.453 1 94.62 205 THR A O 1
ATOM 1575 N N . GLY A 1 206 ? 4.727 -44.125 -8.461 1 95.56 206 GLY A N 1
ATOM 1576 C CA . GLY A 1 206 ? 3.455 -44.156 -7.758 1 95.56 206 GLY A CA 1
ATOM 1577 C C . GLY A 1 206 ? 2.672 -42.875 -7.875 1 95.56 206 GLY A C 1
ATOM 1578 O O . GLY A 1 206 ? 1.443 -42.906 -7.973 1 95.56 206 GLY A O 1
ATOM 1579 N N . LEU A 1 207 ? 3.367 -41.812 -7.793 1 96.75 207 LEU A N 1
ATOM 1580 C CA . LEU A 1 207 ? 2.736 -40.5 -7.922 1 96.75 207 LEU A CA 1
ATOM 1581 C C . LEU A 1 207 ? 2.082 -40.344 -9.289 1 96.75 207 LEU A C 1
ATOM 1583 O O . LEU A 1 207 ? 0.966 -39.812 -9.391 1 96.75 207 LEU A O 1
ATOM 1587 N N . ARG A 1 208 ? 2.73 -40.75 -10.312 1 95.38 208 ARG A N 1
ATOM 1588 C CA . ARG A 1 208 ? 2.184 -40.688 -11.664 1 95.38 208 ARG A CA 1
ATOM 1589 C C . ARG A 1 208 ? 0.959 -41.594 -11.805 1 95.38 208 ARG A C 1
ATOM 1591 O O . ARG A 1 208 ? 0.029 -41.25 -12.547 1 95.38 208 ARG A O 1
ATOM 1598 N N . GLU A 1 209 ? 0.962 -42.688 -11.148 1 93.75 209 GLU A N 1
ATOM 1599 C CA . GLU A 1 209 ? -0.162 -43.625 -11.211 1 93.75 209 GLU A CA 1
ATOM 1600 C C . GLU A 1 209 ? -1.378 -43.062 -10.477 1 93.75 209 GLU A C 1
ATOM 1602 O O . GLU A 1 209 ? -2.514 -43.438 -10.766 1 93.75 209 GLU A O 1
ATOM 1607 N N . LEU A 1 210 ? -1.079 -42.219 -9.555 1 94.62 210 LEU A N 1
ATOM 1608 C CA . LEU A 1 210 ? -2.152 -41.625 -8.773 1 94.62 210 LEU A CA 1
ATOM 1609 C C . LEU A 1 210 ? -2.994 -40.688 -9.633 1 94.62 210 LEU A C 1
ATOM 1611 O O . LEU A 1 210 ? -4.215 -40.625 -9.477 1 94.62 210 LEU A O 1
ATOM 1615 N N . GLY A 1 211 ? -2.303 -39.906 -10.492 1 93.56 211 GLY A N 1
ATOM 1616 C CA . GLY A 1 211 ? -3.053 -38.938 -11.273 1 93.56 211 GLY A CA 1
ATOM 1617 C C . GLY A 1 211 ? -2.238 -38.312 -12.398 1 93.56 211 GLY A C 1
ATOM 1618 O O . GLY A 1 211 ? -2.488 -38.594 -13.57 1 93.56 211 GLY A O 1
ATOM 1619 N N . PRO A 1 212 ? -1.195 -37.625 -12.031 1 96.69 212 PRO A N 1
ATOM 1620 C CA . PRO A 1 212 ? -0.434 -36.875 -13.039 1 96.69 212 PRO A CA 1
ATOM 1621 C C . PRO A 1 212 ? 0.225 -37.812 -14.07 1 96.69 212 PRO A C 1
ATOM 1623 O O . PRO A 1 212 ? 0.935 -38.75 -13.703 1 96.69 212 PRO A O 1
ATOM 1626 N N . LYS A 1 213 ? 0.001 -37.5 -15.297 1 96.38 213 LYS A N 1
ATOM 1627 C CA . LYS A 1 213 ? 0.699 -38.188 -16.375 1 96.38 213 LYS A CA 1
ATOM 1628 C C . LYS A 1 213 ? 2.111 -37.656 -16.547 1 96.38 213 LYS A C 1
ATOM 1630 O O . LYS A 1 213 ? 2.996 -38.344 -17.047 1 96.38 213 LYS A O 1
ATOM 1635 N N . ILE A 1 214 ? 2.262 -36.406 -16.172 1 98.06 214 ILE A N 1
ATOM 1636 C CA . ILE A 1 214 ? 3.535 -35.719 -16.297 1 98.06 214 ILE A CA 1
ATOM 1637 C C . ILE A 1 214 ? 3.895 -35.031 -14.977 1 98.06 214 ILE A C 1
ATOM 1639 O O . ILE A 1 214 ? 3.041 -34.438 -14.328 1 98.06 214 ILE A O 1
ATOM 1643 N N . ILE A 1 215 ? 5.105 -35.219 -14.523 1 98.56 215 ILE A N 1
ATOM 1644 C CA . ILE A 1 215 ? 5.656 -34.5 -13.383 1 98.56 215 ILE A CA 1
ATOM 1645 C C . ILE A 1 215 ? 6.828 -33.625 -13.828 1 98.56 215 ILE A C 1
ATOM 1647 O O . ILE A 1 215 ? 7.773 -34.125 -14.453 1 98.56 215 ILE A O 1
ATOM 1651 N N . VAL A 1 216 ? 6.703 -32.375 -13.594 1 98.69 216 VAL A N 1
ATOM 1652 C CA . VAL A 1 216 ? 7.77 -31.422 -13.914 1 98.69 216 VAL A CA 1
ATOM 1653 C C . VAL A 1 216 ? 8.438 -30.938 -12.625 1 98.69 216 VAL A C 1
ATOM 1655 O O . VAL A 1 216 ? 7.797 -30.297 -11.789 1 98.69 216 VAL A O 1
ATOM 1658 N N . LYS A 1 217 ? 9.695 -31.266 -12.445 1 98.25 217 LYS A N 1
ATOM 1659 C CA . LYS A 1 217 ? 10.5 -30.938 -11.273 1 98.25 217 LYS A CA 1
ATOM 1660 C C . LYS A 1 217 ? 11.578 -29.906 -11.617 1 98.25 217 LYS A C 1
ATOM 1662 O O . LYS A 1 217 ? 12.516 -30.219 -12.367 1 98.25 217 LYS A O 1
ATOM 1667 N N . THR A 1 218 ? 11.422 -28.703 -11.086 1 97.88 218 THR A N 1
ATOM 1668 C CA . THR A 1 218 ? 12.453 -27.688 -11.297 1 97.88 218 THR A CA 1
ATOM 1669 C C . THR A 1 218 ? 13.523 -27.781 -10.203 1 97.88 218 THR A C 1
ATOM 1671 O O . THR A 1 218 ? 13.211 -28.031 -9.039 1 97.88 218 THR A O 1
ATOM 1674 N N . CYS A 1 219 ? 14.797 -27.516 -10.594 1 97 219 CYS A N 1
ATOM 1675 C CA . CYS A 1 219 ? 15.93 -27.719 -9.695 1 97 219 CYS A CA 1
ATOM 1676 C C . CYS A 1 219 ? 16.828 -26.469 -9.664 1 97 219 CYS A C 1
ATOM 1678 O O . CYS A 1 219 ? 18.047 -26.594 -9.625 1 97 219 CYS A O 1
ATOM 1680 N N . GLY A 1 220 ? 16.25 -25.328 -9.797 1 93.69 220 GLY A N 1
ATOM 1681 C CA . GLY A 1 220 ? 17.016 -24.094 -9.766 1 93.69 220 GLY A CA 1
ATOM 1682 C C . GLY A 1 220 ? 18.078 -24.016 -10.852 1 93.69 220 GLY A C 1
ATOM 1683 O O . GLY A 1 220 ? 17.781 -24.219 -12.031 1 93.69 220 GLY A O 1
ATOM 1684 N N . ALA A 1 221 ? 19.297 -23.781 -10.398 1 94.19 221 ALA A N 1
ATOM 1685 C CA . ALA A 1 221 ? 20.422 -23.641 -11.328 1 94.19 221 ALA A CA 1
ATOM 1686 C C . ALA A 1 221 ? 20.734 -24.984 -12.008 1 94.19 221 ALA A C 1
ATOM 1688 O O . ALA A 1 221 ? 21.438 -25.016 -13.016 1 94.19 221 ALA A O 1
ATOM 1689 N N . ASN A 1 222 ? 20.203 -26.031 -11.492 1 96.25 222 ASN A N 1
ATOM 1690 C CA . ASN A 1 222 ? 20.469 -27.359 -12.047 1 96.25 222 ASN A CA 1
ATOM 1691 C C . ASN A 1 222 ? 19.438 -27.734 -13.109 1 96.25 222 ASN A C 1
ATOM 1693 O O . ASN A 1 222 ? 19.422 -28.875 -13.578 1 96.25 222 ASN A O 1
ATOM 1697 N N . GLY A 1 223 ? 18.547 -26.797 -13.43 1 97.88 223 GLY A N 1
ATOM 1698 C CA . GLY A 1 223 ? 17.609 -27.016 -14.523 1 97.88 223 GLY A CA 1
ATOM 1699 C C . GLY A 1 223 ? 16.312 -27.672 -14.07 1 97.88 223 GLY A C 1
ATOM 1700 O O . GLY A 1 223 ? 15.68 -27.203 -13.117 1 97.88 223 GLY A O 1
ATOM 1701 N N . SER A 1 224 ? 15.859 -28.609 -14.922 1 98.5 224 SER A N 1
ATOM 1702 C CA . SER A 1 224 ? 14.586 -29.266 -14.625 1 98.5 224 SER A CA 1
ATOM 1703 C C . SER A 1 224 ? 14.578 -30.703 -15.117 1 98.5 224 SER A C 1
ATOM 1705 O O . SER A 1 224 ? 15.375 -31.078 -15.977 1 98.5 224 SER A O 1
ATOM 1707 N N . GLU A 1 225 ? 13.797 -31.5 -14.477 1 98.44 225 GLU A N 1
ATOM 1708 C CA . GLU A 1 225 ? 13.531 -32.875 -14.828 1 98.44 225 GLU A CA 1
ATOM 1709 C C . GLU A 1 225 ? 12.047 -33.125 -15.086 1 98.44 225 GLU A C 1
ATOM 1711 O O . GLU A 1 225 ? 11.195 -32.688 -14.305 1 98.44 225 GLU A O 1
ATOM 1716 N N . ILE A 1 226 ? 11.766 -33.75 -16.219 1 98.31 226 ILE A N 1
ATOM 1717 C CA . ILE A 1 226 ? 10.391 -34.062 -16.578 1 98.31 226 ILE A CA 1
ATOM 1718 C C . ILE A 1 226 ? 10.203 -35.594 -16.641 1 98.31 226 ILE A C 1
ATOM 1720 O O . ILE A 1 226 ? 10.984 -36.281 -17.297 1 98.31 226 ILE A O 1
ATOM 1724 N N . TYR A 1 227 ? 9.188 -36.031 -15.922 1 97.56 227 TYR A N 1
ATOM 1725 C CA . TYR A 1 227 ? 8.891 -37.469 -15.875 1 97.56 227 TYR A CA 1
ATOM 1726 C C . TYR A 1 227 ? 7.547 -37.75 -16.531 1 97.56 227 TYR A C 1
ATOM 1728 O O . TYR A 1 227 ? 6.535 -37.125 -16.203 1 97.56 227 TYR A O 1
ATOM 1736 N N . SER A 1 228 ? 7.516 -38.656 -17.5 1 96.38 228 SER A N 1
ATOM 1737 C CA . SER A 1 228 ? 6.312 -39.219 -18.078 1 96.38 228 SER A CA 1
ATOM 1738 C C . SER A 1 228 ? 6.414 -40.75 -18.156 1 96.38 228 SER A C 1
ATOM 1740 O O . SER A 1 228 ? 7.375 -41.344 -17.656 1 96.38 228 SER A O 1
ATOM 1742 N N . SER A 1 229 ? 5.359 -41.406 -18.594 1 88.69 229 SER A N 1
ATOM 1743 C CA . SER A 1 229 ? 5.395 -42.844 -18.719 1 88.69 229 SER A CA 1
ATOM 1744 C C . SER A 1 229 ? 6.453 -43.312 -19.719 1 88.69 229 SER A C 1
ATOM 1746 O O . SER A 1 229 ? 7.02 -44.375 -19.594 1 88.69 229 SER A O 1
ATOM 1748 N N . GLU A 1 230 ? 6.848 -42.469 -20.578 1 86.38 230 GLU A N 1
ATOM 1749 C CA . GLU A 1 230 ? 7.699 -42.875 -21.688 1 86.38 230 GLU A CA 1
ATOM 1750 C C . GLU A 1 230 ? 9.102 -42.281 -21.547 1 86.38 230 GLU A C 1
ATOM 1752 O O . GLU A 1 230 ? 10.07 -42.875 -22.062 1 86.38 230 GLU A O 1
ATOM 1757 N N . ASP A 1 231 ? 9.156 -41.219 -20.875 1 85.19 231 ASP A N 1
ATOM 1758 C CA . ASP A 1 231 ? 10.391 -40.438 -21.031 1 85.19 231 ASP A CA 1
ATOM 1759 C C . ASP A 1 231 ? 10.797 -39.75 -19.734 1 85.19 231 ASP A C 1
ATOM 1761 O O . ASP A 1 231 ? 9.945 -39.5 -18.875 1 85.19 231 ASP A O 1
ATOM 1765 N N . LYS A 1 232 ? 11.984 -39.75 -19.547 1 94.56 232 LYS A N 1
ATOM 1766 C CA . LYS A 1 232 ? 12.602 -38.812 -18.641 1 94.56 232 LYS A CA 1
ATOM 1767 C C . LYS A 1 232 ? 13.422 -37.75 -19.406 1 94.56 232 LYS A C 1
ATOM 1769 O O . LYS A 1 232 ? 14.312 -38.125 -20.188 1 94.56 232 LYS A O 1
ATOM 1774 N N . VAL A 1 233 ? 13.047 -36.5 -19.25 1 97 233 VAL A N 1
ATOM 1775 C CA . VAL A 1 233 ? 13.727 -35.406 -19.938 1 97 233 VAL A CA 1
ATOM 1776 C C . VAL A 1 233 ? 14.469 -34.531 -18.906 1 97 233 VAL A C 1
ATOM 1778 O O . VAL A 1 233 ? 13.906 -34.156 -17.891 1 97 233 VAL A O 1
ATOM 1781 N N . ILE A 1 234 ? 15.703 -34.312 -19.172 1 97.94 234 ILE A N 1
ATOM 1782 C CA . ILE A 1 234 ? 16.5 -33.438 -18.344 1 97.94 234 ILE A CA 1
ATOM 1783 C C . ILE A 1 234 ? 16.953 -32.219 -19.156 1 97.94 234 ILE A C 1
ATOM 1785 O O . ILE A 1 234 ? 17.516 -32.375 -20.234 1 97.94 234 ILE A O 1
ATOM 1789 N N . ILE A 1 235 ? 16.641 -31.062 -18.656 1 97.94 235 ILE A N 1
ATOM 1790 C CA . ILE A 1 235 ? 17 -29.828 -19.344 1 97.94 235 ILE A CA 1
ATOM 1791 C C . ILE A 1 235 ? 17.875 -28.969 -18.438 1 97.94 235 ILE A C 1
ATOM 1793 O O . ILE A 1 235 ? 17.531 -28.734 -17.266 1 97.94 235 ILE A O 1
ATOM 1797 N N . ASP A 1 236 ? 18.984 -28.438 -18.969 1 97.88 236 ASP A N 1
ATOM 1798 C CA . ASP A 1 236 ? 19.844 -27.531 -18.234 1 97.88 236 ASP A CA 1
ATOM 1799 C C . ASP A 1 236 ? 19.203 -26.156 -18.109 1 97.88 236 ASP A C 1
ATOM 1801 O O . ASP A 1 236 ? 18.438 -25.719 -18.984 1 97.88 236 ASP A O 1
ATOM 1805 N N . ALA A 1 237 ? 19.547 -25.516 -16.984 1 97.5 237 ALA A N 1
ATOM 1806 C CA . ALA A 1 237 ? 19.141 -24.109 -16.859 1 97.5 237 ALA A CA 1
ATOM 1807 C C . ALA A 1 237 ? 20 -23.203 -17.719 1 97.5 237 ALA A C 1
ATOM 1809 O O . ALA A 1 237 ? 21.203 -23.453 -17.891 1 97.5 237 ALA A O 1
ATOM 1810 N N . ILE A 1 238 ? 19.406 -22.188 -18.266 1 97.62 238 ILE A N 1
ATOM 1811 C CA . ILE A 1 238 ? 20.156 -21.156 -18.969 1 97.62 238 ILE A CA 1
ATOM 1812 C C . ILE A 1 238 ? 20.844 -20.25 -17.953 1 97.62 238 ILE A C 1
ATOM 1814 O O . ILE A 1 238 ? 20.188 -19.656 -17.078 1 97.62 238 ILE A O 1
ATOM 1818 N N . ASP A 1 239 ? 22.125 -20.125 -18.062 1 94.19 239 ASP A N 1
ATOM 1819 C CA . ASP A 1 239 ? 22.922 -19.328 -17.125 1 94.19 239 ASP A CA 1
ATOM 1820 C C . ASP A 1 239 ? 22.812 -17.844 -17.438 1 94.19 239 ASP A C 1
ATOM 1822 O O . ASP A 1 239 ? 23.156 -17.406 -18.531 1 94.19 239 ASP A O 1
ATOM 1826 N N . VAL A 1 240 ? 22.25 -17.109 -16.516 1 96.31 240 VAL A N 1
ATOM 1827 C CA . VAL A 1 240 ? 22.172 -15.664 -16.641 1 96.31 240 VAL A CA 1
ATOM 1828 C C . VAL A 1 240 ? 22.531 -15.008 -15.312 1 96.31 240 VAL A C 1
ATOM 1830 O O . VAL A 1 240 ? 22.656 -15.688 -14.289 1 96.31 240 VAL A O 1
ATOM 1833 N N . ASP A 1 241 ? 22.844 -13.711 -15.266 1 95.75 241 ASP A N 1
ATOM 1834 C CA . ASP A 1 241 ? 23.047 -12.969 -14.023 1 95.75 241 ASP A CA 1
ATOM 1835 C C . ASP A 1 241 ? 21.719 -12.781 -13.289 1 95.75 241 ASP A C 1
ATOM 1837 O O . ASP A 1 241 ? 20.891 -11.961 -13.695 1 95.75 241 ASP A O 1
ATOM 1841 N N . VAL A 1 242 ? 21.547 -13.5 -12.242 1 95.31 242 VAL A N 1
ATOM 1842 C CA . VAL A 1 242 ? 20.297 -13.5 -11.5 1 95.31 242 VAL A CA 1
ATOM 1843 C C . VAL A 1 242 ? 20.203 -12.234 -10.656 1 95.31 242 VAL A C 1
ATOM 1845 O O . VAL A 1 242 ? 21.062 -11.977 -9.812 1 95.31 242 VAL A O 1
ATOM 1848 N N . VAL A 1 243 ? 19.203 -11.453 -10.867 1 94.94 243 VAL A N 1
ATOM 1849 C CA . VAL A 1 243 ? 18.906 -10.266 -10.078 1 94.94 243 VAL A CA 1
ATOM 1850 C C . VAL A 1 243 ? 17.875 -10.602 -9.008 1 94.94 243 VAL A C 1
ATOM 1852 O O . VAL A 1 243 ? 18.031 -10.219 -7.844 1 94.94 243 VAL A O 1
ATOM 1855 N N . ASP A 1 244 ? 16.859 -11.32 -9.312 1 93.94 244 ASP A N 1
ATOM 1856 C CA . ASP A 1 244 ? 15.75 -11.68 -8.445 1 93.94 244 ASP A CA 1
ATOM 1857 C C . ASP A 1 244 ? 15.078 -12.969 -8.906 1 93.94 244 ASP A C 1
ATOM 1859 O O . ASP A 1 244 ? 14.5 -13.016 -9.992 1 93.94 244 ASP A O 1
ATOM 1863 N N . PRO A 1 245 ? 15.086 -13.953 -8.117 1 92.75 245 PRO A N 1
ATOM 1864 C CA . PRO A 1 245 ? 14.516 -15.234 -8.539 1 92.75 245 PRO A CA 1
ATOM 1865 C C . PRO A 1 245 ? 12.992 -15.266 -8.445 1 92.75 245 PRO A C 1
ATOM 1867 O O . PRO A 1 245 ? 12.375 -16.281 -8.773 1 92.75 245 PRO A O 1
ATOM 1870 N N . THR A 1 246 ? 12.352 -14.211 -7.953 1 91.31 246 THR A N 1
ATOM 1871 C CA . THR A 1 246 ? 10.906 -14.156 -7.809 1 91.31 246 THR A CA 1
ATOM 1872 C C . THR A 1 246 ? 10.219 -14.398 -9.148 1 91.31 246 THR A C 1
ATOM 1874 O O . THR A 1 246 ? 10.555 -13.766 -10.148 1 91.31 246 THR A O 1
ATOM 1877 N N . GLY A 1 247 ? 9.32 -15.383 -9.18 1 95.12 247 GLY A N 1
ATOM 1878 C CA . GLY A 1 247 ? 8.531 -15.641 -10.375 1 95.12 247 GLY A CA 1
ATOM 1879 C C . GLY A 1 247 ? 9.172 -16.641 -11.305 1 95.12 247 GLY A C 1
ATOM 1880 O O . GLY A 1 247 ? 8.594 -17 -12.336 1 95.12 247 GLY A O 1
ATOM 1881 N N . ALA A 1 248 ? 10.359 -17.156 -10.953 1 96.25 248 ALA A N 1
ATOM 1882 C CA . ALA A 1 248 ? 11.039 -18.125 -11.797 1 96.25 248 ALA A CA 1
ATOM 1883 C C . ALA A 1 248 ? 10.156 -19.344 -12.047 1 96.25 248 ALA A C 1
ATOM 1885 O O . ALA A 1 248 ? 9.992 -19.781 -13.195 1 96.25 248 ALA A O 1
ATOM 1886 N N . GLY A 1 249 ? 9.602 -19.844 -11 1 97.56 249 GLY A N 1
ATOM 1887 C CA . GLY A 1 249 ? 8.719 -21 -11.125 1 97.56 249 GLY A CA 1
ATOM 1888 C C . GLY A 1 249 ? 7.453 -20.703 -11.898 1 97.56 249 GLY A C 1
ATOM 1889 O O . GLY A 1 249 ? 7.082 -21.453 -12.805 1 97.56 249 GLY A O 1
ATOM 1890 N N . ASP A 1 250 ? 6.797 -19.625 -11.594 1 98.38 250 ASP A N 1
ATOM 1891 C CA . ASP A 1 250 ? 5.547 -19.25 -12.25 1 98.38 250 ASP A CA 1
ATOM 1892 C C . ASP A 1 250 ? 5.75 -19.047 -13.75 1 98.38 250 ASP A C 1
ATOM 1894 O O . ASP A 1 250 ? 4.938 -19.5 -14.555 1 98.38 250 ASP A O 1
ATOM 1898 N N . SER A 1 251 ? 6.816 -18.344 -14.078 1 98.62 251 SER A N 1
ATOM 1899 C CA . SER A 1 251 ? 7.094 -18.109 -15.492 1 98.62 251 SER A CA 1
ATOM 1900 C C . SER A 1 251 ? 7.477 -19.391 -16.203 1 98.62 251 SER A C 1
ATOM 1902 O O . SER A 1 251 ? 7.164 -19.562 -17.391 1 98.62 251 SER A O 1
ATOM 1904 N N . TYR A 1 252 ? 8.188 -20.281 -15.508 1 98.75 252 TYR A N 1
ATOM 1905 C CA . TYR A 1 252 ? 8.484 -21.594 -16.062 1 98.75 252 TYR A CA 1
ATOM 1906 C C . TYR A 1 252 ? 7.203 -22.344 -16.406 1 98.75 252 TYR A C 1
ATOM 1908 O O . TYR A 1 252 ? 7.078 -22.891 -17.5 1 98.75 252 TYR A O 1
ATOM 1916 N N . ARG A 1 253 ? 6.234 -22.312 -15.492 1 98.75 253 ARG A N 1
ATOM 1917 C CA . ARG A 1 253 ? 4.961 -22.984 -15.727 1 98.75 253 ARG A CA 1
ATOM 1918 C C . ARG A 1 253 ? 4.246 -22.391 -16.938 1 98.75 253 ARG A C 1
ATOM 1920 O O . ARG A 1 253 ? 3.756 -23.125 -17.797 1 98.75 253 ARG A O 1
ATOM 1927 N N . ALA A 1 254 ? 4.18 -21.094 -17 1 98.88 254 ALA A N 1
ATOM 1928 C CA . ALA A 1 254 ? 3.527 -20.422 -18.109 1 98.88 254 ALA A CA 1
ATOM 1929 C C . ALA A 1 254 ? 4.207 -20.781 -19.438 1 98.88 254 ALA A C 1
ATOM 1931 O O . ALA A 1 254 ? 3.539 -21.078 -20.422 1 98.88 254 ALA A O 1
ATOM 1932 N N . GLY A 1 255 ? 5.539 -20.703 -19.453 1 98.88 255 GLY A N 1
ATOM 1933 C CA . GLY A 1 255 ? 6.289 -21.062 -20.641 1 98.88 255 GLY A CA 1
ATOM 1934 C C . GLY A 1 255 ? 6.074 -22.5 -21.078 1 98.88 255 GLY A C 1
ATOM 1935 O O . GLY A 1 255 ? 5.852 -22.766 -22.266 1 98.88 255 GLY A O 1
ATOM 1936 N N . PHE A 1 256 ? 6.148 -23.422 -20.141 1 98.88 256 PHE A N 1
ATOM 1937 C CA . PHE A 1 256 ? 5.934 -24.844 -20.422 1 98.88 256 PHE A CA 1
ATOM 1938 C C . PHE A 1 256 ? 4.555 -25.062 -21.047 1 98.88 256 PHE A C 1
ATOM 1940 O O . PHE A 1 256 ? 4.438 -25.703 -22.094 1 98.88 256 PHE A O 1
ATOM 1947 N N . LEU A 1 257 ? 3.541 -24.5 -20.438 1 98.75 257 LEU A N 1
ATOM 1948 C CA . LEU A 1 257 ? 2.162 -24.719 -20.859 1 98.75 257 LEU A CA 1
ATOM 1949 C C . LEU A 1 257 ? 1.905 -24.062 -22.219 1 98.75 257 LEU A C 1
ATOM 1951 O O . LEU A 1 257 ? 1.122 -24.578 -23.016 1 98.75 257 LEU A O 1
ATOM 1955 N N . SER A 1 258 ? 2.574 -22.938 -22.453 1 98.56 258 SER A N 1
ATOM 1956 C CA . SER A 1 258 ? 2.395 -22.25 -23.734 1 98.56 258 SER A CA 1
ATOM 1957 C C . SER A 1 258 ? 2.791 -23.141 -24.906 1 98.56 258 SER A C 1
ATOM 1959 O O . SER A 1 258 ? 2.129 -23.141 -25.938 1 98.56 258 SER A O 1
ATOM 1961 N N . ARG A 1 259 ? 3.857 -23.906 -24.781 1 98.5 259 ARG A N 1
ATOM 1962 C CA . ARG A 1 259 ? 4.32 -24.797 -25.828 1 98.5 259 ARG A CA 1
ATOM 1963 C C . ARG A 1 259 ? 3.551 -26.109 -25.812 1 98.5 259 ARG A C 1
ATOM 1965 O O . ARG A 1 259 ? 3.125 -26.594 -26.859 1 98.5 259 ARG A O 1
ATOM 1972 N N . PHE A 1 260 ? 3.303 -26.609 -24.656 1 98.25 260 PHE A N 1
ATOM 1973 C CA . PHE A 1 260 ? 2.662 -27.906 -24.5 1 98.25 260 PHE A CA 1
ATOM 1974 C C . PHE A 1 260 ? 1.246 -27.891 -25.062 1 98.25 260 PHE A C 1
ATOM 1976 O O . PHE A 1 260 ? 0.833 -28.812 -25.75 1 98.25 260 PHE A O 1
ATOM 1983 N N . LEU A 1 261 ? 0.53 -26.844 -24.797 1 97.5 261 LEU A N 1
ATOM 1984 C CA . LEU A 1 261 ? -0.849 -26.719 -25.25 1 97.5 261 LEU A CA 1
ATOM 1985 C C . LEU A 1 261 ? -0.906 -26.562 -26.766 1 97.5 261 LEU A C 1
ATOM 1987 O O . LEU A 1 261 ? -1.953 -26.781 -27.375 1 97.5 261 LEU A O 1
ATOM 1991 N N . ASN A 1 262 ? 0.181 -26.156 -27.297 1 96.38 262 ASN A N 1
ATOM 1992 C CA . ASN A 1 262 ? 0.245 -26.016 -28.75 1 96.38 262 ASN A CA 1
ATOM 1993 C C . ASN A 1 262 ? 0.821 -27.266 -29.406 1 96.38 262 ASN A C 1
ATOM 1995 O O . ASN A 1 262 ? 1.208 -27.219 -30.578 1 96.38 262 ASN A O 1
ATOM 1999 N N . GLY A 1 263 ? 1.076 -28.281 -28.672 1 96.88 263 GLY A N 1
ATOM 2000 C CA . GLY A 1 263 ? 1.369 -29.578 -29.25 1 96.88 263 GLY A CA 1
ATOM 2001 C C . GLY A 1 263 ? 2.852 -29.891 -29.281 1 96.88 263 GLY A C 1
ATOM 2002 O O . GLY A 1 263 ? 3.264 -30.906 -29.859 1 96.88 263 GLY A O 1
ATOM 2003 N N . GLU A 1 264 ? 3.631 -29.156 -28.641 1 97.62 264 GLU A N 1
ATOM 2004 C CA . GLU A 1 264 ? 5.07 -29.406 -28.625 1 97.62 264 GLU A CA 1
ATOM 2005 C C . GLU A 1 264 ? 5.438 -30.531 -27.672 1 97.62 264 GLU A C 1
ATOM 2007 O O . GLU A 1 264 ? 4.656 -30.875 -26.781 1 97.62 264 GLU A O 1
ATOM 2012 N N . SER A 1 265 ? 6.629 -31.125 -27.875 1 97.56 265 SER A N 1
ATOM 2013 C CA . SER A 1 265 ? 7.109 -32.219 -27.016 1 97.56 265 SER A CA 1
ATOM 2014 C C . SER A 1 265 ? 7.438 -31.703 -25.625 1 97.56 265 SER A C 1
ATOM 2016 O O . SER A 1 265 ? 7.57 -30.5 -25.406 1 97.56 265 SER A O 1
ATOM 2018 N N . LEU A 1 266 ? 7.578 -32.625 -24.672 1 98.06 266 LEU A N 1
ATOM 2019 C CA . LEU A 1 266 ? 7.973 -32.281 -23.312 1 98.06 266 LEU A CA 1
ATOM 2020 C C . LEU A 1 266 ? 9.32 -31.562 -23.297 1 98.06 266 LEU A C 1
ATOM 2022 O O . LEU A 1 266 ? 9.508 -30.594 -22.578 1 98.06 266 LEU A O 1
ATOM 2026 N N . GLU A 1 267 ? 10.172 -32.062 -24.141 1 98.06 267 GLU A N 1
ATOM 2027 C CA . GLU A 1 267 ? 11.508 -31.5 -24.219 1 98.06 267 GLU A CA 1
ATOM 2028 C C . GLU A 1 267 ? 11.461 -30.047 -24.703 1 98.06 267 GLU A C 1
ATOM 2030 O O . GLU A 1 267 ? 12.062 -29.156 -24.109 1 98.06 267 GLU A O 1
ATOM 2035 N N . GLU A 1 268 ? 10.766 -29.828 -25.797 1 98.31 268 GLU A N 1
ATOM 2036 C CA . GLU A 1 268 ? 10.641 -28.484 -26.344 1 98.31 268 GLU A CA 1
ATOM 2037 C C . GLU A 1 268 ? 9.945 -27.547 -25.375 1 98.31 268 GLU A C 1
ATOM 2039 O O . GLU A 1 268 ? 10.328 -26.391 -25.25 1 98.31 268 GLU A O 1
ATOM 2044 N N . SER A 1 269 ? 8.914 -28.047 -24.734 1 98.62 269 SER A N 1
ATOM 2045 C CA . SER A 1 269 ? 8.18 -27.266 -23.75 1 98.62 269 SER A CA 1
ATOM 2046 C C . SER A 1 269 ? 9.078 -26.859 -22.578 1 98.62 269 SER A C 1
ATOM 2048 O O . SER A 1 269 ? 9.055 -25.703 -22.156 1 98.62 269 SER A O 1
ATOM 2050 N N . ALA A 1 270 ? 9.922 -27.75 -22.125 1 98.62 270 ALA A N 1
ATOM 2051 C CA . ALA A 1 270 ? 10.812 -27.5 -21 1 98.62 270 ALA A CA 1
ATOM 2052 C C . ALA A 1 270 ? 11.922 -26.531 -21.375 1 98.62 270 ALA A C 1
ATOM 2054 O O . ALA A 1 270 ? 12.273 -25.641 -20.594 1 98.62 270 ALA A O 1
ATOM 2055 N N . LYS A 1 271 ? 12.453 -26.703 -22.547 1 98.81 271 LYS A N 1
ATOM 2056 C CA . LYS A 1 271 ? 13.484 -25.797 -23.031 1 98.81 271 LYS A CA 1
ATOM 2057 C C . LYS A 1 271 ? 12.953 -24.359 -23.125 1 98.81 271 LYS A C 1
ATOM 2059 O O . LYS A 1 271 ? 13.617 -23.422 -22.688 1 98.81 271 LYS A O 1
ATOM 2064 N N . PHE A 1 272 ? 11.797 -24.25 -23.688 1 98.81 272 PHE A N 1
ATOM 2065 C CA . PHE A 1 272 ? 11.195 -22.922 -23.828 1 98.81 272 PHE A CA 1
ATOM 2066 C C . PHE A 1 272 ? 10.891 -22.312 -22.469 1 98.81 272 PHE A C 1
ATOM 2068 O O . PHE A 1 272 ? 11.133 -21.125 -22.25 1 98.81 272 PHE A O 1
ATOM 2075 N N . ALA A 1 273 ? 10.383 -23.156 -21.578 1 98.88 273 ALA A N 1
ATOM 2076 C CA . ALA A 1 273 ? 10.094 -22.703 -20.219 1 98.88 273 ALA A CA 1
ATOM 2077 C C . ALA A 1 273 ? 11.352 -22.156 -19.547 1 98.88 273 ALA A C 1
ATOM 2079 O O . ALA A 1 273 ? 11.312 -21.125 -18.891 1 98.88 273 ALA A O 1
ATOM 2080 N N . SER A 1 274 ? 12.438 -22.859 -19.688 1 98.69 274 SER A N 1
ATOM 2081 C CA . SER A 1 274 ? 13.719 -22.422 -19.141 1 98.69 274 SER A CA 1
ATOM 2082 C C . SER A 1 274 ? 14.141 -21.062 -19.719 1 98.69 274 SER A C 1
ATOM 2084 O O . SER A 1 274 ? 14.656 -20.219 -18.984 1 98.69 274 SER A O 1
ATOM 2086 N N . ALA A 1 275 ? 13.938 -20.906 -20.969 1 98.75 275 ALA A N 1
ATOM 2087 C CA . ALA A 1 275 ? 14.266 -19.641 -21.625 1 98.75 275 ALA A CA 1
ATOM 2088 C C . ALA A 1 275 ? 13.422 -18.5 -21.078 1 98.75 275 ALA A C 1
ATOM 2090 O O . ALA A 1 275 ? 13.945 -17.422 -20.766 1 98.75 275 ALA A O 1
ATOM 2091 N N . VAL A 1 276 ? 12.148 -18.703 -20.953 1 98.81 276 VAL A N 1
ATOM 2092 C CA . VAL A 1 276 ? 11.242 -17.703 -20.438 1 98.81 276 VAL A CA 1
ATOM 2093 C C . VAL A 1 276 ? 11.68 -17.297 -19.031 1 98.81 276 VAL A C 1
ATOM 2095 O O . VAL A 1 276 ? 11.828 -16.109 -18.734 1 98.81 276 VAL A O 1
ATOM 2098 N N . SER A 1 277 ? 11.922 -18.266 -18.172 1 98.44 277 SER A N 1
ATOM 2099 C CA . SER A 1 277 ? 12.297 -18.016 -16.781 1 98.44 277 SER A CA 1
ATOM 2100 C C . SER A 1 277 ? 13.617 -17.266 -16.688 1 98.44 277 SER A C 1
ATOM 2102 O O . SER A 1 277 ? 13.828 -16.453 -15.781 1 98.44 277 SER A O 1
ATOM 2104 N N . SER A 1 278 ? 14.508 -17.516 -17.625 1 98.31 278 SER A N 1
ATOM 2105 C CA . SER A 1 278 ? 15.82 -16.875 -17.625 1 98.31 278 SER A CA 1
ATOM 2106 C C . SER A 1 278 ? 15.695 -15.367 -17.828 1 98.31 278 SER A C 1
ATOM 2108 O O . SER A 1 278 ? 16.516 -14.602 -17.312 1 98.31 278 SER A O 1
ATOM 2110 N N . PHE A 1 279 ? 14.695 -14.898 -18.609 1 98.44 279 PHE A N 1
ATOM 2111 C CA . PHE A 1 279 ? 14.445 -13.469 -18.75 1 98.44 279 PHE A CA 1
ATOM 2112 C C . PHE A 1 279 ? 13.922 -12.875 -17.453 1 98.44 279 PHE A C 1
ATOM 2114 O O . PHE A 1 279 ? 14.367 -11.812 -17.016 1 98.44 279 PHE A O 1
ATOM 2121 N N . ILE A 1 280 ? 12.992 -13.633 -16.812 1 97.94 280 ILE A N 1
ATOM 2122 C CA . ILE A 1 280 ? 12.266 -13.156 -15.633 1 97.94 280 ILE A CA 1
ATOM 2123 C C . ILE A 1 280 ? 13.258 -12.859 -14.508 1 97.94 280 ILE A C 1
ATOM 2125 O O . ILE A 1 280 ? 13.195 -11.805 -13.883 1 97.94 280 ILE A O 1
ATOM 2129 N N . ILE A 1 281 ? 14.258 -13.648 -14.281 1 97.25 281 ILE A N 1
ATOM 2130 C CA . ILE A 1 281 ? 15.086 -13.602 -13.086 1 97.25 281 ILE A CA 1
ATOM 2131 C C . ILE A 1 281 ? 16.203 -12.57 -13.273 1 97.25 281 ILE A C 1
ATOM 2133 O O . ILE A 1 281 ? 16.969 -12.305 -12.344 1 97.25 281 ILE A O 1
ATOM 2137 N N . GLU A 1 282 ? 16.234 -11.961 -14.469 1 97.44 282 GLU A N 1
ATOM 2138 C CA . GLU A 1 282 ? 17.234 -10.93 -14.758 1 97.44 282 GLU A CA 1
ATOM 2139 C C . GLU A 1 282 ? 16.781 -9.57 -14.234 1 97.44 282 GLU A C 1
ATOM 2141 O O . GLU A 1 282 ? 17.562 -8.609 -14.234 1 97.44 282 GLU A O 1
ATOM 2146 N N . HIS A 1 283 ? 15.555 -9.461 -13.773 1 95.56 283 HIS A N 1
ATOM 2147 C CA . HIS A 1 283 ? 14.984 -8.219 -13.25 1 95.56 283 HIS A CA 1
ATOM 2148 C C . HIS A 1 283 ? 14.203 -8.469 -11.969 1 95.56 283 HIS A C 1
ATOM 2150 O O . HIS A 1 283 ? 13.758 -9.594 -11.719 1 95.56 283 HIS A O 1
ATOM 2156 N N . GLN A 1 284 ? 14.008 -7.441 -11.203 1 93.56 284 GLN A N 1
ATOM 2157 C CA . GLN A 1 284 ? 13.219 -7.562 -9.977 1 93.56 284 GLN A CA 1
ATOM 2158 C C . GLN A 1 284 ? 11.734 -7.742 -10.297 1 93.56 284 GLN A C 1
ATOM 2160 O O . GLN A 1 284 ? 11.18 -7.02 -11.125 1 93.56 284 GLN A O 1
ATOM 2165 N N . GLY A 1 285 ? 11.141 -8.719 -9.602 1 93.12 285 GLY A N 1
ATOM 2166 C CA . GLY A 1 285 ? 9.727 -9.008 -9.82 1 93.12 285 GLY A CA 1
ATOM 2167 C C . GLY A 1 285 ? 9.492 -10.039 -10.906 1 93.12 285 GLY A C 1
ATOM 2168 O O . GLY A 1 285 ? 10.406 -10.383 -11.656 1 93.12 285 GLY A O 1
ATOM 2169 N N . CYS A 1 286 ? 8.328 -10.477 -11.062 1 92.06 286 CYS A N 1
ATOM 2170 C CA . CYS A 1 286 ? 7.996 -11.5 -12.047 1 92.06 286 CYS A CA 1
ATOM 2171 C C . CYS A 1 286 ? 7.457 -10.867 -13.328 1 92.06 286 CYS A C 1
ATOM 2173 O O . CYS A 1 286 ? 7.836 -11.266 -14.43 1 92.06 286 CYS A O 1
ATOM 2175 N N . GLN A 1 287 ? 6.656 -9.914 -13.242 1 96.81 287 GLN A N 1
ATOM 2176 C CA . GLN A 1 287 ? 5.914 -9.398 -14.391 1 96.81 287 GLN A CA 1
ATOM 2177 C C . GLN A 1 287 ? 6.602 -8.172 -14.984 1 96.81 287 GLN A C 1
ATOM 2179 O O . GLN A 1 287 ? 5.996 -7.434 -15.758 1 96.81 287 GLN A O 1
ATOM 2184 N N . THR A 1 288 ? 7.836 -7.93 -14.617 1 94.56 288 THR A N 1
ATOM 2185 C CA . THR A 1 288 ? 8.539 -6.707 -14.984 1 94.56 288 THR A CA 1
ATOM 2186 C C . THR A 1 288 ? 9.391 -6.922 -16.234 1 94.56 288 THR A C 1
ATOM 2188 O O . THR A 1 288 ? 9.766 -5.965 -16.906 1 94.56 288 THR A O 1
ATOM 2191 N N . ASN A 1 289 ? 9.797 -8.117 -16.531 1 96.31 289 ASN A N 1
ATOM 2192 C CA . ASN A 1 289 ? 10.664 -8.445 -17.672 1 96.31 289 ASN A CA 1
ATOM 2193 C C . ASN A 1 289 ? 10.164 -9.68 -18.406 1 96.31 289 ASN A C 1
ATOM 2195 O O . ASN A 1 289 ? 10.922 -10.633 -18.609 1 96.31 289 ASN A O 1
ATOM 2199 N N . MET A 1 290 ? 8.945 -9.641 -18.812 1 98.19 290 MET A N 1
ATOM 2200 C CA . MET A 1 290 ? 8.367 -10.75 -19.562 1 98.19 290 MET A CA 1
ATOM 2201 C C . MET A 1 290 ? 8.805 -10.711 -21.016 1 98.19 290 MET A C 1
ATOM 2203 O O . MET A 1 290 ? 8.594 -9.711 -21.703 1 98.19 290 MET A O 1
ATOM 2207 N N . PRO A 1 291 ? 9.383 -11.805 -21.469 1 98.31 291 PRO A N 1
ATOM 2208 C CA . PRO A 1 291 ? 9.828 -11.805 -22.875 1 98.31 291 PRO A CA 1
ATOM 2209 C C . PRO A 1 291 ? 8.68 -12.031 -23.859 1 98.31 291 PRO A C 1
ATOM 2211 O O . PRO A 1 291 ? 7.703 -12.703 -23.531 1 98.31 291 PRO A O 1
ATOM 2214 N N . SER A 1 292 ? 8.898 -11.461 -25.062 1 97.81 292 SER A N 1
ATOM 2215 C CA . SER A 1 292 ? 8.031 -11.906 -26.156 1 97.81 292 SER A CA 1
ATOM 2216 C C . SER A 1 292 ? 8.289 -13.367 -26.5 1 97.81 292 SER A C 1
ATOM 2218 O O . SER A 1 292 ? 9.32 -13.93 -26.125 1 97.81 292 SER A O 1
ATOM 2220 N N . PHE A 1 293 ? 7.316 -13.922 -27.172 1 98.31 293 PHE A N 1
ATOM 2221 C CA . PHE A 1 293 ? 7.492 -15.281 -27.656 1 98.31 293 PHE A CA 1
ATOM 2222 C C . PHE A 1 293 ? 8.766 -15.414 -28.484 1 98.31 293 PHE A C 1
ATOM 2224 O O . PHE A 1 293 ? 9.57 -16.328 -28.25 1 98.31 293 PHE A O 1
ATOM 2231 N N . ASP A 1 294 ? 8.969 -14.469 -29.344 1 98.56 294 ASP A N 1
ATOM 2232 C CA . ASP A 1 294 ? 10.102 -14.516 -30.25 1 98.56 294 ASP A CA 1
ATOM 2233 C C . ASP A 1 294 ? 11.422 -14.406 -29.5 1 98.56 294 ASP A C 1
ATOM 2235 O O . ASP A 1 294 ? 12.383 -15.125 -29.797 1 98.56 294 ASP A O 1
ATOM 2239 N N . ASP A 1 295 ? 11.5 -13.516 -28.531 1 98.44 295 ASP A N 1
ATOM 2240 C CA . ASP A 1 295 ? 12.711 -13.344 -27.734 1 98.44 295 ASP A CA 1
ATOM 2241 C C . ASP A 1 295 ? 13.055 -14.625 -26.984 1 98.44 295 ASP A C 1
ATOM 2243 O O . ASP A 1 295 ? 14.219 -15.047 -26.969 1 98.44 295 ASP A O 1
ATOM 2247 N N . ALA A 1 296 ? 12.062 -15.227 -26.391 1 98.69 296 ALA A N 1
ATOM 2248 C CA . ALA A 1 296 ? 12.281 -16.453 -25.641 1 98.69 296 ALA A CA 1
ATOM 2249 C C . ALA A 1 296 ? 12.672 -17.609 -2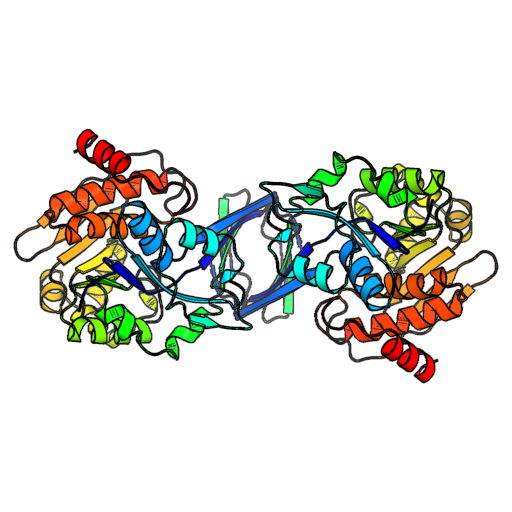6.562 1 98.69 296 ALA A C 1
ATOM 2251 O O . ALA A 1 296 ? 13.547 -18.406 -26.219 1 98.69 296 ALA A O 1
ATOM 2252 N N . PHE A 1 297 ? 12.016 -17.672 -27.672 1 98.62 297 PHE A N 1
ATOM 2253 C CA . PHE A 1 297 ? 12.305 -18.719 -28.641 1 98.62 297 PHE A CA 1
ATOM 2254 C C . PHE A 1 297 ? 13.734 -18.609 -29.172 1 98.62 297 PHE A C 1
ATOM 2256 O O . PHE A 1 297 ? 14.43 -19.609 -29.312 1 98.62 297 PHE A O 1
ATOM 2263 N N . GLU A 1 298 ? 14.125 -17.406 -29.438 1 98.69 298 GLU A N 1
ATOM 2264 C CA . GLU A 1 298 ? 15.492 -17.141 -29.891 1 98.69 298 GLU A CA 1
ATOM 2265 C C . GLU A 1 298 ? 16.516 -17.562 -28.844 1 98.69 298 GLU A C 1
ATOM 2267 O O . GLU A 1 298 ? 17.5 -18.219 -29.156 1 98.69 298 GLU A O 1
ATOM 2272 N N . ARG A 1 299 ? 16.297 -17.188 -27.641 1 98.62 299 ARG A N 1
ATOM 2273 C CA . ARG A 1 299 ? 17.234 -17.562 -26.578 1 98.62 299 ARG A CA 1
ATOM 2274 C C . ARG A 1 299 ? 17.281 -19.078 -26.406 1 98.62 299 ARG A C 1
ATOM 2276 O O . ARG A 1 299 ? 18.344 -19.641 -26.172 1 98.62 299 ARG A O 1
ATOM 2283 N N . MET A 1 300 ? 16.141 -19.703 -26.453 1 98.56 300 MET A N 1
ATOM 2284 C CA . MET A 1 300 ? 16.062 -21.172 -26.406 1 98.56 300 MET A CA 1
ATOM 2285 C C . MET A 1 300 ? 16.969 -21.797 -27.453 1 98.56 300 MET A C 1
ATOM 2287 O O . MET A 1 300 ? 17.781 -22.672 -27.141 1 98.56 300 MET A O 1
ATOM 2291 N N . ASN A 1 301 ? 16.859 -21.375 -28.672 1 98.12 301 ASN A N 1
ATOM 2292 C CA . ASN A 1 301 ? 17.609 -21.938 -29.797 1 98.12 301 ASN A CA 1
ATOM 2293 C C . ASN A 1 301 ? 19.094 -21.641 -29.688 1 98.12 301 ASN A C 1
ATOM 2295 O O . ASN A 1 301 ? 19.922 -22.438 -30.125 1 98.12 301 ASN A O 1
ATOM 2299 N N . GLU A 1 302 ? 19.375 -20.5 -29.141 1 98 302 GLU A N 1
ATOM 2300 C CA . GLU A 1 302 ? 20.781 -20.125 -28.984 1 98 302 GLU A CA 1
ATOM 2301 C C . GLU A 1 302 ? 21.469 -21 -27.938 1 98 302 GLU A C 1
ATOM 2303 O O . GLU A 1 302 ? 22.656 -21.312 -28.078 1 98 302 GLU A O 1
ATOM 2308 N N . PHE A 1 303 ? 20.797 -21.344 -26.953 1 97.69 303 PHE A N 1
ATOM 2309 C CA . PHE A 1 303 ? 21.422 -22.062 -25.859 1 97.69 303 PHE A CA 1
ATOM 2310 C C . PHE A 1 303 ? 21.359 -23.562 -26.078 1 97.69 303 PHE A C 1
ATOM 2312 O O . PHE A 1 303 ? 22.312 -24.297 -25.766 1 97.69 303 PHE A O 1
ATOM 2319 N N . TYR A 1 304 ? 20.25 -24.062 -26.5 1 97.25 304 TYR A N 1
ATOM 2320 C CA . TYR A 1 304 ? 20.078 -25.5 -26.672 1 97.25 304 TYR A CA 1
ATOM 2321 C C . TYR A 1 304 ? 20.266 -25.922 -28.125 1 97.25 304 TYR A C 1
ATOM 2323 O O . TYR A 1 304 ? 20.5 -27.094 -28.406 1 97.25 304 TYR A O 1
ATOM 2331 N N . MET B 1 1 ? -7.91 40.562 -7.527 1 49.09 1 MET B N 1
ATOM 2332 C CA . MET B 1 1 ? -8.242 39.281 -8.164 1 49.09 1 MET B CA 1
ATOM 2333 C C . MET B 1 1 ? -9.266 38.5 -7.344 1 49.09 1 MET B C 1
ATOM 2335 O O . MET B 1 1 ? -9.281 38.594 -6.117 1 49.09 1 MET B O 1
ATOM 2339 N N . VAL B 1 2 ? -10.305 37.969 -7.949 1 62.75 2 VAL B N 1
ATOM 2340 C CA . VAL B 1 2 ? -11.359 37.219 -7.262 1 62.75 2 VAL B CA 1
ATOM 2341 C C . VAL B 1 2 ? -10.758 36.031 -6.535 1 62.75 2 VAL B C 1
ATOM 2343 O O . VAL B 1 2 ? -10.016 35.25 -7.129 1 62.75 2 VAL B O 1
ATOM 2346 N N . LYS B 1 3 ? -10.781 36.094 -5.148 1 75.38 3 LYS B N 1
ATOM 2347 C CA . LYS B 1 3 ? -10.32 34.938 -4.371 1 75.38 3 LYS B CA 1
ATOM 2348 C C . LYS B 1 3 ? -11.359 33.812 -4.391 1 75.38 3 LYS B C 1
ATOM 2350 O O . LYS B 1 3 ? -12.492 34 -3.953 1 75.38 3 LYS B O 1
ATOM 2355 N N . ASN B 1 4 ? -10.898 32.844 -5.066 1 88.44 4 ASN B N 1
ATOM 2356 C CA . ASN B 1 4 ? -11.82 31.734 -5.25 1 88.44 4 ASN B CA 1
ATOM 2357 C C . ASN B 1 4 ? -11.562 30.609 -4.246 1 88.44 4 ASN B C 1
ATOM 2359 O O . ASN B 1 4 ? -12.367 29.688 -4.109 1 88.44 4 ASN B O 1
ATOM 2363 N N . THR B 1 5 ? -10.445 30.734 -3.576 1 93.62 5 THR B N 1
ATOM 2364 C CA . THR B 1 5 ? -10.07 29.734 -2.57 1 93.62 5 THR B CA 1
ATOM 2365 C C . THR B 1 5 ? -10.031 30.375 -1.181 1 93.62 5 THR B C 1
ATOM 2367 O O . THR B 1 5 ? -9.406 31.422 -0.986 1 93.62 5 THR B O 1
ATOM 2370 N N . ASP B 1 6 ? -10.758 29.797 -0.282 1 97.56 6 ASP B N 1
ATOM 2371 C CA . ASP B 1 6 ? -10.742 30.297 1.088 1 97.56 6 ASP B CA 1
ATOM 2372 C C . ASP B 1 6 ? -9.453 29.922 1.803 1 97.56 6 ASP B C 1
ATOM 2374 O O . ASP B 1 6 ? -8.828 30.75 2.467 1 97.56 6 ASP B O 1
ATOM 2378 N N . LEU B 1 7 ? -9.094 28.656 1.638 1 98.69 7 LEU B N 1
ATOM 2379 C CA . LEU B 1 7 ? -7.965 28.125 2.393 1 98.69 7 LEU B CA 1
ATOM 2380 C C . LEU B 1 7 ? -7.102 27.219 1.51 1 98.69 7 LEU B C 1
ATOM 2382 O O . LEU B 1 7 ? -7.582 26.234 0.965 1 98.69 7 LEU B O 1
ATOM 2386 N N . LEU B 1 8 ? -5.863 27.562 1.336 1 98.75 8 LEU B N 1
ATOM 2387 C CA . LEU B 1 8 ? -4.863 26.719 0.675 1 98.75 8 LEU B CA 1
ATOM 2388 C C . LEU B 1 8 ? -4.004 25.984 1.7 1 98.75 8 LEU B C 1
ATOM 2390 O O . LEU B 1 8 ? -3.305 26.625 2.494 1 98.75 8 LEU B O 1
ATOM 2394 N N . ALA B 1 9 ? -4.117 24.688 1.73 1 98.88 9 ALA B N 1
ATOM 2395 C CA . ALA B 1 9 ? -3.25 23.875 2.586 1 98.88 9 ALA B CA 1
ATOM 2396 C C . ALA B 1 9 ? -2.004 23.422 1.831 1 98.88 9 ALA B C 1
ATOM 2398 O O . ALA B 1 9 ? -2.096 22.969 0.688 1 98.88 9 ALA B O 1
ATOM 2399 N N . ILE B 1 10 ? -0.85 23.531 2.447 1 98.81 10 ILE B N 1
ATOM 2400 C CA . ILE B 1 10 ? 0.428 23.156 1.847 1 98.81 10 ILE B CA 1
ATOM 2401 C C . ILE B 1 10 ? 1.168 22.188 2.758 1 98.81 10 ILE B C 1
ATOM 2403 O O . ILE B 1 10 ? 1.366 22.453 3.943 1 98.81 10 ILE B O 1
ATOM 2407 N N . GLY B 1 11 ? 1.568 21.062 2.186 1 98.62 11 GLY B N 1
ATOM 2408 C CA . GLY B 1 11 ? 2.281 20.047 2.949 1 98.62 11 GLY B CA 1
ATOM 2409 C C . GLY B 1 11 ? 1.933 18.625 2.535 1 98.62 11 GLY B C 1
ATOM 2410 O O . GLY B 1 11 ? 1.595 18.391 1.375 1 98.62 11 GLY B O 1
ATOM 2411 N N . HIS B 1 12 ? 1.988 17.734 3.479 1 98.31 12 HIS B N 1
ATOM 2412 C CA . HIS B 1 12 ? 1.96 16.328 3.121 1 98.31 12 HIS B CA 1
ATOM 2413 C C . HIS B 1 12 ? 0.529 15.836 2.926 1 98.31 12 HIS B C 1
ATOM 2415 O O . HIS B 1 12 ? -0.371 16.219 3.678 1 98.31 12 HIS B O 1
ATOM 2421 N N . ALA B 1 13 ? 0.333 15.055 1.9 1 98.56 13 ALA B N 1
ATOM 2422 C CA . ALA B 1 13 ? -0.659 13.984 1.806 1 98.56 13 ALA B CA 1
ATOM 2423 C C . ALA B 1 13 ? -0.001 12.609 1.935 1 98.56 13 ALA B C 1
ATOM 2425 O O . ALA B 1 13 ? 1.11 12.398 1.443 1 98.56 13 ALA B O 1
ATOM 2426 N N . ALA B 1 14 ? -0.696 11.719 2.598 1 98.12 14 ALA B N 1
ATOM 2427 C CA . ALA B 1 14 ? -0.045 10.43 2.836 1 98.12 14 ALA B CA 1
ATOM 2428 C C . ALA B 1 14 ? -1.07 9.305 2.914 1 98.12 14 ALA B C 1
ATOM 2430 O O . ALA B 1 14 ? -2.256 9.547 3.145 1 98.12 14 ALA B O 1
ATOM 2431 N N . HIS B 1 15 ? -0.628 8.117 2.598 1 97.19 15 HIS B N 1
ATOM 2432 C CA . HIS B 1 15 ? -1.37 6.891 2.889 1 97.19 15 HIS B CA 1
ATOM 2433 C C . HIS B 1 15 ? -0.895 6.254 4.191 1 97.19 15 HIS B C 1
ATOM 2435 O O . HIS B 1 15 ? 0.31 6.117 4.414 1 97.19 15 HIS B O 1
ATOM 2441 N N . ASP B 1 16 ? -1.836 5.891 4.992 1 97.12 16 ASP B N 1
ATOM 2442 C CA . ASP B 1 16 ? -1.509 5.234 6.254 1 97.12 16 ASP B CA 1
ATOM 2443 C C . ASP B 1 16 ? -1.969 3.777 6.25 1 97.12 16 ASP B C 1
ATOM 2445 O O . ASP B 1 16 ? -3.162 3.498 6.129 1 97.12 16 ASP B O 1
ATOM 2449 N N . TYR B 1 17 ? -1.031 2.873 6.352 1 97.31 17 TYR B N 1
ATOM 2450 C CA . TYR B 1 17 ? -1.323 1.455 6.535 1 97.31 17 TYR B CA 1
ATOM 2451 C C . TYR B 1 17 ? -1.306 1.081 8.016 1 97.31 17 TYR B C 1
ATOM 2453 O O . TYR B 1 17 ? -0.275 1.204 8.68 1 97.31 17 TYR B O 1
ATOM 2461 N N . ILE B 1 18 ? -2.428 0.648 8.539 1 96.94 18 ILE B N 1
ATOM 2462 C CA . ILE B 1 18 ? -2.547 0.16 9.906 1 96.94 18 ILE B CA 1
ATOM 2463 C C . ILE B 1 18 ? -2.594 -1.366 9.906 1 96.94 18 ILE B C 1
ATOM 2465 O O . ILE B 1 18 ? -3.562 -1.965 9.438 1 96.94 18 ILE B O 1
ATOM 2469 N N . ILE B 1 19 ? -1.58 -1.958 10.492 1 97.88 19 ILE B N 1
ATOM 2470 C CA . ILE B 1 19 ? -1.356 -3.389 10.328 1 97.88 19 ILE B CA 1
ATOM 2471 C C . ILE B 1 19 ? -1.312 -4.07 11.688 1 97.88 19 ILE B C 1
ATOM 2473 O O . ILE B 1 19 ? -0.659 -3.58 12.617 1 97.88 19 ILE B O 1
ATOM 2477 N N . ARG B 1 20 ? -2.043 -5.102 11.859 1 97.81 20 ARG B N 1
ATOM 2478 C CA . ARG B 1 20 ? -1.993 -5.922 13.062 1 97.81 20 ARG B CA 1
ATOM 2479 C C . ARG B 1 20 ? -1.249 -7.227 12.805 1 97.81 20 ARG B C 1
ATOM 2481 O O . ARG B 1 20 ? -1.494 -7.902 11.805 1 97.81 20 ARG B O 1
ATOM 2488 N N . VAL B 1 21 ? -0.316 -7.578 13.633 1 97.94 21 VAL B N 1
ATOM 2489 C CA . VAL B 1 21 ? 0.446 -8.82 13.57 1 97.94 21 VAL B CA 1
ATOM 2490 C C . VAL B 1 21 ? 0.458 -9.492 14.938 1 97.94 21 VAL B C 1
ATOM 2492 O O . VAL B 1 21 ? 0.309 -8.82 15.969 1 97.94 21 VAL B O 1
ATOM 2495 N N . PRO B 1 22 ? 0.569 -10.852 14.984 1 97.19 22 PRO B N 1
ATOM 2496 C CA . PRO B 1 22 ? 0.659 -11.492 16.297 1 97.19 22 PRO B CA 1
ATOM 2497 C C . PRO B 1 22 ? 1.906 -11.078 17.078 1 97.19 22 PRO B C 1
ATOM 2499 O O . PRO B 1 22 ? 1.841 -10.867 18.281 1 97.19 22 PRO B O 1
ATOM 2502 N N . SER B 1 23 ? 3.01 -11 16.375 1 95.25 23 SER B N 1
ATOM 2503 C CA . SER B 1 23 ? 4.293 -10.594 16.938 1 95.25 23 SER B CA 1
ATOM 2504 C C . SER B 1 23 ? 5.215 -10.039 15.852 1 95.25 23 SER B C 1
ATOM 2506 O O . SER B 1 23 ? 4.961 -10.219 14.656 1 95.25 23 SER B O 1
ATOM 2508 N N . PHE B 1 24 ? 6.168 -9.281 16.297 1 94.75 24 PHE B N 1
ATOM 2509 C CA . PHE B 1 24 ? 7.199 -8.828 15.367 1 94.75 24 PHE B CA 1
ATOM 2510 C C . PHE B 1 24 ? 8.227 -9.93 15.117 1 94.75 24 PHE B C 1
ATOM 2512 O O . PHE B 1 24 ? 8.883 -10.398 16.047 1 94.75 24 PHE B O 1
ATOM 2519 N N . PRO B 1 25 ? 8.391 -10.352 13.922 1 94.12 25 PRO B N 1
ATOM 2520 C CA . PRO B 1 25 ? 9.312 -11.461 13.664 1 94.12 25 PRO B CA 1
ATOM 2521 C C . PRO B 1 25 ? 10.781 -11.055 13.812 1 94.12 25 PRO B C 1
ATOM 2523 O O . PRO B 1 25 ? 11.109 -9.875 13.711 1 94.12 25 PRO B O 1
ATOM 2526 N N . LYS B 1 26 ? 11.617 -12.141 14.062 1 92.19 26 LYS B N 1
ATOM 2527 C CA . LYS B 1 26 ? 13.062 -11.938 14 1 92.19 26 LYS B CA 1
ATOM 2528 C C . LYS B 1 26 ? 13.539 -11.812 12.562 1 92.19 26 LYS B C 1
ATOM 2530 O O . LYS B 1 26 ? 12.812 -12.133 11.625 1 92.19 26 LYS B O 1
ATOM 2535 N N . ALA B 1 27 ? 14.789 -11.227 12.414 1 90.5 27 ALA B N 1
ATOM 2536 C CA . ALA B 1 27 ? 15.391 -11.164 11.086 1 90.5 27 ALA B CA 1
ATOM 2537 C C . ALA B 1 27 ? 15.328 -12.516 10.383 1 90.5 27 ALA B C 1
ATOM 2539 O O . ALA B 1 27 ? 15.562 -13.555 11 1 90.5 27 ALA B O 1
ATOM 2540 N N . ASN B 1 28 ? 14.938 -12.469 9.133 1 89.75 28 ASN B N 1
ATOM 2541 C CA . ASN B 1 28 ? 14.883 -13.609 8.219 1 89.75 28 ASN B CA 1
ATOM 2542 C C . ASN B 1 28 ? 13.711 -14.539 8.547 1 89.75 28 ASN B C 1
ATOM 2544 O O . ASN B 1 28 ? 13.742 -15.719 8.203 1 89.75 28 ASN B O 1
ATOM 2548 N N . PHE B 1 29 ? 12.742 -14.094 9.266 1 91.62 29 PHE B N 1
ATOM 2549 C CA . PHE B 1 29 ? 11.492 -14.812 9.5 1 91.62 29 PHE B CA 1
ATOM 2550 C C . PHE B 1 29 ? 10.297 -14.008 9 1 91.62 29 PHE B C 1
ATOM 2552 O O . PHE B 1 29 ? 10.453 -12.875 8.547 1 91.62 29 PHE B O 1
ATOM 2559 N N . SER B 1 30 ? 9.18 -14.641 9.055 1 92.06 30 SER B N 1
ATOM 2560 C CA . SER B 1 30 ? 7.953 -14.031 8.539 1 92.06 30 SER B CA 1
ATOM 2561 C C . SER B 1 30 ? 6.859 -14.023 9.602 1 92.06 30 SER B C 1
ATOM 2563 O O . SER B 1 30 ? 6.938 -14.75 10.594 1 92.06 30 SER B O 1
ATOM 2565 N N . SER B 1 31 ? 5.957 -13.125 9.445 1 94.5 31 SER B N 1
ATOM 2566 C CA . SER B 1 31 ? 4.77 -13.047 10.289 1 94.5 31 SER B CA 1
ATOM 2567 C C . SER B 1 31 ? 3.518 -12.797 9.453 1 94.5 31 SER B C 1
ATOM 2569 O O . SER B 1 31 ? 3.547 -12.016 8.5 1 94.5 31 SER B O 1
ATOM 2571 N N . PRO B 1 32 ? 2.432 -13.492 9.805 1 95.62 32 PRO B N 1
ATOM 2572 C CA . PRO B 1 32 ? 1.176 -13.172 9.125 1 95.62 32 PRO B CA 1
ATOM 2573 C C . PRO B 1 32 ? 0.57 -11.844 9.586 1 95.62 32 PRO B C 1
ATOM 2575 O O . PRO B 1 32 ? 0.752 -11.453 10.742 1 95.62 32 PRO B O 1
ATOM 2578 N N . ILE B 1 33 ? -0.024 -11.164 8.695 1 98 33 ILE B N 1
ATOM 2579 C CA . ILE B 1 33 ? -0.833 -10 9.039 1 98 33 ILE B CA 1
ATOM 2580 C C . ILE B 1 33 ? -2.266 -10.438 9.336 1 98 33 ILE B C 1
ATOM 2582 O O . ILE B 1 33 ? -2.918 -11.062 8.5 1 98 33 ILE B O 1
ATOM 2586 N N . THR B 1 34 ? -2.756 -10.133 10.516 1 97.12 34 THR B N 1
ATOM 2587 C CA . THR B 1 34 ? -4.078 -10.586 10.93 1 97.12 34 THR B CA 1
ATOM 2588 C C . THR B 1 34 ? -5.152 -9.586 10.516 1 97.12 34 THR B C 1
ATOM 2590 O O . THR B 1 34 ? -6.324 -9.938 10.383 1 97.12 34 THR B O 1
ATOM 2593 N N . ASP B 1 35 ? -4.727 -8.359 10.398 1 96.31 35 ASP B N 1
ATOM 2594 C CA . ASP B 1 35 ? -5.633 -7.312 9.93 1 96.31 35 ASP B CA 1
ATOM 2595 C C . ASP B 1 35 ? -4.859 -6.168 9.273 1 96.31 35 ASP B C 1
ATOM 2597 O O . ASP B 1 35 ? -3.717 -5.895 9.648 1 96.31 35 ASP B O 1
ATOM 2601 N N . MET B 1 36 ? -5.457 -5.586 8.305 1 97.12 36 MET B N 1
ATOM 2602 C CA . MET B 1 36 ? -4.848 -4.453 7.617 1 97.12 36 MET B CA 1
ATOM 2603 C C . MET B 1 36 ? -5.91 -3.479 7.121 1 97.12 36 MET B C 1
ATOM 2605 O O . MET B 1 36 ? -6.848 -3.877 6.426 1 97.12 36 MET B O 1
ATOM 2609 N N . LYS B 1 37 ? -5.766 -2.242 7.488 1 94.44 37 LYS B N 1
ATOM 2610 C CA . LYS B 1 37 ? -6.609 -1.146 7.027 1 94.44 37 LYS B CA 1
ATOM 2611 C C . LYS B 1 37 ? -5.77 -0.009 6.453 1 94.44 37 LYS B C 1
ATOM 2613 O O . LYS B 1 37 ? -4.637 0.208 6.883 1 94.44 37 LYS B O 1
ATOM 2618 N N . THR B 1 38 ? -6.289 0.652 5.496 1 94.69 38 THR B N 1
ATOM 2619 C CA . THR B 1 38 ? -5.641 1.828 4.926 1 94.69 38 THR B CA 1
ATOM 2620 C C . THR B 1 38 ? -6.48 3.078 5.172 1 94.69 38 THR B C 1
ATOM 2622 O O . THR B 1 38 ? -7.703 3.055 5.008 1 94.69 38 THR B O 1
ATOM 2625 N N . PHE B 1 39 ? -5.844 4.133 5.562 1 95.88 39 PHE B N 1
ATOM 2626 C CA . PHE B 1 39 ? -6.504 5.41 5.801 1 95.88 39 PHE B CA 1
ATOM 2627 C C . PHE B 1 39 ? -5.789 6.535 5.055 1 95.88 39 PHE B C 1
ATOM 2629 O O . PHE B 1 39 ? -4.594 6.438 4.77 1 95.88 39 PHE B O 1
ATOM 2636 N N . ASN B 1 40 ? -6.566 7.52 4.656 1 97.31 40 ASN B N 1
ATOM 2637 C CA . ASN B 1 40 ? -6 8.742 4.098 1 97.31 40 ASN B CA 1
ATOM 2638 C C . ASN B 1 40 ? -5.395 9.625 5.184 1 97.31 40 ASN B C 1
ATOM 2640 O O . ASN B 1 40 ? -5.953 9.75 6.273 1 97.31 40 ASN B O 1
ATOM 2644 N N . GLY B 1 41 ? -4.164 10.18 4.875 1 97.5 41 GLY B N 1
ATOM 2645 C CA . GLY B 1 41 ? -3.494 11.008 5.867 1 97.5 41 GLY B CA 1
ATOM 2646 C C . GLY B 1 41 ? -2.664 12.117 5.254 1 97.5 41 GLY B C 1
ATOM 2647 O O . GLY B 1 41 ? -2.836 12.453 4.078 1 97.5 41 GLY B O 1
ATOM 2648 N N . GLY B 1 42 ? -1.803 12.641 6.098 1 97.75 42 GLY B N 1
ATOM 2649 C CA . GLY B 1 42 ? -1.063 13.852 5.77 1 97.75 42 GLY B CA 1
ATOM 2650 C C . GLY B 1 42 ? -1.686 15.109 6.352 1 97.75 42 GLY B C 1
ATOM 2651 O O . GLY B 1 42 ? -2.834 15.438 6.047 1 97.75 42 GLY B O 1
ATOM 2652 N N . ALA B 1 43 ? -0.883 15.789 7.008 1 98.31 43 ALA B N 1
ATOM 2653 C CA . ALA B 1 43 ? -1.418 16.906 7.789 1 98.31 43 ALA B CA 1
ATOM 2654 C C . ALA B 1 43 ? -2.076 17.938 6.883 1 98.31 43 ALA B C 1
ATOM 2656 O O . ALA B 1 43 ? -3.184 18.406 7.164 1 98.31 43 ALA B O 1
ATOM 2657 N N . ALA B 1 44 ? -1.428 18.328 5.785 1 98.75 44 ALA B N 1
ATOM 2658 C CA . ALA B 1 44 ? -1.995 19.328 4.887 1 98.75 44 ALA B CA 1
ATOM 2659 C C . ALA B 1 44 ? -3.291 18.828 4.258 1 98.75 44 ALA B C 1
ATOM 2661 O O . ALA B 1 44 ? -4.281 19.562 4.195 1 98.75 44 ALA B O 1
ATOM 2662 N N . ALA B 1 45 ? -3.205 17.625 3.824 1 98.81 45 ALA B N 1
ATOM 2663 C CA . ALA B 1 45 ? -4.387 17.031 3.201 1 98.81 45 ALA B CA 1
ATOM 2664 C C . ALA B 1 45 ? -5.527 16.906 4.207 1 98.81 45 ALA B C 1
ATOM 2666 O O . ALA B 1 45 ? -6.691 17.125 3.863 1 98.81 45 ALA B O 1
ATOM 2667 N N . ASN B 1 46 ? -5.219 16.5 5.395 1 98.69 46 ASN B N 1
ATOM 2668 C CA . ASN B 1 46 ? -6.23 16.438 6.441 1 98.69 46 ASN B CA 1
ATOM 2669 C C . ASN B 1 46 ? -6.926 17.781 6.637 1 98.69 46 ASN B C 1
ATOM 2671 O O . ASN B 1 46 ? -8.156 17.844 6.695 1 98.69 46 ASN B O 1
ATOM 2675 N N . VAL B 1 47 ? -6.137 18.828 6.707 1 98.88 47 VAL B N 1
ATOM 2676 C CA . VAL B 1 47 ? -6.691 20.156 6.906 1 98.88 47 VAL B CA 1
ATOM 2677 C C . VAL B 1 47 ? -7.57 20.547 5.719 1 98.88 47 VAL B C 1
ATOM 2679 O O . VAL B 1 47 ? -8.672 21.078 5.895 1 98.88 47 VAL B O 1
ATOM 2682 N N . ALA B 1 48 ? -7.109 20.266 4.523 1 98.88 48 ALA B N 1
ATOM 2683 C CA . ALA B 1 48 ? -7.871 20.594 3.32 1 98.88 48 ALA B CA 1
ATOM 2684 C C . ALA B 1 48 ? -9.188 19.812 3.287 1 98.88 48 ALA B C 1
ATOM 2686 O O . ALA B 1 48 ? -10.242 20.391 2.99 1 98.88 48 ALA B O 1
ATOM 2687 N N . CYS B 1 49 ? -9.172 18.547 3.615 1 98.81 49 CYS B N 1
ATOM 2688 C CA . CYS B 1 49 ? -10.359 17.703 3.551 1 98.81 49 CYS B CA 1
ATOM 2689 C C . CYS B 1 49 ? -11.375 18.109 4.609 1 98.81 49 CYS B C 1
ATOM 2691 O O . CYS B 1 49 ? -12.555 18.266 4.309 1 98.81 49 CYS B O 1
ATOM 2693 N N . VAL B 1 50 ? -10.891 18.25 5.84 1 98.81 50 VAL B N 1
ATOM 2694 C CA . VAL B 1 50 ? -11.797 18.641 6.914 1 98.81 50 VAL B CA 1
ATOM 2695 C C . VAL B 1 50 ? -12.367 20.031 6.633 1 98.81 50 VAL B C 1
ATOM 2697 O O . VAL B 1 50 ? -13.562 20.266 6.816 1 98.81 50 VAL B O 1
ATOM 2700 N N . GLY B 1 51 ? -11.539 20.969 6.18 1 98.75 51 GLY B N 1
ATOM 2701 C CA . GLY B 1 51 ? -12 22.297 5.816 1 98.75 51 GLY B CA 1
ATOM 2702 C C . GLY B 1 51 ? -13.07 22.281 4.738 1 98.75 51 GLY B C 1
ATOM 2703 O O . GLY B 1 51 ? -14.086 22.969 4.859 1 98.75 51 GLY B O 1
ATOM 2704 N N . ALA B 1 52 ? -12.789 21.5 3.703 1 98.75 52 ALA B N 1
ATOM 2705 C CA . ALA B 1 52 ? -13.766 21.391 2.621 1 98.75 52 ALA B CA 1
ATOM 2706 C C . ALA B 1 52 ? -15.086 20.812 3.131 1 98.75 52 ALA B C 1
ATOM 2708 O O . ALA B 1 52 ? -16.156 21.297 2.771 1 98.75 52 ALA B O 1
ATOM 2709 N N . ASN B 1 53 ? -14.977 19.812 3.957 1 98.62 53 ASN B N 1
ATOM 2710 C CA . ASN B 1 53 ? -16.172 19.203 4.527 1 98.62 53 ASN B CA 1
ATOM 2711 C C . ASN B 1 53 ? -16.984 20.188 5.352 1 98.62 53 ASN B C 1
ATOM 2713 O O . ASN B 1 53 ? -18.203 20.062 5.461 1 98.62 53 ASN B O 1
ATOM 2717 N N . LEU B 1 54 ? -16.344 21.172 5.93 1 98.56 54 LEU B N 1
ATOM 2718 C CA . LEU B 1 54 ? -16.984 22.188 6.758 1 98.56 54 LEU B CA 1
ATOM 2719 C C . LEU B 1 54 ? -17.516 23.328 5.902 1 98.56 54 LEU B C 1
ATOM 2721 O O . LEU B 1 54 ? -18.078 24.281 6.426 1 98.56 54 LEU B O 1
ATOM 2725 N N . GLY B 1 55 ? -17.266 23.328 4.609 1 97.69 55 GLY B N 1
ATOM 2726 C CA . GLY B 1 55 ? -17.891 24.281 3.717 1 97.69 55 GLY B CA 1
ATOM 2727 C C . GLY B 1 55 ? -16.906 25.266 3.125 1 97.69 55 GLY B C 1
ATOM 2728 O O . GLY B 1 55 ? -17.281 26.156 2.346 1 97.69 55 GLY B O 1
ATOM 2729 N N . LEU B 1 56 ? -15.633 25.156 3.395 1 98.12 56 LEU B N 1
ATOM 2730 C CA . LEU B 1 56 ? -14.625 26.031 2.809 1 98.12 56 LEU B CA 1
ATOM 2731 C C . LEU B 1 56 ? -14.281 25.594 1.388 1 98.12 56 LEU B C 1
ATOM 2733 O O . LEU B 1 56 ? -14.211 24.391 1.103 1 98.12 56 LEU B O 1
ATOM 2737 N N . ASN B 1 57 ? -14.086 26.578 0.531 1 98.38 57 ASN B N 1
ATOM 2738 C CA . ASN B 1 57 ? -13.383 26.266 -0.71 1 98.38 57 ASN B CA 1
ATOM 2739 C C . ASN B 1 57 ? -11.883 26.078 -0.471 1 98.38 57 ASN B C 1
ATOM 2741 O O . ASN B 1 57 ? -11.156 27.047 -0.258 1 98.38 57 ASN B O 1
ATOM 2745 N N . THR B 1 58 ? -11.469 24.812 -0.55 1 98.69 58 THR B N 1
ATOM 2746 C CA . THR B 1 58 ? -10.078 24.547 -0.197 1 98.69 58 THR B CA 1
ATOM 2747 C C . THR B 1 58 ? -9.273 24.125 -1.428 1 98.69 58 THR B C 1
ATOM 2749 O O . THR B 1 58 ? -9.852 23.688 -2.426 1 98.69 58 THR B O 1
ATOM 2752 N N . ALA B 1 59 ? -8 24.375 -1.381 1 98.75 59 ALA B N 1
ATOM 2753 C CA . ALA B 1 59 ? -7.004 23.875 -2.328 1 98.75 59 ALA B CA 1
ATOM 2754 C C . ALA B 1 59 ? -5.852 23.188 -1.602 1 98.75 59 ALA B C 1
ATOM 2756 O O . ALA B 1 59 ? -5.621 23.438 -0.417 1 98.75 59 ALA B O 1
ATOM 2757 N N . LEU B 1 60 ? -5.203 22.297 -2.34 1 98.81 60 LEU B N 1
ATOM 2758 C CA . LEU B 1 60 ? -4.117 21.531 -1.741 1 98.81 60 LEU B CA 1
ATOM 2759 C C . LEU B 1 60 ? -2.877 21.562 -2.627 1 98.81 60 LEU B C 1
ATOM 2761 O O . LEU B 1 60 ? -2.967 21.344 -3.836 1 98.81 60 LEU B O 1
ATOM 2765 N N . VAL B 1 61 ? -1.788 21.938 -2.041 1 98.75 61 VAL B N 1
ATOM 2766 C CA . VAL B 1 61 ? -0.475 21.719 -2.641 1 98.75 61 VAL B CA 1
ATOM 2767 C C . VAL B 1 61 ? 0.274 20.641 -1.867 1 98.75 61 VAL B C 1
ATOM 2769 O O . VAL B 1 61 ? 0.583 20.812 -0.686 1 98.75 61 VAL B O 1
ATOM 2772 N N . SER B 1 62 ? 0.509 19.594 -2.475 1 98.75 62 SER B N 1
ATOM 2773 C CA . SER B 1 62 ? 1.201 18.438 -1.915 1 98.75 62 SER B CA 1
ATOM 2774 C C . SER B 1 62 ? 1.973 17.688 -2.992 1 98.75 62 SER B C 1
ATOM 2776 O O . SER B 1 62 ? 1.627 17.75 -4.172 1 98.75 62 SER B O 1
ATOM 2778 N N . ALA B 1 63 ? 3.066 17.094 -2.57 1 98.69 63 ALA B N 1
ATOM 2779 C CA . ALA B 1 63 ? 3.803 16.219 -3.479 1 98.69 63 ALA B CA 1
ATOM 2780 C C . ALA B 1 63 ? 3.312 14.781 -3.367 1 98.69 63 ALA B C 1
ATOM 2782 O O . ALA B 1 63 ? 3.357 14.188 -2.289 1 98.69 63 ALA B O 1
ATOM 2783 N N . VAL B 1 64 ? 2.875 14.219 -4.504 1 98.62 64 VAL B N 1
ATOM 2784 C CA . VAL B 1 64 ? 2.266 12.891 -4.5 1 98.62 64 VAL B CA 1
ATOM 2785 C C . VAL B 1 64 ? 2.84 12.062 -5.645 1 98.62 64 VAL B C 1
ATOM 2787 O O . VAL B 1 64 ? 3.484 12.594 -6.551 1 98.62 64 VAL B O 1
ATOM 2790 N N . GLY B 1 65 ? 2.66 10.789 -5.504 1 97.38 65 GLY B N 1
ATOM 2791 C CA . GLY B 1 65 ? 3.189 9.867 -6.5 1 97.38 65 GLY B CA 1
ATOM 2792 C C . GLY B 1 65 ? 2.463 9.945 -7.832 1 97.38 65 GLY B C 1
ATOM 2793 O O . GLY B 1 65 ? 1.379 10.523 -7.918 1 97.38 65 GLY B O 1
ATOM 2794 N N . GLY B 1 66 ? 3.047 9.32 -8.844 1 94.56 66 GLY B N 1
ATOM 2795 C CA . GLY B 1 66 ? 2.506 9.352 -10.195 1 94.56 66 GLY B CA 1
ATOM 2796 C C . GLY B 1 66 ? 1.147 8.688 -10.312 1 94.56 66 GLY B C 1
ATOM 2797 O O . GLY B 1 66 ? 0.36 9.023 -11.195 1 94.56 66 GLY B O 1
ATOM 2798 N N . ASP B 1 67 ? 0.815 7.805 -9.438 1 90.75 67 ASP B N 1
ATOM 2799 C CA . ASP B 1 67 ? -0.427 7.043 -9.523 1 90.75 67 ASP B CA 1
ATOM 2800 C C . ASP B 1 67 ? -1.52 7.668 -8.656 1 90.75 67 ASP B C 1
ATOM 2802 O O . ASP B 1 67 ? -2.625 7.133 -8.562 1 90.75 67 ASP B O 1
ATOM 2806 N N . PHE B 1 68 ? -1.266 8.75 -8.016 1 96.06 68 PHE B N 1
ATOM 2807 C CA . PHE B 1 68 ? -2.143 9.305 -6.988 1 96.06 68 PHE B CA 1
ATOM 2808 C C . PHE B 1 68 ? -3.521 9.609 -7.559 1 96.06 68 PHE B C 1
ATOM 2810 O O . PHE B 1 68 ? -4.539 9.383 -6.898 1 96.06 68 PHE B O 1
ATOM 2817 N N . LYS B 1 69 ? -3.609 10.078 -8.773 1 94.31 69 LYS B N 1
ATOM 2818 C CA . LYS B 1 69 ? -4.875 10.508 -9.367 1 94.31 69 LYS B CA 1
ATOM 2819 C C . LYS B 1 69 ? -5.766 9.305 -9.672 1 94.31 69 LYS B C 1
ATOM 2821 O O . LYS B 1 69 ? -6.953 9.469 -9.969 1 94.31 69 LYS B O 1
ATOM 2826 N N . LYS B 1 70 ? -5.238 8.148 -9.539 1 89.44 70 LYS B N 1
ATOM 2827 C CA . LYS B 1 70 ? -6.02 6.934 -9.789 1 89.44 70 LYS B CA 1
ATOM 2828 C C . LYS B 1 70 ? -6.469 6.297 -8.477 1 89.44 70 LYS B C 1
ATOM 2830 O O . LYS B 1 70 ? -7.098 5.238 -8.477 1 89.44 70 LYS B O 1
ATOM 2835 N N . THR B 1 71 ? -6.176 6.918 -7.426 1 92.25 71 THR B N 1
ATOM 2836 C CA . THR B 1 71 ? -6.457 6.332 -6.117 1 92.25 71 THR B CA 1
ATOM 2837 C C . THR B 1 71 ? -7.844 6.742 -5.633 1 92.25 71 THR B C 1
ATOM 2839 O O . THR B 1 71 ? -8.398 7.746 -6.09 1 92.25 71 THR B O 1
ATOM 2842 N N . GLU B 1 72 ? -8.359 5.977 -4.688 1 90.94 72 GLU B N 1
ATOM 2843 C CA . GLU B 1 72 ? -9.594 6.348 -4 1 90.94 72 GLU B CA 1
ATOM 2844 C C . GLU B 1 72 ? -9.406 7.629 -3.191 1 90.94 72 GLU B C 1
ATOM 2846 O O . GLU B 1 72 ? -10.367 8.375 -2.98 1 90.94 72 GLU B O 1
ATOM 2851 N N . TYR B 1 73 ? -8.211 7.859 -2.758 1 95.81 73 TYR B N 1
ATOM 2852 C CA . TYR B 1 73 ? -7.91 9.07 -2.008 1 95.81 73 TYR B CA 1
ATOM 2853 C C . TYR B 1 73 ? -8.164 10.312 -2.854 1 95.81 73 TYR B C 1
ATOM 2855 O O . TYR B 1 73 ? -8.812 11.266 -2.396 1 95.81 73 TYR B O 1
ATOM 2863 N N . PHE B 1 74 ? -7.699 10.258 -4.09 1 97.31 74 PHE B N 1
ATOM 2864 C CA . PHE B 1 74 ? -7.922 11.367 -5.004 1 97.31 74 PHE B CA 1
ATOM 2865 C C . PHE B 1 74 ? -9.406 11.547 -5.289 1 97.31 74 PHE B C 1
ATOM 2867 O O . PHE B 1 74 ? -9.914 12.672 -5.301 1 97.31 74 PHE B O 1
ATOM 2874 N N . GLU B 1 75 ? -10.062 10.461 -5.48 1 95.25 75 GLU B N 1
ATOM 2875 C CA . GLU B 1 75 ? -11.5 10.516 -5.684 1 95.25 75 GLU B CA 1
ATOM 2876 C C . GLU B 1 75 ? -12.203 11.18 -4.5 1 95.25 75 GLU B C 1
ATOM 2878 O O . GLU B 1 75 ? -13.141 11.961 -4.684 1 95.25 75 GLU B O 1
ATOM 2883 N N . HIS B 1 76 ? -11.758 10.812 -3.328 1 97 76 HIS B N 1
ATOM 2884 C CA . HIS B 1 76 ? -12.289 11.414 -2.109 1 97 76 HIS B CA 1
ATOM 2885 C C . HIS B 1 76 ? -12.125 12.93 -2.123 1 97 76 HIS B C 1
ATOM 2887 O O . HIS B 1 76 ? -13.055 13.664 -1.797 1 97 76 HIS B O 1
ATOM 2893 N N . MET B 1 77 ? -10.961 13.422 -2.541 1 98.44 77 MET B N 1
ATOM 2894 C CA . MET B 1 77 ? -10.695 14.852 -2.639 1 98.44 77 MET B CA 1
ATOM 2895 C C . MET B 1 77 ? -11.609 15.516 -3.662 1 98.44 77 MET B C 1
ATOM 2897 O O . MET B 1 77 ? -12.133 16.594 -3.42 1 98.44 77 MET B O 1
ATOM 2901 N N . GLU B 1 78 ? -11.781 14.797 -4.789 1 98 78 GLU B N 1
ATOM 2902 C CA . GLU B 1 78 ? -12.656 15.32 -5.836 1 98 78 GLU B CA 1
ATOM 2903 C C . GLU B 1 78 ? -14.094 15.445 -5.336 1 98 78 GLU B C 1
ATOM 2905 O O . GLU B 1 78 ? -14.758 16.453 -5.586 1 98 78 GLU B O 1
ATOM 2910 N N . ASN B 1 79 ? -14.523 14.461 -4.656 1 97.94 79 ASN B N 1
ATOM 2911 C CA . ASN B 1 79 ? -15.883 14.453 -4.129 1 97.94 79 ASN B CA 1
ATOM 2912 C C . ASN B 1 79 ? -16.109 15.586 -3.131 1 97.94 79 ASN B C 1
ATOM 2914 O O . ASN B 1 79 ? -17.219 16.109 -3.014 1 97.94 79 ASN B O 1
ATOM 2918 N N . LEU B 1 80 ? -15.07 15.984 -2.443 1 98.31 80 LEU B N 1
ATOM 2919 C CA . LEU B 1 80 ? -15.141 17.078 -1.472 1 98.31 80 LEU B CA 1
ATOM 2920 C C . LEU B 1 80 ? -15.016 18.422 -2.16 1 98.31 80 LEU B C 1
ATOM 2922 O O . LEU B 1 80 ? -15.18 19.469 -1.523 1 98.31 80 LEU B O 1
ATOM 2926 N N . GLY B 1 81 ? -14.633 18.406 -3.424 1 98.12 81 GLY B N 1
ATOM 2927 C CA . GLY B 1 81 ? -14.516 19.641 -4.191 1 98.12 81 GLY B CA 1
ATOM 2928 C C . GLY B 1 81 ? -13.203 20.359 -3.947 1 98.12 81 GLY B C 1
ATOM 2929 O O . GLY B 1 81 ? -13.117 21.578 -4.133 1 98.12 81 GLY B O 1
ATOM 2930 N N . ILE B 1 82 ? -12.18 19.719 -3.537 1 98.56 82 ILE B N 1
ATOM 2931 C CA . ILE B 1 82 ? -10.883 20.312 -3.27 1 98.56 82 ILE B CA 1
ATOM 2932 C C . ILE B 1 82 ? -10.164 20.609 -4.59 1 98.56 82 ILE B C 1
ATOM 2934 O O . ILE B 1 82 ? -10.117 19.75 -5.473 1 98.56 82 ILE B O 1
ATOM 2938 N N . ASP B 1 83 ? -9.664 21.828 -4.719 1 98.31 83 ASP B N 1
ATOM 2939 C CA . ASP B 1 83 ? -8.844 22.156 -5.883 1 98.31 83 ASP B CA 1
ATOM 2940 C C . ASP B 1 83 ? -7.48 21.469 -5.801 1 98.31 83 ASP B C 1
ATOM 2942 O O . ASP B 1 83 ? -6.656 21.828 -4.949 1 98.31 83 ASP B O 1
ATOM 2946 N N . THR B 1 84 ? -7.238 20.562 -6.711 1 98 84 THR B N 1
ATOM 2947 C CA . THR B 1 84 ? -6.008 19.781 -6.68 1 98 84 THR B CA 1
ATOM 2948 C C . THR B 1 84 ? -5.121 20.109 -7.875 1 98 84 THR B C 1
ATOM 2950 O O . THR B 1 84 ? -4.223 19.344 -8.219 1 98 84 THR B O 1
ATOM 2953 N N . GLU B 1 85 ? -5.328 21.188 -8.508 1 96.5 85 GLU B N 1
ATOM 2954 C CA . GLU B 1 85 ? -4.609 21.547 -9.727 1 96.5 85 GLU B CA 1
ATOM 2955 C C . GLU B 1 85 ? -3.129 21.781 -9.438 1 96.5 85 GLU B C 1
ATOM 2957 O O . GLU B 1 85 ? -2.287 21.625 -10.328 1 96.5 85 GLU B O 1
ATOM 2962 N N . SER B 1 86 ? -2.828 22.109 -8.211 1 96.81 86 SER B N 1
ATOM 2963 C CA . SER B 1 86 ? -1.457 22.469 -7.879 1 96.81 86 SER B CA 1
ATOM 2964 C C . SER B 1 86 ? -0.718 21.328 -7.199 1 96.81 86 SER B C 1
ATOM 2966 O O . SER B 1 86 ? 0.327 21.531 -6.582 1 96.81 86 SER B O 1
ATOM 2968 N N . LEU B 1 87 ? -1.288 20.156 -7.227 1 98.25 87 LEU B N 1
ATOM 2969 C CA . LEU B 1 87 ? -0.543 18.984 -6.77 1 98.25 87 LEU B CA 1
ATOM 2970 C C . LEU B 1 87 ? 0.749 18.812 -7.562 1 98.25 87 LEU B C 1
ATOM 2972 O O . LEU B 1 87 ? 0.766 19.016 -8.781 1 98.25 87 LEU B O 1
ATOM 2976 N N . ILE B 1 88 ? 1.804 18.516 -6.84 1 98.25 88 ILE B N 1
ATOM 2977 C CA . ILE B 1 88 ? 3.082 18.172 -7.457 1 98.25 88 ILE B CA 1
ATOM 2978 C C . ILE B 1 88 ? 3.156 16.672 -7.699 1 98.25 88 ILE B C 1
ATOM 2980 O O . ILE B 1 88 ? 3.492 15.906 -6.789 1 98.25 88 ILE B O 1
ATOM 2984 N N . ILE B 1 89 ? 2.871 16.281 -8.938 1 97.88 89 ILE B N 1
ATOM 2985 C CA . ILE B 1 89 ? 2.854 14.859 -9.281 1 97.88 89 ILE B CA 1
ATOM 2986 C C . ILE B 1 89 ? 4.262 14.406 -9.656 1 97.88 89 ILE B C 1
ATOM 2988 O O . ILE B 1 89 ? 4.891 14.984 -10.547 1 97.88 89 ILE B O 1
ATOM 2992 N N . VAL B 1 90 ? 4.781 13.414 -8.992 1 97.75 90 VAL B N 1
ATOM 2993 C CA . VAL B 1 90 ? 6.133 12.914 -9.227 1 97.75 90 VAL B CA 1
ATOM 2994 C C . VAL B 1 90 ? 6.074 11.523 -9.859 1 97.75 90 VAL B C 1
ATOM 2996 O O . VAL B 1 90 ? 5.988 10.516 -9.156 1 97.75 90 VAL B O 1
ATOM 2999 N N . PRO B 1 91 ? 6.191 11.453 -11.18 1 94.44 91 PRO B N 1
ATOM 3000 C CA . PRO B 1 91 ? 6.156 10.148 -11.836 1 94.44 91 PRO B CA 1
ATOM 3001 C C . PRO B 1 91 ? 7.246 9.203 -11.336 1 94.44 91 PRO B C 1
ATOM 3003 O O . PRO B 1 91 ? 8.375 9.641 -11.07 1 94.44 91 PRO B O 1
ATOM 3006 N N . GLY B 1 92 ? 6.93 7.949 -11.227 1 90.56 92 GLY B N 1
ATOM 3007 C CA . GLY B 1 92 ? 7.902 6.945 -10.828 1 90.56 92 GLY B CA 1
ATOM 3008 C C . GLY B 1 92 ? 8.094 6.863 -9.328 1 90.56 92 GLY B C 1
ATOM 3009 O O . GLY B 1 92 ? 8.828 6 -8.836 1 90.56 92 GLY B O 1
ATOM 3010 N N . GLU B 1 93 ? 7.422 7.719 -8.57 1 95.12 93 GLU B N 1
ATOM 3011 C CA . GLU B 1 93 ? 7.508 7.688 -7.113 1 95.12 93 GLU B CA 1
ATOM 3012 C C . GLU B 1 93 ? 6.152 7.371 -6.488 1 95.12 93 GLU B C 1
ATOM 3014 O O . GLU B 1 93 ? 5.121 7.418 -7.164 1 95.12 93 GLU B O 1
ATOM 3019 N N . LYS B 1 94 ? 6.25 6.98 -5.258 1 96.25 94 LYS B N 1
ATOM 3020 C CA . LYS B 1 94 ? 5.031 6.734 -4.496 1 96.25 94 LYS B CA 1
ATOM 3021 C C . LYS B 1 94 ? 4.703 7.918 -3.59 1 96.25 94 LYS B C 1
ATOM 3023 O O . LYS B 1 94 ? 5.594 8.664 -3.186 1 96.25 94 LYS B O 1
ATOM 3028 N N . THR B 1 95 ? 3.43 8.094 -3.373 1 97.88 95 THR B N 1
ATOM 3029 C CA . THR B 1 95 ? 2.984 9.055 -2.371 1 97.88 95 THR B CA 1
ATOM 3030 C C . THR B 1 95 ? 3.539 8.695 -0.995 1 97.88 95 THR B C 1
ATOM 3032 O O . THR B 1 95 ? 3.701 7.52 -0.672 1 97.88 95 THR B O 1
ATOM 3035 N N . PRO B 1 96 ? 3.822 9.766 -0.161 1 98.19 96 PRO B N 1
ATOM 3036 C CA . PRO B 1 96 ? 4.25 9.461 1.206 1 98.19 96 PRO B CA 1
ATOM 3037 C C . PRO B 1 96 ? 3.361 8.414 1.881 1 98.19 96 PRO B C 1
ATOM 3039 O O . PRO B 1 96 ? 2.137 8.453 1.733 1 98.19 96 PRO B O 1
ATOM 3042 N N . THR B 1 97 ? 4.008 7.453 2.586 1 98.25 97 THR B N 1
ATOM 3043 C CA . THR B 1 97 ? 3.273 6.328 3.15 1 98.25 97 THR B CA 1
ATOM 3044 C C . THR B 1 97 ? 3.805 5.973 4.535 1 98.25 97 THR B C 1
ATOM 3046 O O . THR B 1 97 ? 5.016 5.895 4.742 1 98.25 97 THR B O 1
ATOM 3049 N N . ALA B 1 98 ? 2.902 5.84 5.48 1 97.25 98 ALA B N 1
ATOM 3050 C CA . ALA B 1 98 ? 3.234 5.355 6.816 1 97.25 98 ALA B CA 1
ATOM 3051 C C . ALA B 1 98 ? 2.729 3.932 7.023 1 97.25 98 ALA B C 1
ATOM 3053 O O . ALA B 1 98 ? 1.605 3.602 6.637 1 97.25 98 ALA B O 1
ATOM 3054 N N . PHE B 1 99 ? 3.566 3.037 7.488 1 97.81 99 PHE B N 1
ATOM 3055 C CA . PHE B 1 99 ? 3.195 1.701 7.938 1 97.81 99 PHE B CA 1
ATOM 3056 C C . PHE B 1 99 ? 3.268 1.604 9.461 1 97.81 99 PHE B C 1
ATOM 3058 O O . PHE B 1 99 ? 4.34 1.749 10.047 1 97.81 99 PHE B O 1
ATOM 3065 N N . VAL B 1 100 ? 2.182 1.428 10.094 1 97.19 100 VAL B N 1
ATOM 3066 C CA . VAL B 1 100 ? 2.127 1.284 11.547 1 97.19 100 VAL B CA 1
ATOM 3067 C C . VAL B 1 100 ? 1.729 -0.145 11.906 1 97.19 100 VAL B C 1
ATOM 3069 O O . VAL B 1 100 ? 0.591 -0.557 11.672 1 97.19 100 VAL B O 1
ATOM 3072 N N . LEU B 1 101 ? 2.609 -0.89 12.461 1 97.38 101 LEU B N 1
ATOM 3073 C CA . LEU B 1 101 ? 2.371 -2.268 12.875 1 97.38 101 LEU B CA 1
ATOM 3074 C C . LEU B 1 101 ? 2.139 -2.35 14.383 1 97.38 101 LEU B C 1
ATOM 3076 O O . LEU B 1 101 ? 2.896 -1.77 15.164 1 97.38 101 LEU B O 1
ATOM 3080 N N . THR B 1 102 ? 1.131 -2.992 14.789 1 97.19 102 THR B N 1
ATOM 3081 C CA . THR B 1 102 ? 0.818 -3.225 16.188 1 97.19 102 THR B CA 1
ATOM 3082 C C . THR B 1 102 ? 0.721 -4.719 16.484 1 97.19 102 THR B C 1
ATOM 3084 O O . THR B 1 102 ? 0.031 -5.453 15.773 1 97.19 102 THR B O 1
ATOM 3087 N N . ASP B 1 103 ? 1.391 -5.176 17.516 1 97 103 ASP B N 1
ATOM 3088 C CA . ASP B 1 103 ? 1.344 -6.598 17.844 1 97 103 ASP B CA 1
ATOM 3089 C C . ASP B 1 103 ? 0.293 -6.879 18.922 1 97 103 ASP B C 1
ATOM 3091 O O . ASP B 1 103 ? -0.447 -5.98 19.312 1 97 103 ASP B O 1
ATOM 3095 N N . ASP B 1 104 ? 0.131 -8.07 19.344 1 95.88 104 ASP B N 1
ATOM 3096 C CA . ASP B 1 104 ? -0.917 -8.477 20.266 1 95.88 104 ASP B CA 1
ATOM 3097 C C . ASP B 1 104 ? -0.685 -7.883 21.656 1 95.88 104 ASP B C 1
ATOM 3099 O O . ASP B 1 104 ? -1.598 -7.852 22.484 1 95.88 104 ASP B O 1
ATOM 3103 N N . ASN B 1 105 ? 0.549 -7.473 21.969 1 95.06 105 ASN B N 1
ATOM 3104 C CA . ASN B 1 105 ? 0.858 -6.816 23.234 1 95.06 105 ASN B CA 1
ATOM 3105 C C . ASN B 1 105 ? 0.602 -5.316 23.172 1 95.06 105 ASN B C 1
ATOM 3107 O O . ASN B 1 105 ? 0.974 -4.574 24.078 1 95.06 105 ASN B O 1
ATOM 3111 N N . SER B 1 106 ? 0.177 -4.906 22.016 1 92.62 106 SER B N 1
ATOM 3112 C CA . SER B 1 106 ? -0.125 -3.5 21.75 1 92.62 106 SER B CA 1
ATOM 3113 C C . SER B 1 106 ? 1.15 -2.682 21.594 1 92.62 106 SER B C 1
ATOM 3115 O O . SER B 1 106 ? 1.139 -1.462 21.781 1 92.62 106 SER B O 1
ATOM 3117 N N . ASP B 1 107 ? 2.246 -3.375 21.422 1 95.06 107 ASP B N 1
ATOM 3118 C CA . ASP B 1 107 ? 3.449 -2.66 21 1 95.06 107 ASP B CA 1
ATOM 3119 C C . ASP B 1 107 ? 3.361 -2.234 19.531 1 95.06 107 ASP B C 1
ATOM 3121 O O . ASP B 1 107 ? 2.705 -2.898 18.734 1 95.06 107 ASP B O 1
ATOM 3125 N N . GLN B 1 108 ? 4.082 -1.144 19.219 1 95.06 108 GLN B N 1
ATOM 3126 C CA . GLN B 1 108 ? 3.961 -0.624 17.859 1 95.06 108 GLN B CA 1
ATOM 3127 C C . GLN B 1 108 ? 5.336 -0.379 17.234 1 95.06 108 GLN B C 1
ATOM 3129 O O . GLN B 1 108 ? 6.27 0.021 17.938 1 95.06 108 GLN B O 1
ATOM 3134 N N . ILE B 1 109 ? 5.418 -0.658 15.961 1 96.19 109 ILE B N 1
ATOM 3135 C CA . ILE B 1 109 ? 6.527 -0.261 15.102 1 96.19 109 ILE B CA 1
ATOM 3136 C C . ILE B 1 109 ? 6 0.529 13.906 1 96.19 109 ILE B C 1
ATOM 3138 O O . ILE B 1 109 ? 4.984 0.161 13.312 1 96.19 109 ILE B O 1
ATOM 3142 N N . SER B 1 110 ? 6.641 1.621 13.625 1 95.75 110 SER B N 1
ATOM 3143 C CA . SER B 1 110 ? 6.195 2.4 12.477 1 95.75 110 SER B CA 1
ATOM 3144 C C . SER B 1 110 ? 7.32 2.572 11.461 1 95.75 110 SER B C 1
ATOM 3146 O O . SER B 1 110 ? 8.492 2.684 11.836 1 95.75 110 SER B O 1
ATOM 3148 N N . TYR B 1 111 ? 7.023 2.545 10.219 1 97.19 111 TYR B N 1
ATOM 3149 C CA . TYR B 1 111 ? 7.883 2.867 9.086 1 97.19 111 TYR B CA 1
ATOM 3150 C C . TYR B 1 111 ? 7.289 4.004 8.266 1 97.19 111 TYR B C 1
ATOM 3152 O O . TYR B 1 111 ? 6.078 4.062 8.055 1 97.19 111 TYR B O 1
ATOM 3160 N N . PHE B 1 112 ? 8.164 4.875 7.84 1 96.25 112 PHE B N 1
ATOM 3161 C CA . PHE B 1 112 ? 7.664 5.992 7.051 1 96.25 112 PHE B CA 1
ATOM 3162 C C . PHE B 1 112 ? 8.477 6.16 5.77 1 96.25 112 PHE B C 1
ATOM 3164 O O . PHE B 1 112 ? 9.703 6.137 5.805 1 96.25 112 PHE B O 1
ATOM 3171 N N . TYR B 1 113 ? 7.773 6.285 4.688 1 98.12 113 TYR B N 1
ATOM 3172 C CA . TYR B 1 113 ? 8.344 6.52 3.367 1 98.12 113 TYR B CA 1
ATOM 3173 C C . TYR B 1 113 ? 8.008 7.918 2.865 1 98.12 113 TYR B C 1
ATOM 3175 O O . TYR B 1 113 ? 6.836 8.234 2.625 1 98.12 113 TYR B O 1
ATOM 3183 N N . TRP B 1 114 ? 9 8.742 2.602 1 96.88 114 TRP B N 1
ATOM 3184 C CA . TRP B 1 114 ? 8.766 10.117 2.152 1 96.88 114 TRP B CA 1
ATOM 3185 C C . TRP B 1 114 ? 8.367 10.141 0.68 1 96.88 114 TRP B C 1
ATOM 3187 O O . TRP B 1 114 ? 7.566 10.977 0.261 1 96.88 114 TRP B O 1
ATOM 3197 N N . GLY B 1 115 ? 9.055 9.289 -0.125 1 97.31 115 GLY B N 1
ATOM 3198 C CA . GLY B 1 115 ? 8.711 9.164 -1.532 1 97.31 115 GLY B CA 1
ATOM 3199 C C . GLY B 1 115 ? 8.672 10.492 -2.26 1 97.31 115 GLY B C 1
ATOM 3200 O O . GLY B 1 115 ? 9.648 11.242 -2.24 1 97.31 115 GLY B O 1
ATOM 3201 N N . ALA B 1 116 ? 7.512 10.828 -2.811 1 98.06 116 ALA B N 1
ATOM 3202 C CA . ALA B 1 116 ? 7.301 12.008 -3.65 1 98.06 116 ALA B CA 1
ATOM 3203 C C . ALA B 1 116 ? 7.566 13.289 -2.871 1 98.06 116 ALA B C 1
ATOM 3205 O O . ALA B 1 116 ? 7.859 14.336 -3.461 1 98.06 116 ALA B O 1
ATOM 3206 N N . ALA B 1 117 ? 7.461 13.266 -1.574 1 97.69 117 ALA B N 1
ATOM 3207 C CA . ALA B 1 117 ? 7.59 14.469 -0.756 1 97.69 117 ALA B CA 1
ATOM 3208 C C . ALA B 1 117 ? 8.984 15.078 -0.897 1 97.69 117 ALA B C 1
ATOM 3210 O O . ALA B 1 117 ? 9.172 16.266 -0.63 1 97.69 117 ALA B O 1
ATOM 3211 N N . LYS B 1 118 ? 9.945 14.305 -1.308 1 96.38 118 LYS B N 1
ATOM 3212 C CA . LYS B 1 118 ? 11.305 14.812 -1.492 1 96.38 118 LYS B CA 1
ATOM 3213 C C . LYS B 1 118 ? 11.352 15.891 -2.566 1 96.38 118 LYS B C 1
ATOM 3215 O O . LYS B 1 118 ? 12.273 16.703 -2.604 1 96.38 118 LYS B O 1
ATOM 3220 N N . GLU B 1 119 ? 10.359 15.867 -3.42 1 97.44 119 GLU B N 1
ATOM 3221 C CA . GLU B 1 119 ? 10.32 16.797 -4.539 1 97.44 119 GLU B CA 1
ATOM 3222 C C . GLU B 1 119 ? 10.039 18.219 -4.062 1 97.44 119 GLU B C 1
ATOM 3224 O O . GLU B 1 119 ? 10.297 19.188 -4.785 1 97.44 119 GLU B O 1
ATOM 3229 N N . PHE B 1 120 ? 9.5 18.422 -2.877 1 96.31 120 PHE B N 1
ATOM 3230 C CA . PHE B 1 120 ? 9.227 19.75 -2.342 1 96.31 120 PHE B CA 1
ATOM 3231 C C . PHE B 1 120 ? 10.461 20.641 -2.42 1 96.31 120 PHE B C 1
ATOM 3233 O O . PHE B 1 120 ? 10.375 21.812 -2.799 1 96.31 120 PHE B O 1
ATOM 3240 N N . ALA B 1 121 ? 11.578 20.047 -2.078 1 93.12 121 ALA B N 1
ATOM 3241 C CA . ALA B 1 121 ? 12.82 20.797 -1.963 1 93.12 121 ALA B CA 1
ATOM 3242 C C . ALA B 1 121 ? 13.195 21.453 -3.293 1 93.12 121 ALA B C 1
ATOM 3244 O O . ALA B 1 121 ? 13.789 22.531 -3.316 1 93.12 121 ALA B O 1
ATOM 3245 N N . GLU B 1 122 ? 12.766 20.875 -4.391 1 95 122 GLU B N 1
ATOM 3246 C CA . GLU B 1 122 ? 13.125 21.359 -5.719 1 95 122 GLU B CA 1
ATOM 3247 C C . GLU B 1 122 ? 11.984 22.141 -6.355 1 95 122 GLU B C 1
ATOM 3249 O O . GLU B 1 122 ? 12.117 22.656 -7.461 1 95 122 GLU B O 1
ATOM 3254 N N . SER B 1 123 ? 10.945 22.266 -5.68 1 97 123 SER B N 1
ATOM 3255 C CA . SER B 1 123 ? 9.758 22.891 -6.266 1 97 123 SER B CA 1
ATOM 3256 C C . SER B 1 123 ? 9.703 24.375 -5.953 1 97 123 SER B C 1
ATOM 3258 O O . SER B 1 123 ? 10.203 24.828 -4.918 1 97 123 SER B O 1
ATOM 3260 N N . LYS B 1 124 ? 9.078 25.141 -6.867 1 95.94 124 LYS B N 1
ATOM 3261 C CA . LYS B 1 124 ? 8.812 26.562 -6.633 1 95.94 124 LYS B CA 1
ATOM 3262 C C . LYS B 1 124 ? 7.48 26.766 -5.914 1 95.94 124 LYS B C 1
ATOM 3264 O O . LYS B 1 124 ? 6.586 25.906 -6.004 1 95.94 124 LYS B O 1
ATOM 3269 N N . ALA B 1 125 ? 7.453 27.828 -5.129 1 96.25 125 ALA B N 1
ATOM 3270 C CA . ALA B 1 125 ? 6.172 28.172 -4.52 1 96.25 125 ALA B CA 1
ATOM 3271 C C . ALA B 1 125 ? 5.094 28.375 -5.582 1 96.25 125 ALA B C 1
ATOM 3273 O O . ALA B 1 125 ? 5.352 28.969 -6.633 1 96.25 125 ALA B O 1
ATOM 3274 N N . PRO B 1 126 ? 3.951 27.844 -5.324 1 95.38 126 PRO B N 1
ATOM 3275 C CA . PRO B 1 126 ? 2.857 28.016 -6.285 1 95.38 126 PRO B CA 1
ATOM 3276 C C . PRO B 1 126 ? 2.227 29.406 -6.207 1 95.38 126 PRO B C 1
ATOM 3278 O O . PRO B 1 126 ? 1.108 29.562 -5.707 1 95.38 126 PRO B O 1
ATOM 3281 N N . ALA B 1 127 ? 2.805 30.391 -6.789 1 94.62 127 ALA B N 1
ATOM 3282 C CA . ALA B 1 127 ? 2.441 31.797 -6.656 1 94.62 127 ALA B CA 1
ATOM 3283 C C . ALA B 1 127 ? 1.015 32.031 -7.137 1 94.62 127 ALA B C 1
ATOM 3285 O O . ALA B 1 127 ? 0.267 32.812 -6.516 1 94.62 127 ALA B O 1
ATOM 3286 N N . ASN B 1 128 ? 0.653 31.391 -8.219 1 93.31 128 ASN B N 1
ATOM 3287 C CA . ASN B 1 128 ? -0.662 31.625 -8.805 1 93.31 128 ASN B CA 1
ATOM 3288 C C . ASN B 1 128 ? -1.782 31.219 -7.852 1 93.31 128 ASN B C 1
ATOM 3290 O O . ASN B 1 128 ? -2.742 31.969 -7.66 1 93.31 128 ASN B O 1
ATOM 3294 N N . VAL B 1 129 ? -1.632 30.062 -7.281 1 95.06 129 VAL B N 1
ATOM 3295 C CA . VAL B 1 129 ? -2.686 29.594 -6.387 1 95.06 129 VAL B CA 1
ATOM 3296 C C . VAL B 1 129 ? -2.648 30.406 -5.086 1 95.06 129 VAL B C 1
ATOM 3298 O O . VAL B 1 129 ? -3.695 30.719 -4.512 1 95.06 129 VAL B O 1
ATOM 3301 N N . ILE B 1 130 ? -1.479 30.75 -4.641 1 96.81 130 ILE B N 1
ATOM 3302 C CA . ILE B 1 130 ? -1.35 31.562 -3.426 1 96.81 130 ILE B CA 1
ATOM 3303 C C . ILE B 1 130 ? -2.049 32.906 -3.615 1 96.81 130 ILE B C 1
ATOM 3305 O O . ILE B 1 130 ? -2.799 33.344 -2.744 1 96.81 130 ILE B O 1
ATOM 3309 N N . LYS B 1 131 ? -1.906 33.469 -4.715 1 94.31 131 LYS B N 1
ATOM 3310 C CA . LYS B 1 131 ? -2.479 34.781 -5 1 94.31 131 LYS B CA 1
ATOM 3311 C C . LYS B 1 131 ? -4 34.719 -5.051 1 94.31 131 LYS B C 1
ATOM 3313 O O . LYS B 1 131 ? -4.68 35.719 -4.816 1 94.31 131 LYS B O 1
ATOM 3318 N N . SER B 1 132 ? -4.492 33.562 -5.336 1 94.81 132 SER B N 1
ATOM 3319 C CA . SER B 1 132 ? -5.93 33.406 -5.535 1 94.81 132 SER B CA 1
ATOM 3320 C C . SER B 1 132 ? -6.609 32.875 -4.281 1 94.81 132 SER B C 1
ATOM 3322 O O . SER B 1 132 ? -7.773 32.469 -4.324 1 94.81 132 SER B O 1
ATOM 3324 N N . THR B 1 133 ? -5.91 32.875 -3.146 1 96.75 133 THR B N 1
ATOM 3325 C CA . THR B 1 133 ? -6.477 32.312 -1.918 1 96.75 133 THR B CA 1
ATOM 3326 C C . THR B 1 133 ? -6.59 33.406 -0.848 1 96.75 133 THR B C 1
ATOM 3328 O O . THR B 1 133 ? -5.938 34.438 -0.94 1 96.75 133 THR B O 1
ATOM 3331 N N . GLU B 1 134 ? -7.48 33.156 0.147 1 96.75 134 GLU B N 1
ATOM 3332 C CA . GLU B 1 134 ? -7.648 34.094 1.262 1 96.75 134 GLU B CA 1
ATOM 3333 C C . GLU B 1 134 ? -6.633 33.812 2.367 1 96.75 134 GLU B C 1
ATOM 3335 O O . GLU B 1 134 ? -6.121 34.75 2.992 1 96.75 134 GLU B O 1
ATOM 3340 N N . ALA B 1 135 ? -6.348 32.562 2.564 1 98.19 135 ALA B N 1
ATOM 3341 C CA . ALA B 1 135 ? -5.434 32.156 3.629 1 98.19 135 ALA B CA 1
ATOM 3342 C C . ALA B 1 135 ? -4.621 30.938 3.217 1 98.19 135 ALA B C 1
ATOM 3344 O O . ALA B 1 135 ? -5.125 30.062 2.52 1 98.19 135 ALA B O 1
ATOM 3345 N N . VAL B 1 136 ? -3.363 30.891 3.695 1 98.69 136 VAL B N 1
ATOM 3346 C CA . VAL B 1 136 ? -2.463 29.766 3.459 1 98.69 136 VAL B CA 1
ATOM 3347 C C . VAL B 1 136 ? -2.16 29.062 4.777 1 98.69 136 VAL B C 1
ATOM 3349 O O . VAL B 1 136 ? -1.812 29.703 5.77 1 98.69 136 VAL B O 1
ATOM 3352 N N . HIS B 1 137 ? -2.363 27.781 4.793 1 98.88 137 HIS B N 1
ATOM 3353 C CA . HIS B 1 137 ? -1.959 26.969 5.938 1 98.88 137 HIS B CA 1
ATOM 3354 C C . HIS B 1 137 ? -0.734 26.125 5.605 1 98.88 137 HIS B C 1
ATOM 3356 O O . HIS B 1 137 ? -0.792 25.25 4.738 1 98.88 137 HIS B O 1
ATOM 3362 N N . LEU B 1 138 ? 0.328 26.359 6.305 1 98.88 138 LEU B N 1
ATOM 3363 C CA . LEU B 1 138 ? 1.552 25.578 6.184 1 98.88 138 LEU B CA 1
ATOM 3364 C C . LEU B 1 1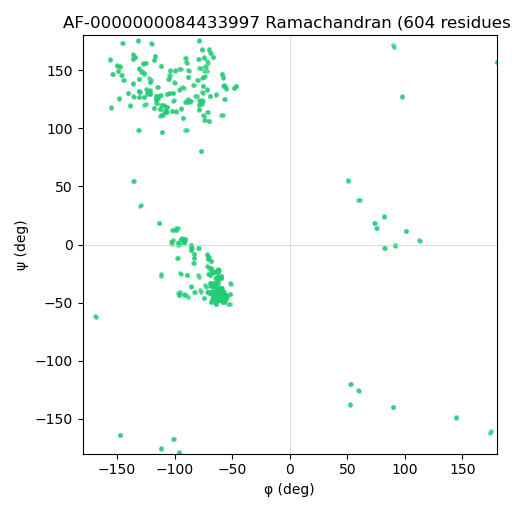38 ? 1.569 24.438 7.191 1 98.88 138 LEU B C 1
ATOM 3366 O O . LEU B 1 138 ? 1.752 24.656 8.391 1 98.88 138 LEU B O 1
ATOM 3370 N N . ALA B 1 139 ? 1.42 23.25 6.68 1 98.69 139 ALA B N 1
ATOM 3371 C CA . ALA B 1 139 ? 1.432 22.062 7.52 1 98.69 139 ALA B CA 1
ATOM 3372 C C . ALA B 1 139 ? 2.783 21.359 7.449 1 98.69 139 ALA B C 1
ATOM 3374 O O . ALA B 1 139 ? 3.797 21.969 7.113 1 98.69 139 ALA B O 1
ATOM 3375 N N . THR B 1 140 ? 2.822 20.078 7.977 1 97.25 140 THR B N 1
ATOM 3376 C CA . THR B 1 140 ? 4.035 19.281 7.84 1 97.25 140 THR B CA 1
ATOM 3377 C C . THR B 1 140 ? 4.449 19.172 6.375 1 97.25 140 THR B C 1
ATOM 3379 O O . THR B 1 140 ? 3.604 18.969 5.5 1 97.25 140 THR B O 1
ATOM 3382 N N . GLY B 1 141 ? 5.664 19.375 6.172 1 96.06 141 GLY B N 1
ATOM 3383 C CA . GLY B 1 141 ? 6.266 19.438 4.848 1 96.06 141 GLY B CA 1
ATOM 3384 C C . GLY B 1 141 ? 7.73 19.828 4.875 1 96.06 141 GLY B C 1
ATOM 3385 O O . GLY B 1 141 ? 8.398 19.656 5.898 1 96.06 141 GLY B O 1
ATOM 3386 N N . ASP B 1 142 ? 8.227 20.281 3.74 1 97.12 142 ASP B N 1
ATOM 3387 C CA . ASP B 1 142 ? 9.625 20.656 3.615 1 97.12 142 ASP B CA 1
ATOM 3388 C C . ASP B 1 142 ? 9.859 22.078 4.137 1 97.12 142 ASP B C 1
ATOM 3390 O O . ASP B 1 142 ? 9.188 23.016 3.703 1 97.12 142 ASP B O 1
ATOM 3394 N N . PRO B 1 143 ? 10.82 22.203 5.035 1 97.62 143 PRO B N 1
ATOM 3395 C CA . PRO B 1 143 ? 11.047 23.531 5.637 1 97.62 143 PRO B CA 1
ATOM 3396 C C . PRO B 1 143 ? 11.336 24.609 4.598 1 97.62 143 PRO B C 1
ATOM 3398 O O . PRO B 1 143 ? 10.805 25.719 4.695 1 97.62 143 PRO B O 1
ATOM 3401 N N . GLU B 1 144 ? 12.156 24.281 3.619 1 97.56 144 GLU B N 1
ATOM 3402 C CA . GLU B 1 144 ? 12.5 25.266 2.596 1 97.56 144 GLU B CA 1
ATOM 3403 C C . GLU B 1 144 ? 11.281 25.625 1.752 1 97.56 144 GLU B C 1
ATOM 3405 O O . GLU B 1 144 ? 11.047 26.797 1.456 1 97.56 144 GLU B O 1
ATOM 3410 N N . PHE B 1 145 ? 10.539 24.719 1.38 1 98.25 145 PHE B N 1
ATOM 3411 C CA . PHE B 1 145 ? 9.344 24.953 0.581 1 98.25 145 PHE B CA 1
ATOM 3412 C C . PHE B 1 145 ? 8.32 25.766 1.366 1 98.25 145 PHE B C 1
ATOM 3414 O O . PHE B 1 145 ? 7.719 26.703 0.834 1 98.25 145 PHE B O 1
ATOM 3421 N N . ASN B 1 146 ? 8.109 25.359 2.631 1 98.44 146 ASN B N 1
ATOM 3422 C CA . ASN B 1 146 ? 7.195 26.125 3.488 1 98.44 146 ASN B CA 1
ATOM 3423 C C . ASN B 1 146 ? 7.625 27.578 3.617 1 98.44 146 ASN B C 1
ATOM 3425 O O . ASN B 1 146 ? 6.785 28.484 3.607 1 98.44 146 ASN B O 1
ATOM 3429 N N . TRP B 1 147 ? 8.898 27.734 3.75 1 98.12 147 TRP B N 1
ATOM 3430 C CA . TRP B 1 147 ? 9.398 29.094 3.852 1 98.12 147 TRP B CA 1
ATOM 3431 C C . TRP B 1 147 ? 9.117 29.875 2.57 1 98.12 147 TRP B C 1
ATOM 3433 O O . TRP B 1 147 ? 8.633 31.016 2.619 1 98.12 147 TRP B O 1
ATOM 3443 N N . LYS B 1 148 ? 9.422 29.281 1.402 1 98 148 LYS B N 1
ATOM 3444 C CA . LYS B 1 148 ? 9.148 29.922 0.126 1 98 148 LYS B CA 1
ATOM 3445 C C . LYS B 1 148 ? 7.672 30.312 0.009 1 98 148 LYS B C 1
ATOM 3447 O O . LYS B 1 148 ? 7.344 31.406 -0.446 1 98 148 LYS B O 1
ATOM 3452 N N . CYS B 1 149 ? 6.84 29.438 0.414 1 98.44 149 CYS B N 1
ATOM 3453 C CA . CYS B 1 149 ? 5.402 29.672 0.326 1 98.44 149 CYS B CA 1
ATOM 3454 C C . CYS B 1 149 ? 4.973 30.781 1.284 1 98.44 149 CYS B C 1
ATOM 3456 O O . CYS B 1 149 ? 4.129 31.609 0.943 1 98.44 149 CYS B O 1
ATOM 3458 N N . SER B 1 150 ? 5.562 30.75 2.486 1 98.19 150 SER B N 1
ATOM 3459 C CA . SER B 1 150 ? 5.23 31.766 3.469 1 98.19 150 SER B CA 1
ATOM 3460 C C . SER B 1 150 ? 5.637 33.156 2.979 1 98.19 150 SER B C 1
ATOM 3462 O O . SER B 1 150 ? 4.926 34.125 3.211 1 98.19 150 SER B O 1
ATOM 3464 N N . GLU B 1 151 ? 6.742 33.219 2.338 1 97.56 151 GLU B N 1
ATOM 3465 C CA . GLU B 1 151 ? 7.215 34.469 1.782 1 97.56 151 GLU B CA 1
ATOM 3466 C C . GLU B 1 151 ? 6.27 35 0.704 1 97.56 151 GLU B C 1
ATOM 3468 O O . GLU B 1 151 ? 5.918 36.188 0.696 1 97.56 151 GLU B O 1
ATOM 3473 N N . GLU B 1 152 ? 5.941 34.125 -0.172 1 97.56 152 GLU B N 1
ATOM 3474 C CA . GLU B 1 152 ? 5.012 34.5 -1.232 1 97.56 152 GLU B CA 1
ATOM 3475 C C . GLU B 1 152 ? 3.686 35 -0.656 1 97.56 152 GLU B C 1
ATOM 3477 O O . GLU B 1 152 ? 3.125 36 -1.131 1 97.56 152 GLU B O 1
ATOM 3482 N N . ALA B 1 153 ? 3.154 34.312 0.311 1 97.75 153 ALA B N 1
ATOM 3483 C CA . ALA B 1 153 ? 1.88 34.656 0.932 1 97.75 153 ALA B CA 1
ATOM 3484 C C . ALA B 1 153 ? 1.965 36 1.627 1 97.75 153 ALA B C 1
ATOM 3486 O O . ALA B 1 153 ? 1.035 36.812 1.547 1 97.75 153 ALA B O 1
ATOM 3487 N N . LYS B 1 154 ? 3.059 36.188 2.334 1 95.69 154 LYS B N 1
ATOM 3488 C CA . LYS B 1 154 ? 3.279 37.469 3.02 1 95.69 154 LYS B CA 1
ATOM 3489 C C . LYS B 1 154 ? 3.312 38.625 2.029 1 95.69 154 LYS B C 1
ATOM 3491 O O . LYS B 1 154 ? 2.74 39.688 2.287 1 95.69 154 LYS B O 1
ATOM 3496 N N . ASN B 1 155 ? 3.98 38.406 0.964 1 95 155 ASN B N 1
ATOM 3497 C CA . ASN B 1 155 ? 4.078 39.406 -0.073 1 95 155 ASN B CA 1
ATOM 3498 C C . ASN B 1 155 ? 2.705 39.781 -0.625 1 95 155 ASN B C 1
ATOM 3500 O O . ASN B 1 155 ? 2.506 40.906 -1.103 1 95 155 ASN B O 1
ATOM 3504 N N . GLU B 1 156 ? 1.813 38.906 -0.582 1 94.56 156 GLU B N 1
ATOM 3505 C CA . GLU B 1 156 ? 0.455 39.156 -1.062 1 94.56 156 GLU B CA 1
ATOM 3506 C C . GLU B 1 156 ? -0.465 39.594 0.074 1 94.56 156 GLU B C 1
ATOM 3508 O O . GLU B 1 156 ? -1.68 39.688 -0.109 1 94.56 156 GLU B O 1
ATOM 3513 N N . ASP B 1 157 ? 0.055 39.781 1.247 1 95.19 157 ASP B N 1
ATOM 3514 C CA . ASP B 1 157 ? -0.649 40.25 2.441 1 95.19 157 ASP B CA 1
ATOM 3515 C C . ASP B 1 157 ? -1.759 39.281 2.83 1 95.19 157 ASP B C 1
ATOM 3517 O O . ASP B 1 157 ? -2.877 39.688 3.139 1 95.19 157 ASP B O 1
ATOM 3521 N N . LEU B 1 158 ? -1.461 38 2.668 1 96.75 158 LEU B N 1
ATOM 3522 C CA . LEU B 1 158 ? -2.416 36.969 3.025 1 96.75 158 LEU B CA 1
ATOM 3523 C C . LEU B 1 158 ? -2.232 36.531 4.477 1 96.75 158 LEU B C 1
ATOM 3525 O O . LEU B 1 158 ? -1.166 36.719 5.059 1 96.75 158 LEU B O 1
ATOM 3529 N N . LEU B 1 159 ? -3.291 35.969 5.066 1 97.62 159 LEU B N 1
ATOM 3530 C CA . LEU B 1 159 ? -3.166 35.281 6.34 1 97.62 159 LEU B CA 1
ATOM 3531 C C . LEU B 1 159 ? -2.365 33.969 6.172 1 97.62 159 LEU B C 1
ATOM 3533 O O . LEU B 1 159 ? -2.654 33.188 5.285 1 97.62 159 LEU B O 1
ATOM 3537 N N . VAL B 1 160 ? -1.339 33.812 6.992 1 98.62 160 VAL B N 1
ATOM 3538 C CA . VAL B 1 160 ? -0.521 32.594 6.98 1 98.62 160 VAL B CA 1
A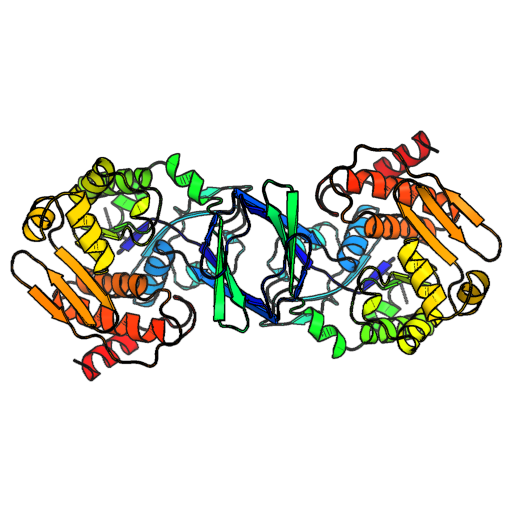TOM 3539 C C . VAL B 1 160 ? -0.624 31.891 8.328 1 98.62 160 VAL B C 1
ATOM 3541 O O . VAL B 1 160 ? -0.313 32.469 9.367 1 98.62 160 VAL B O 1
ATOM 3544 N N . SER B 1 161 ? -1.138 30.734 8.289 1 98.81 161 SER B N 1
ATOM 3545 C CA . SER B 1 161 ? -1.079 29.875 9.469 1 98.81 161 SER B CA 1
ATOM 3546 C C . SER B 1 161 ? -0.033 28.781 9.305 1 98.81 161 SER B C 1
ATOM 3548 O O . SER B 1 161 ? 0.172 28.266 8.203 1 98.81 161 SER B O 1
ATOM 3550 N N . PHE B 1 162 ? 0.623 28.438 10.43 1 98.81 162 PHE B N 1
ATOM 3551 C CA . PHE B 1 162 ? 1.737 27.5 10.406 1 98.81 162 PHE B CA 1
ATOM 3552 C C . PHE B 1 162 ? 1.62 26.484 11.539 1 98.81 162 PHE B C 1
ATOM 3554 O O . PHE B 1 162 ? 1.404 26.859 12.695 1 98.81 162 PHE B O 1
ATOM 3561 N N . ASP B 1 163 ? 1.694 25.234 11.172 1 98.75 163 ASP B N 1
ATOM 3562 C CA . ASP B 1 163 ? 1.764 24.109 12.102 1 98.75 163 ASP B CA 1
ATOM 3563 C C . ASP B 1 163 ? 2.893 23.156 11.719 1 98.75 163 ASP B C 1
ATOM 3565 O O . ASP B 1 163 ? 2.695 22.25 10.906 1 98.75 163 ASP B O 1
ATOM 3569 N N . PRO B 1 164 ? 4.031 23.266 12.352 1 97.31 164 PRO B N 1
ATOM 3570 C CA . PRO B 1 164 ? 5.141 22.406 11.961 1 97.31 164 PRO B CA 1
ATOM 3571 C C . PRO B 1 164 ? 4.902 20.938 12.336 1 97.31 164 PRO B C 1
ATOM 3573 O O . PRO B 1 164 ? 5.523 20.047 11.758 1 97.31 164 PRO B O 1
ATOM 3576 N N . GLY B 1 165 ? 4.066 20.75 13.391 1 95.19 165 GLY B N 1
ATOM 3577 C CA . GLY B 1 165 ? 3.738 19.391 13.797 1 95.19 165 GLY B CA 1
ATOM 3578 C C . GLY B 1 165 ? 4.965 18.531 14.031 1 95.19 165 GLY B C 1
ATOM 3579 O O . GLY B 1 165 ? 5.938 18.984 14.633 1 95.19 165 GLY B O 1
ATOM 3580 N N . GLN B 1 166 ? 4.922 17.281 13.555 1 90.5 166 GLN B N 1
ATOM 3581 C CA . GLN B 1 166 ? 5.973 16.297 13.797 1 90.5 166 GLN B CA 1
ATOM 3582 C C . GLN B 1 166 ? 7.238 16.641 13.023 1 90.5 166 GLN B C 1
ATOM 3584 O O . GLN B 1 166 ? 8.305 16.094 13.289 1 90.5 166 GLN B O 1
ATOM 3589 N N . ASP B 1 167 ? 7.156 17.578 12.133 1 94.25 167 ASP B N 1
ATOM 3590 C CA . ASP B 1 167 ? 8.312 17.953 11.32 1 94.25 167 ASP B CA 1
ATOM 3591 C C . ASP B 1 167 ? 9.109 19.078 11.969 1 94.25 167 ASP B C 1
ATOM 3593 O O . ASP B 1 167 ? 10.086 19.578 11.398 1 94.25 167 ASP B O 1
ATOM 3597 N N . LEU B 1 168 ? 8.711 19.5 13.141 1 95.94 168 LEU B N 1
ATOM 3598 C CA . LEU B 1 168 ? 9.406 20.578 13.844 1 95.94 168 LEU B CA 1
ATOM 3599 C C . LEU B 1 168 ? 10.898 20.297 13.93 1 95.94 168 LEU B C 1
ATOM 3601 O O . LEU B 1 168 ? 11.719 21.203 13.781 1 95.94 168 LEU B O 1
ATOM 3605 N N . GLY B 1 169 ? 11.203 19.031 14.039 1 94.25 169 GLY B N 1
ATOM 3606 C CA . GLY B 1 169 ? 12.602 18.641 14.156 1 94.25 169 GLY B CA 1
ATOM 3607 C C . GLY B 1 169 ? 13.383 18.828 12.875 1 94.25 169 GLY B C 1
ATOM 3608 O O . GLY B 1 169 ? 14.609 18.828 12.883 1 94.25 169 GLY B O 1
ATOM 3609 N N . MET B 1 170 ? 12.758 19.047 11.812 1 94.75 170 MET B N 1
ATOM 3610 C CA . MET B 1 170 ? 13.414 19.25 10.523 1 94.75 170 MET B CA 1
ATOM 3611 C C . MET B 1 170 ? 13.875 20.688 10.352 1 94.75 170 MET B C 1
ATOM 3613 O O . MET B 1 170 ? 14.656 21 9.453 1 94.75 170 MET B O 1
ATOM 3617 N N . TYR B 1 171 ? 13.391 21.562 11.148 1 97 171 TYR B N 1
ATOM 3618 C CA . TYR B 1 171 ? 13.734 22.984 11.047 1 97 171 TYR B CA 1
ATOM 3619 C C . TYR B 1 171 ? 14.969 23.312 11.875 1 97 171 TYR B C 1
ATOM 3621 O O . TYR B 1 171 ? 15.016 23.016 13.07 1 97 171 TYR B O 1
ATOM 3629 N N . ASP B 1 172 ? 15.914 23.875 11.211 1 96.94 172 ASP B N 1
ATOM 3630 C CA . ASP B 1 172 ? 16.906 24.531 12.039 1 96.94 172 ASP B CA 1
ATOM 3631 C C . ASP B 1 172 ? 16.391 25.859 12.586 1 96.94 172 ASP B C 1
ATOM 3633 O O . ASP B 1 172 ? 15.32 26.328 12.164 1 96.94 172 ASP B O 1
ATOM 3637 N N . THR B 1 173 ? 17.078 26.391 13.516 1 97.44 173 THR B N 1
ATOM 3638 C CA . THR B 1 173 ? 16.609 27.578 14.234 1 97.44 173 THR B CA 1
ATOM 3639 C C . T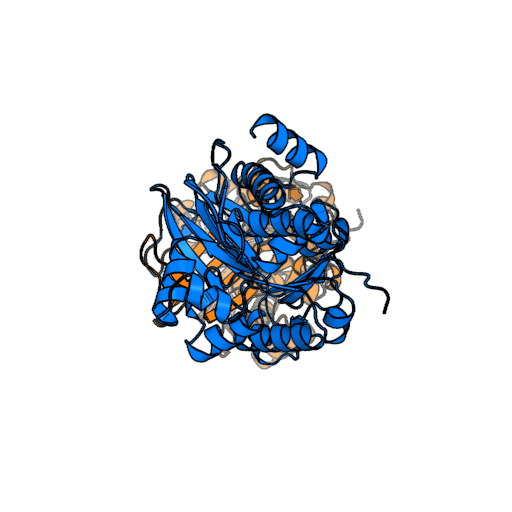HR B 1 173 ? 16.359 28.734 13.273 1 97.44 173 THR B C 1
ATOM 3641 O O . THR B 1 173 ? 15.336 29.422 13.375 1 97.44 173 THR B O 1
ATOM 3644 N N . LYS B 1 174 ? 17.25 28.938 12.352 1 97.69 174 LYS B N 1
ATOM 3645 C CA . LYS B 1 174 ? 17.109 30.047 11.406 1 97.69 174 LYS B CA 1
ATOM 3646 C C . LYS B 1 174 ? 15.875 29.875 10.539 1 97.69 174 LYS B C 1
ATOM 3648 O O . LYS B 1 174 ? 15.078 30.797 10.391 1 97.69 174 LYS B O 1
ATOM 3653 N N . LYS B 1 175 ? 15.734 28.734 9.945 1 97.62 175 LYS B N 1
ATOM 3654 C CA . LYS B 1 175 ? 14.609 28.484 9.055 1 97.62 175 LYS B CA 1
ATOM 3655 C C . LYS B 1 175 ? 13.289 28.531 9.812 1 97.62 175 LYS B C 1
ATOM 3657 O O . LYS B 1 175 ? 12.281 29.031 9.289 1 97.62 175 LYS B O 1
ATOM 3662 N N . LEU B 1 176 ? 13.336 27.984 10.984 1 98.19 176 LEU B N 1
ATOM 3663 C CA . LEU B 1 176 ? 12.156 28.062 11.844 1 98.19 176 LEU B CA 1
ATOM 3664 C C . LEU B 1 176 ? 11.75 29.516 12.086 1 98.19 176 LEU B C 1
ATOM 3666 O O . LEU B 1 176 ? 10.578 29.859 11.93 1 98.19 176 LEU B O 1
ATOM 3670 N N . LYS B 1 177 ? 12.664 30.297 12.453 1 98.25 177 LYS B N 1
ATOM 3671 C CA . LYS B 1 177 ? 12.422 31.703 12.703 1 98.25 177 LYS B CA 1
ATOM 3672 C C . LYS B 1 177 ? 11.891 32.406 11.445 1 98.25 177 LYS B C 1
ATOM 3674 O O . LYS B 1 177 ? 10.945 33.188 11.523 1 98.25 177 LYS B O 1
ATOM 3679 N N . ASP B 1 178 ? 12.492 32.062 10.281 1 98.06 178 ASP B N 1
ATOM 3680 C CA . ASP B 1 178 ? 12.094 32.656 9.016 1 98.06 178 ASP B CA 1
ATOM 3681 C C . ASP B 1 178 ? 10.617 32.406 8.719 1 98.06 178 ASP B C 1
ATOM 3683 O O . ASP B 1 178 ? 9.891 33.312 8.328 1 98.06 178 ASP B O 1
ATOM 3687 N N . VAL B 1 179 ? 10.203 31.203 8.891 1 98.5 179 VAL B N 1
ATOM 3688 C CA . VAL B 1 179 ? 8.82 30.844 8.602 1 98.5 179 VAL B CA 1
ATOM 3689 C C . VAL B 1 179 ? 7.891 31.531 9.609 1 98.5 179 VAL B C 1
ATOM 3691 O O . VAL B 1 179 ? 6.844 32.062 9.234 1 98.5 179 VAL B O 1
ATOM 3694 N N . ILE B 1 180 ? 8.266 31.547 10.875 1 98.44 180 ILE B N 1
ATOM 3695 C CA . ILE B 1 180 ? 7.441 32.094 11.945 1 98.44 180 ILE B CA 1
ATOM 3696 C C . ILE B 1 180 ? 7.266 33.594 11.742 1 98.44 180 ILE B C 1
ATOM 3698 O O . ILE B 1 180 ? 6.18 34.125 11.969 1 98.44 180 ILE B O 1
ATOM 3702 N N . GLU B 1 181 ? 8.281 34.25 11.289 1 98.06 181 GLU B N 1
ATOM 3703 C CA . GLU B 1 181 ? 8.219 35.688 11.031 1 98.06 181 GLU B CA 1
ATOM 3704 C C . GLU B 1 181 ? 7.191 36 9.953 1 98.06 181 GLU B C 1
ATOM 3706 O O . GLU B 1 181 ? 6.633 37.094 9.938 1 98.06 181 GLU B O 1
ATOM 3711 N N . ASN B 1 182 ? 6.965 35.062 9.102 1 98.25 182 ASN B N 1
ATOM 3712 C CA . ASN B 1 182 ? 6.012 35.25 8.016 1 98.25 182 ASN B CA 1
ATOM 3713 C C . ASN B 1 182 ? 4.613 34.781 8.406 1 98.25 182 ASN B C 1
ATOM 3715 O O . ASN B 1 182 ? 3.688 34.844 7.594 1 98.25 182 ASN B O 1
ATOM 3719 N N . THR B 1 183 ? 4.418 34.312 9.594 1 98.25 183 THR B N 1
ATOM 3720 C CA . THR B 1 183 ? 3.213 33.625 10.031 1 98.25 183 THR B CA 1
ATOM 3721 C C . THR B 1 183 ? 2.295 34.562 10.812 1 98.25 183 THR B C 1
ATOM 3723 O O . THR B 1 183 ? 2.76 35.344 11.641 1 98.25 183 THR B O 1
ATOM 3726 N N . THR B 1 184 ? 0.948 34.469 10.562 1 98 184 THR B N 1
ATOM 3727 C CA . THR B 1 184 ? -0.071 35.219 11.281 1 98 184 THR B CA 1
ATOM 3728 C C . THR B 1 184 ? -0.596 34.438 12.477 1 98 184 THR B C 1
ATOM 3730 O O . THR B 1 184 ? -0.824 35 13.547 1 98 184 THR B O 1
ATOM 3733 N N . ILE B 1 185 ? -0.828 33.188 12.289 1 98.62 185 ILE B N 1
ATOM 3734 C CA . ILE B 1 185 ? -1.323 32.281 13.328 1 98.62 185 ILE B CA 1
ATOM 3735 C C . ILE B 1 185 ? -0.386 31.094 13.461 1 98.62 185 ILE B C 1
ATOM 3737 O O . ILE B 1 185 ? -0.181 30.344 12.508 1 98.62 185 ILE B O 1
ATOM 3741 N N . LEU B 1 186 ? 0.181 30.891 14.633 1 98.81 186 LEU B N 1
ATOM 3742 C CA . LEU B 1 186 ? 1.014 29.734 14.914 1 98.81 186 LEU B CA 1
ATOM 3743 C C . LEU B 1 186 ? 0.237 28.688 15.711 1 98.81 186 LEU B C 1
ATOM 3745 O O . LEU B 1 186 ? -0.313 28.984 16.766 1 98.81 186 LEU B O 1
ATOM 3749 N N . PHE B 1 187 ? 0.195 27.5 15.141 1 98.81 187 PHE B N 1
ATOM 3750 C CA . PHE B 1 187 ? -0.429 26.375 15.828 1 98.81 187 PHE B CA 1
ATOM 3751 C C . PHE B 1 187 ? 0.628 25.422 16.391 1 98.81 187 PHE B C 1
ATOM 3753 O O . PHE B 1 187 ? 1.688 25.25 15.789 1 98.81 187 PHE B O 1
ATOM 3760 N N . GLY B 1 188 ? 0.345 24.75 17.469 1 98.12 188 GLY B N 1
ATOM 3761 C CA . GLY B 1 188 ? 1.138 23.672 18.031 1 98.12 188 GLY B CA 1
ATOM 3762 C C . GLY B 1 188 ? 0.536 23.094 19.312 1 98.12 188 GLY B C 1
ATOM 3763 O O . GLY B 1 188 ? -0.276 23.75 19.969 1 98.12 188 GLY B O 1
ATOM 3764 N N . ASN B 1 189 ? 0.9 21.906 19.578 1 97.19 189 ASN B N 1
ATOM 3765 C CA . ASN B 1 189 ? 0.541 21.422 20.906 1 97.19 189 ASN B CA 1
ATOM 3766 C C . ASN B 1 189 ? 1.485 21.969 21.969 1 97.19 189 ASN B C 1
ATOM 3768 O O . ASN B 1 189 ? 2.447 22.672 21.656 1 97.19 189 ASN B O 1
ATOM 3772 N N . HIS B 1 190 ? 1.236 21.703 23.219 1 96.31 190 HIS B N 1
ATOM 3773 C CA . HIS B 1 190 ? 1.985 22.281 24.312 1 96.31 190 HIS B CA 1
ATOM 3774 C C . HIS B 1 190 ? 3.467 21.938 24.234 1 96.31 190 HIS B C 1
ATOM 3776 O O . HIS B 1 190 ? 4.328 22.781 24.484 1 96.31 190 HIS B O 1
ATOM 3782 N N . HIS B 1 191 ? 3.812 20.734 23.812 1 96.62 191 HIS B N 1
ATOM 3783 C CA . HIS B 1 191 ? 5.207 20.328 23.672 1 96.62 191 HIS B CA 1
ATOM 3784 C C . HIS B 1 191 ? 5.879 21.062 22.516 1 96.62 191 HIS B C 1
ATOM 3786 O O . HIS B 1 191 ? 7.031 21.484 22.625 1 96.62 191 HIS B O 1
ATOM 3792 N N . GLU B 1 192 ? 5.168 21.172 21.453 1 97.5 192 GLU B N 1
ATOM 3793 C CA . GLU B 1 192 ? 5.703 21.828 20.266 1 97.5 192 GLU B CA 1
ATOM 3794 C C . GLU B 1 192 ? 5.938 23.312 20.5 1 97.5 192 GLU B C 1
ATOM 3796 O O . GLU B 1 192 ? 6.984 23.844 20.125 1 97.5 192 GLU B O 1
ATOM 3801 N N . ILE B 1 193 ? 4.977 24 21.109 1 98.06 193 ILE B N 1
ATOM 3802 C CA . ILE B 1 193 ? 5.125 25.406 21.406 1 98.06 193 ILE B CA 1
ATOM 3803 C C . ILE B 1 193 ? 6.305 25.625 22.359 1 98.06 193 ILE B C 1
ATOM 3805 O O . ILE B 1 193 ? 7.117 26.531 22.156 1 98.06 193 ILE B O 1
ATOM 3809 N N . GLU B 1 194 ? 6.395 24.734 23.312 1 97.69 194 GLU B N 1
ATOM 3810 C CA . GLU B 1 194 ? 7.516 24.812 24.25 1 97.69 194 GLU B CA 1
ATOM 3811 C C . GLU B 1 194 ? 8.852 24.641 23.516 1 97.69 194 GLU B C 1
ATOM 3813 O O . GLU B 1 194 ? 9.805 25.375 23.781 1 97.69 194 GLU B O 1
ATOM 3818 N N . ARG B 1 195 ? 8.906 23.719 22.656 1 97.75 195 ARG B N 1
ATOM 3819 C CA . ARG B 1 195 ? 10.117 23.469 21.875 1 97.75 195 ARG B CA 1
ATOM 3820 C C . ARG B 1 195 ? 10.477 24.672 21.016 1 97.75 195 ARG B C 1
ATOM 3822 O O . ARG B 1 195 ? 11.656 25 20.844 1 97.75 195 ARG B O 1
ATOM 3829 N N . ILE B 1 196 ? 9.5 25.266 20.453 1 98.31 196 ILE B N 1
ATOM 3830 C CA . ILE B 1 196 ? 9.711 26.438 19.625 1 98.31 196 ILE B CA 1
ATOM 3831 C C . ILE B 1 196 ? 10.258 27.578 20.484 1 98.31 196 ILE B C 1
ATOM 3833 O O . ILE B 1 196 ? 11.219 28.25 20.094 1 98.31 196 ILE B O 1
ATOM 3837 N N . LEU B 1 197 ? 9.68 27.781 21.672 1 98.25 197 LEU B N 1
ATOM 3838 C CA . LEU B 1 197 ? 10.148 28.828 22.578 1 98.25 197 LEU B CA 1
ATOM 3839 C C . LEU B 1 197 ? 11.594 28.594 22.984 1 98.25 197 LEU B C 1
ATOM 3841 O O . LEU B 1 197 ? 12.398 29.516 23 1 98.25 197 LEU B O 1
ATOM 3845 N N . ASP B 1 198 ? 11.883 27.359 23.219 1 98 198 ASP B N 1
ATOM 3846 C CA . ASP B 1 198 ? 13.242 27 23.609 1 98 198 ASP B CA 1
ATOM 3847 C C . ASP B 1 198 ? 14.219 27.219 22.453 1 98 198 ASP B C 1
ATOM 3849 O O . ASP B 1 198 ? 15.297 27.781 22.656 1 98 198 ASP B O 1
ATOM 3853 N N . ALA B 1 199 ? 13.859 26.766 21.344 1 97.38 199 ALA B N 1
ATOM 3854 C CA . ALA B 1 199 ? 14.719 26.875 20.172 1 97.38 199 ALA B CA 1
ATOM 3855 C C . ALA B 1 199 ? 15.023 28.328 19.844 1 97.38 199 ALA B C 1
ATOM 3857 O O . ALA B 1 199 ? 16.141 28.656 19.422 1 97.38 199 ALA B O 1
ATOM 3858 N N . LEU B 1 200 ? 14.039 29.172 20.016 1 97.69 200 LEU B N 1
ATOM 3859 C CA . LEU B 1 200 ? 14.188 30.578 19.656 1 97.69 200 LEU B CA 1
ATOM 3860 C C . LEU B 1 200 ? 14.578 31.406 20.859 1 97.69 200 LEU B C 1
ATOM 3862 O O . LEU B 1 200 ? 14.711 32.625 20.75 1 97.69 200 LEU B O 1
ATOM 3866 N N . GLU B 1 201 ? 14.734 30.781 22.031 1 97.31 201 GLU B N 1
ATOM 3867 C CA . GLU B 1 201 ? 15.117 31.438 23.281 1 97.31 201 GLU B CA 1
ATOM 3868 C C . GLU B 1 201 ? 14.242 32.656 23.547 1 97.31 201 GLU B C 1
ATOM 3870 O O . GLU B 1 201 ? 14.75 33.75 23.766 1 97.31 201 GLU B O 1
ATOM 3875 N N . THR B 1 202 ? 12.984 32.438 23.562 1 97.62 202 THR B N 1
ATOM 3876 C CA . THR B 1 202 ? 12.016 33.5 23.766 1 97.62 202 THR B CA 1
ATOM 3877 C C . THR B 1 202 ? 10.812 33 24.562 1 97.62 202 THR B C 1
ATOM 3879 O O . THR B 1 202 ? 10.797 31.859 25.016 1 97.62 202 THR B O 1
ATOM 3882 N N . ASP B 1 203 ? 9.93 33.875 24.922 1 96.25 203 ASP B N 1
ATOM 3883 C CA . ASP B 1 203 ? 8.672 33.531 25.578 1 96.25 203 ASP B CA 1
ATOM 3884 C C . ASP B 1 203 ? 7.48 33.812 24.672 1 96.25 203 ASP B C 1
ATOM 3886 O O . ASP B 1 203 ? 7.652 34.094 23.484 1 96.25 203 ASP B O 1
ATOM 3890 N N . LEU B 1 204 ? 6.305 33.625 25.172 1 95.88 204 LEU B N 1
ATOM 3891 C CA . LEU B 1 204 ? 5.102 33.781 24.359 1 95.88 204 LEU B CA 1
ATOM 3892 C C . LEU B 1 204 ? 4.988 35.188 23.797 1 95.88 204 LEU B C 1
ATOM 3894 O O . LEU B 1 204 ? 4.59 35.375 22.641 1 95.88 204 LEU B O 1
ATOM 3898 N N . THR B 1 205 ? 5.266 36.125 24.609 1 94.5 205 THR B N 1
ATOM 3899 C CA . THR B 1 205 ? 5.199 37.531 24.172 1 94.5 205 THR B CA 1
ATOM 3900 C C . THR B 1 205 ? 6.219 37.812 23.078 1 94.5 205 THR B C 1
ATOM 3902 O O . THR B 1 205 ? 5.887 38.406 22.047 1 94.5 205 THR B O 1
ATOM 3905 N N . GLY B 1 206 ? 7.426 37.344 23.312 1 95.44 206 GLY B N 1
ATOM 3906 C CA . GLY B 1 206 ? 8.453 37.5 22.297 1 95.44 206 GLY B CA 1
ATOM 3907 C C . GLY B 1 206 ? 8.125 36.812 21 1 95.44 206 GLY B C 1
ATOM 3908 O O . GLY B 1 206 ? 8.445 37.312 19.922 1 95.44 206 GLY B O 1
ATOM 3909 N N . LEU B 1 207 ? 7.586 35.656 21.125 1 96.69 207 LEU B N 1
ATOM 3910 C CA . LEU B 1 207 ? 7.191 34.906 19.938 1 96.69 207 LEU B CA 1
ATOM 3911 C C . LEU B 1 207 ? 6.145 35.656 19.125 1 96.69 207 LEU B C 1
ATOM 3913 O O . LEU B 1 207 ? 6.219 35.688 17.906 1 96.69 207 LEU B O 1
ATOM 3917 N N . ARG B 1 208 ? 5.188 36.219 19.766 1 95.31 208 ARG B N 1
ATOM 3918 C CA . ARG B 1 208 ? 4.156 37 19.094 1 95.31 208 ARG B CA 1
ATOM 3919 C C . ARG B 1 208 ? 4.75 38.25 18.422 1 95.31 208 ARG B C 1
ATOM 3921 O O . ARG B 1 208 ? 4.281 38.656 17.375 1 95.31 208 ARG B O 1
ATOM 3928 N N . GLU B 1 209 ? 5.746 38.844 19.031 1 93.75 209 GLU B N 1
ATOM 3929 C CA . GLU B 1 209 ? 6.398 40 18.469 1 93.75 209 GLU B CA 1
ATOM 3930 C C . GLU B 1 209 ? 7.219 39.656 17.234 1 93.75 209 GLU B C 1
ATOM 3932 O O . GLU B 1 209 ? 7.461 40.5 16.375 1 93.75 209 GLU B O 1
ATOM 3937 N N . LEU B 1 210 ? 7.605 38.438 17.203 1 94.62 210 LEU B N 1
ATOM 3938 C CA . LEU B 1 210 ? 8.406 37.969 16.078 1 94.62 210 LEU B CA 1
ATOM 3939 C C . LEU B 1 210 ? 7.578 37.906 14.805 1 94.62 210 LEU B C 1
ATOM 3941 O O . LEU B 1 210 ? 8.07 38.25 13.719 1 94.62 210 LEU B O 1
ATOM 3945 N N . GLY B 1 211 ? 6.324 37.438 14.945 1 93.44 211 GLY B N 1
ATOM 3946 C CA . GLY B 1 211 ? 5.523 37.312 13.742 1 93.44 211 GLY B CA 1
ATOM 3947 C C . GLY B 1 211 ? 4.059 37.031 14.031 1 93.44 211 GLY B C 1
ATOM 3948 O O . GLY B 1 211 ? 3.205 37.906 13.789 1 93.44 211 GLY B O 1
ATOM 3949 N N . PRO B 1 212 ? 3.785 35.938 14.656 1 96.69 212 PRO B N 1
ATOM 3950 C CA . PRO B 1 212 ? 2.391 35.531 14.852 1 96.69 212 PRO B CA 1
ATOM 3951 C C . PRO B 1 212 ? 1.611 36.5 15.727 1 96.69 212 PRO B C 1
ATOM 3953 O O . PRO B 1 212 ? 2.055 36.844 16.828 1 96.69 212 PRO B O 1
ATOM 3956 N N . LYS B 1 213 ? 0.498 36.906 15.25 1 96.44 213 LYS B N 1
ATOM 3957 C CA . LYS B 1 213 ? -0.418 37.719 16.047 1 96.44 213 LYS B CA 1
ATOM 3958 C C . LYS B 1 213 ? -1.226 36.844 17 1 96.44 213 LYS B C 1
ATOM 3960 O O . LYS B 1 213 ? -1.707 37.344 18.031 1 96.44 213 LYS B O 1
ATOM 3965 N N . ILE B 1 214 ? -1.385 35.625 16.609 1 98 214 ILE B N 1
ATOM 3966 C CA . ILE B 1 214 ? -2.158 34.656 17.375 1 98 214 ILE B CA 1
ATOM 3967 C C . ILE B 1 214 ? -1.354 33.375 17.547 1 98 214 ILE B C 1
ATOM 3969 O O . ILE B 1 214 ? -0.74 32.906 16.594 1 98 214 ILE B O 1
ATOM 3973 N N . ILE B 1 215 ? -1.283 32.875 18.75 1 98.56 215 ILE B N 1
ATOM 3974 C CA . ILE B 1 215 ? -0.715 31.562 19.031 1 98.56 215 ILE B CA 1
ATOM 3975 C C . ILE B 1 215 ? -1.798 30.641 19.594 1 98.56 215 ILE B C 1
ATOM 3977 O O . ILE B 1 215 ? -2.465 30.984 20.578 1 98.56 215 ILE B O 1
ATOM 3981 N N . VAL B 1 216 ? -2.018 29.547 18.922 1 98.69 216 VAL B N 1
ATOM 3982 C CA . VAL B 1 216 ? -2.975 28.547 19.375 1 98.69 216 VAL B CA 1
ATOM 3983 C C . VAL B 1 216 ? -2.232 27.328 19.891 1 98.69 216 VAL B C 1
ATOM 3985 O O . VAL B 1 216 ? -1.525 26.656 19.141 1 98.69 216 VAL B O 1
ATOM 3988 N N . LYS B 1 217 ? -2.361 27.031 21.156 1 98.25 217 LYS B N 1
ATOM 3989 C CA . LYS B 1 217 ? -1.708 25.938 21.859 1 98.25 217 LYS B CA 1
ATOM 3990 C C . LYS B 1 217 ? -2.725 24.875 22.297 1 98.25 217 LYS B C 1
ATOM 3992 O O . LYS B 1 217 ? -3.57 25.141 23.156 1 98.25 217 LYS B O 1
ATOM 3997 N N . THR B 1 218 ? -2.654 23.703 21.656 1 97.88 218 THR B N 1
ATOM 3998 C CA . THR B 1 218 ? -3.529 22.609 22.062 1 97.88 218 THR B CA 1
ATOM 3999 C C . THR B 1 218 ? -2.883 21.781 23.172 1 97.88 218 THR B C 1
ATOM 4001 O O . THR B 1 218 ? -1.669 21.562 23.156 1 97.88 218 THR B O 1
ATOM 4004 N N . CYS B 1 219 ? -3.73 21.297 24.125 1 96.94 219 CYS B N 1
ATOM 4005 C CA . CYS B 1 219 ? -3.229 20.609 25.312 1 96.94 219 CYS B CA 1
ATOM 4006 C C . CYS B 1 219 ? -3.938 19.281 25.516 1 96.94 219 CYS B C 1
ATOM 4008 O O . CYS B 1 219 ? -4.246 18.906 26.641 1 96.94 219 CYS B O 1
ATOM 4010 N N . GLY B 1 220 ? -4.289 18.625 24.453 1 93.75 220 GLY B N 1
ATOM 4011 C CA . GLY B 1 220 ? -4.961 17.328 24.562 1 93.75 220 GLY B CA 1
ATOM 4012 C C . GLY B 1 220 ? -6.27 17.406 25.312 1 93.75 220 GLY B C 1
ATOM 4013 O O . GLY B 1 220 ? -7.137 18.219 25 1 93.75 220 GLY B O 1
ATOM 4014 N N . ALA B 1 221 ? -6.348 16.547 26.344 1 94.31 221 ALA B N 1
ATOM 4015 C CA . ALA B 1 221 ? -7.566 16.469 27.141 1 94.31 221 ALA B CA 1
ATOM 4016 C C . ALA B 1 221 ? -7.77 17.75 27.953 1 94.31 221 ALA B C 1
ATOM 4018 O O . ALA B 1 221 ? -8.867 18 28.453 1 94.31 221 ALA B O 1
ATOM 4019 N N . ASN B 1 222 ? -6.762 18.547 28.047 1 96.25 222 ASN B N 1
ATOM 4020 C CA . ASN B 1 222 ? -6.844 19.766 28.828 1 96.25 222 ASN B CA 1
ATOM 4021 C C . ASN B 1 222 ? -7.309 20.953 27.969 1 96.25 222 ASN B C 1
ATOM 4023 O O . ASN B 1 222 ? -7.293 22.094 28.422 1 96.25 222 ASN B O 1
ATOM 4027 N N . GLY B 1 223 ? -7.652 20.672 26.719 1 97.88 223 GLY B N 1
ATOM 4028 C CA . GLY B 1 223 ? -8.227 21.703 25.859 1 97.88 223 GLY B CA 1
ATOM 4029 C C . GLY B 1 223 ? -7.191 22.484 25.094 1 97.88 223 GLY B C 1
ATOM 4030 O O . GLY B 1 223 ? -6.32 21.891 24.438 1 97.88 223 GLY B O 1
ATOM 4031 N N . SER B 1 224 ? -7.441 23.797 25.016 1 98.44 224 SER B N 1
ATOM 4032 C CA . SER B 1 224 ? -6.547 24.656 24.25 1 98.44 224 SER B CA 1
ATOM 4033 C C . SER B 1 224 ? -6.445 26.047 24.844 1 98.44 224 SER B C 1
ATOM 4035 O O . SER B 1 224 ? -7.316 26.469 25.609 1 98.44 224 SER B O 1
ATOM 4037 N N . GLU B 1 225 ? -5.352 26.672 24.609 1 98.44 225 GLU B N 1
ATOM 4038 C CA . GLU B 1 225 ? -5.066 28.047 24.984 1 98.44 225 GLU B CA 1
ATOM 4039 C C . GLU B 1 225 ? -4.738 28.906 23.766 1 98.44 225 GLU B C 1
ATOM 4041 O O . GLU B 1 225 ? -3.936 28.5 22.922 1 98.44 225 GLU B O 1
ATOM 4046 N N . ILE B 1 226 ? -5.414 30.031 23.672 1 98.25 226 ILE B N 1
ATOM 4047 C CA . ILE B 1 226 ? -5.18 30.953 22.578 1 98.25 226 ILE B CA 1
ATOM 4048 C C . ILE B 1 226 ? -4.633 32.281 23.109 1 98.25 226 ILE B C 1
ATOM 4050 O O . ILE B 1 226 ? -5.199 32.844 24.047 1 98.25 226 ILE B O 1
ATOM 4054 N N . TYR B 1 227 ? -3.508 32.688 22.516 1 97.44 227 TYR B N 1
ATOM 4055 C CA . TYR B 1 227 ? -2.859 33.906 22.938 1 97.44 227 TYR B CA 1
ATOM 4056 C C . TYR B 1 227 ? -2.893 34.938 21.812 1 97.44 227 TYR B C 1
ATOM 4058 O O . TYR B 1 227 ? -2.502 34.656 20.688 1 97.44 227 TYR B O 1
ATOM 4066 N N . SER B 1 228 ? -3.4 36.125 22.078 1 96.25 228 SER B N 1
ATOM 4067 C CA . SER B 1 228 ? -3.318 37.312 21.219 1 96.25 228 SER B CA 1
ATOM 4068 C C . SER B 1 228 ? -2.871 38.531 22.016 1 96.25 228 SER B C 1
ATOM 4070 O O . SER B 1 228 ? -2.531 38.406 23.188 1 96.25 228 SER B O 1
ATOM 4072 N N . SER B 1 229 ? -2.674 39.625 21.344 1 88.31 229 SER B N 1
ATOM 4073 C CA . SER B 1 229 ? -2.264 40.844 22.031 1 88.31 229 SER B CA 1
ATOM 4074 C C . SER B 1 229 ? -3.322 41.281 23.047 1 88.31 229 SER B C 1
ATOM 4076 O O . SER B 1 229 ? -3.002 41.906 24.062 1 88.31 229 SER B O 1
ATOM 4078 N N . GLU B 1 230 ? -4.477 40.875 22.906 1 86.12 230 GLU B N 1
ATOM 4079 C CA . GLU B 1 230 ? -5.59 41.406 23.688 1 86.12 230 GLU B CA 1
ATOM 4080 C C . GLU B 1 230 ? -6.137 40.375 24.656 1 86.12 230 GLU B C 1
ATOM 4082 O O . GLU B 1 230 ? -6.695 40.719 25.703 1 86.12 230 GLU B O 1
ATOM 4087 N N . ASP B 1 231 ? -5.945 39.156 24.266 1 84.94 231 ASP B N 1
ATOM 4088 C CA . ASP B 1 231 ? -6.77 38.188 24.953 1 84.94 231 ASP B CA 1
ATOM 4089 C C . ASP B 1 231 ? -6.004 36.875 25.172 1 84.94 231 ASP B C 1
ATOM 4091 O O . ASP B 1 231 ? -5.066 36.562 24.438 1 84.94 231 ASP B O 1
ATOM 4095 N N . LYS B 1 232 ? -6.223 36.344 26.25 1 94.44 232 LYS B N 1
ATOM 4096 C CA . LYS B 1 232 ? -5.973 34.938 26.469 1 94.44 232 LYS B CA 1
ATOM 4097 C C . LYS B 1 232 ? -7.277 34.156 26.609 1 94.44 232 LYS B C 1
ATOM 4099 O O . LYS B 1 232 ? -8.117 34.5 27.453 1 94.44 232 LYS B O 1
ATOM 4104 N N . VAL B 1 233 ? -7.48 33.188 25.703 1 96.94 233 VAL B N 1
ATOM 4105 C CA . VAL B 1 233 ? -8.695 32.375 25.703 1 96.94 233 VAL B CA 1
ATOM 4106 C C . VAL B 1 233 ? -8.352 30.953 26.078 1 96.94 233 VAL B C 1
ATOM 4108 O O . VAL B 1 233 ? -7.414 30.359 25.531 1 96.94 233 VAL B O 1
ATOM 4111 N N . ILE B 1 234 ? -9.047 30.438 27.031 1 97.88 234 ILE B N 1
ATOM 4112 C CA . ILE B 1 234 ? -8.898 29.047 27.406 1 97.88 234 ILE B CA 1
ATOM 4113 C C . ILE B 1 234 ? -10.195 28.281 27.141 1 97.88 234 ILE B C 1
ATOM 4115 O O . ILE B 1 234 ? -11.273 28.703 27.578 1 97.88 234 ILE B O 1
ATOM 4119 N N . ILE B 1 235 ? -10.078 27.234 26.391 1 97.88 235 ILE B N 1
ATOM 4120 C CA . ILE B 1 235 ? -11.242 26.438 26.031 1 97.88 235 ILE B CA 1
ATOM 4121 C C . ILE B 1 235 ? -11.039 25 26.516 1 97.88 235 ILE B C 1
ATOM 4123 O O . ILE B 1 235 ? -10 24.391 26.25 1 97.88 235 ILE B O 1
ATOM 4127 N N . ASP B 1 236 ? -12.055 24.438 27.188 1 97.88 236 ASP B N 1
ATOM 4128 C CA . ASP B 1 236 ? -12.023 23.031 27.594 1 97.88 236 ASP B CA 1
ATOM 4129 C C . ASP B 1 236 ? -12.195 22.109 26.406 1 97.88 236 ASP B C 1
ATOM 4131 O O . ASP B 1 236 ? -12.891 22.438 25.438 1 97.88 236 ASP B O 1
ATOM 4135 N N . ALA B 1 237 ? -11.562 20.938 26.547 1 97.44 237 ALA B N 1
ATOM 4136 C CA . ALA B 1 237 ? -11.82 19.906 25.547 1 97.44 237 ALA B CA 1
ATOM 4137 C C . ALA B 1 237 ? -13.18 19.25 25.766 1 97.44 237 ALA B C 1
ATOM 4139 O O . ALA B 1 237 ? -13.609 19.062 26.906 1 97.44 237 ALA B O 1
ATOM 4140 N N . ILE B 1 238 ? -13.836 18.938 24.703 1 97.62 238 ILE B N 1
ATOM 4141 C CA . ILE B 1 238 ? -15.07 18.156 24.797 1 97.62 238 ILE B CA 1
ATOM 4142 C C . ILE B 1 238 ? -14.734 16.688 25.094 1 97.62 238 ILE B C 1
ATOM 4144 O O . ILE B 1 238 ? -13.977 16.062 24.359 1 97.62 238 ILE B O 1
ATOM 4148 N N . ASP B 1 239 ? -15.289 16.188 26.156 1 94.19 239 ASP B N 1
ATOM 4149 C CA . ASP B 1 239 ? -15 14.828 26.594 1 94.19 239 ASP B CA 1
ATOM 4150 C C . ASP B 1 239 ? -15.773 13.812 25.766 1 94.19 239 ASP B C 1
ATOM 4152 O O . ASP B 1 239 ? -17 13.836 25.734 1 94.19 239 ASP B O 1
ATOM 4156 N N . VAL B 1 240 ? -15.055 13 25.062 1 96.31 240 VAL B N 1
ATOM 4157 C CA . VAL B 1 240 ? -15.656 11.922 24.297 1 96.31 240 VAL B CA 1
ATOM 4158 C C . VAL B 1 240 ? -14.852 10.641 24.469 1 96.31 240 VAL B C 1
ATOM 4160 O O . VAL B 1 240 ? -13.742 10.664 25.016 1 96.31 240 VAL B O 1
ATOM 4163 N N . ASP B 1 241 ? -15.375 9.445 24.156 1 95.81 241 ASP B N 1
ATOM 4164 C CA . ASP B 1 241 ? -14.617 8.203 24.141 1 95.81 241 ASP B CA 1
ATOM 4165 C C . ASP B 1 241 ? -13.625 8.188 22.969 1 95.81 241 ASP B C 1
ATOM 4167 O O . ASP B 1 241 ? -14.016 8.008 21.812 1 95.81 241 ASP B O 1
ATOM 4171 N N . VAL B 1 242 ? -12.391 8.344 23.281 1 95.31 242 VAL B N 1
ATOM 4172 C CA . VAL B 1 242 ? -11.352 8.453 22.266 1 95.31 242 VAL B CA 1
ATOM 4173 C C . VAL B 1 242 ? -11.039 7.07 21.703 1 95.31 242 VAL B C 1
ATOM 4175 O O . VAL B 1 242 ? -10.664 6.16 22.438 1 95.31 242 VAL B O 1
ATOM 4178 N N . VAL B 1 243 ? -11.195 6.906 20.438 1 94.94 243 VAL B N 1
ATOM 4179 C CA . VAL B 1 243 ? -10.844 5.684 19.719 1 94.94 243 VAL B CA 1
ATOM 4180 C C . VAL B 1 243 ? -9.461 5.828 19.094 1 94.94 243 VAL B C 1
ATOM 4182 O O . VAL B 1 243 ? -8.633 4.918 19.203 1 94.94 243 VAL B O 1
ATOM 4185 N N . ASP B 1 244 ? -9.141 6.902 18.5 1 94 244 ASP B N 1
ATOM 4186 C CA . ASP B 1 244 ? -7.902 7.188 17.797 1 94 244 ASP B CA 1
ATOM 4187 C C . ASP B 1 244 ? -7.625 8.688 17.75 1 94 244 ASP B C 1
ATOM 4189 O O . ASP B 1 244 ? -8.375 9.445 17.125 1 94 244 ASP B O 1
ATOM 4193 N N . PRO B 1 245 ? -6.582 9.109 18.328 1 92.81 245 PRO B N 1
ATOM 4194 C CA . PRO B 1 245 ? -6.301 10.547 18.375 1 92.81 245 PRO B CA 1
ATOM 4195 C C . PRO B 1 245 ? -5.723 11.086 17.062 1 92.81 245 PRO B C 1
ATOM 4197 O O . PRO B 1 245 ? -5.449 12.281 16.953 1 92.81 245 PRO B O 1
ATOM 4200 N N . THR B 1 246 ? -5.477 10.242 16.078 1 91.31 246 THR B N 1
ATOM 4201 C CA . THR B 1 246 ? -4.914 10.656 14.797 1 91.31 246 THR B CA 1
ATOM 4202 C C . THR B 1 246 ? -5.781 11.727 14.148 1 91.31 246 THR B C 1
ATOM 4204 O O . THR B 1 246 ? -6.996 11.555 14.016 1 91.31 246 THR B O 1
ATOM 4207 N N . GLY B 1 247 ? -5.172 12.852 13.82 1 95.12 247 GLY B N 1
ATOM 4208 C CA . GLY B 1 247 ? -5.875 13.906 13.102 1 95.12 247 GLY B CA 1
ATOM 4209 C C . GLY B 1 247 ? -6.527 14.922 14.023 1 95.12 247 GLY B C 1
ATOM 4210 O O . GLY B 1 247 ? -7.125 15.898 13.562 1 95.12 247 GLY B O 1
ATOM 4211 N N . ALA B 1 248 ? -6.406 14.734 15.344 1 96.19 248 ALA B N 1
ATOM 4212 C CA . ALA B 1 248 ? -7 15.664 16.297 1 96.19 248 ALA B CA 1
ATOM 4213 C C . ALA B 1 248 ? -6.5 17.094 16.062 1 96.19 248 ALA B C 1
ATOM 4215 O O . ALA B 1 248 ? -7.297 18.031 15.977 1 96.19 248 ALA B O 1
ATOM 4216 N N . GLY B 1 249 ? -5.223 17.219 15.922 1 97.56 249 GLY B N 1
ATOM 4217 C CA . GLY B 1 249 ? -4.641 18.516 15.672 1 97.56 249 GLY B CA 1
ATOM 4218 C C . GLY B 1 249 ? -5.023 19.109 14.328 1 97.56 249 GLY B C 1
ATOM 4219 O O . GLY B 1 249 ? -5.43 20.266 14.242 1 97.56 249 GLY B O 1
ATOM 4220 N N . ASP B 1 250 ? -4.938 18.328 13.289 1 98.38 250 ASP B N 1
ATOM 4221 C CA . ASP B 1 250 ? -5.254 18.781 11.938 1 98.38 250 ASP B CA 1
ATOM 4222 C C . ASP B 1 250 ? -6.703 19.25 11.836 1 98.38 250 ASP B C 1
ATOM 4224 O O . ASP B 1 250 ? -6.988 20.281 11.234 1 98.38 250 ASP B O 1
ATOM 4228 N N . SER B 1 251 ? -7.582 18.453 12.398 1 98.62 251 SER B N 1
ATOM 4229 C CA . SER B 1 251 ? -8.992 18.812 12.352 1 98.62 251 SER B CA 1
ATOM 4230 C C . SER B 1 251 ? -9.281 20.047 13.203 1 98.62 251 SER B C 1
ATOM 4232 O O . SER B 1 251 ? -10.156 20.844 12.867 1 98.62 251 SER B O 1
ATOM 4234 N N . TYR B 1 252 ? -8.57 20.172 14.336 1 98.75 252 TYR B N 1
ATOM 4235 C CA . TYR B 1 252 ? -8.672 21.375 15.141 1 98.75 252 TYR B CA 1
ATOM 4236 C C . TYR B 1 252 ? -8.297 22.609 14.32 1 98.75 252 TYR B C 1
ATOM 4238 O O . TYR B 1 252 ? -9.008 23.625 14.336 1 98.75 252 TYR B O 1
ATOM 4246 N N . ARG B 1 253 ? -7.191 22.516 13.57 1 98.69 253 ARG B N 1
ATOM 4247 C CA . ARG B 1 253 ? -6.746 23.625 12.742 1 98.69 253 ARG B CA 1
ATOM 4248 C C . ARG B 1 253 ? -7.793 23.969 11.688 1 98.69 253 ARG B C 1
ATOM 4250 O O . ARG B 1 253 ? -8.117 25.141 11.492 1 98.69 253 ARG B O 1
ATOM 4257 N N . ALA B 1 254 ? -8.297 22.984 11.023 1 98.88 254 ALA B N 1
ATOM 4258 C CA . ALA B 1 254 ? -9.32 23.203 10 1 98.88 254 ALA B CA 1
ATOM 4259 C C . ALA B 1 254 ? -10.562 23.844 10.594 1 98.88 254 ALA B C 1
ATOM 4261 O O . ALA B 1 254 ? -11.117 24.797 10.023 1 98.88 254 ALA B O 1
ATOM 4262 N N . GLY B 1 255 ? -11.031 23.312 11.719 1 98.88 255 GLY B N 1
ATOM 4263 C CA . GLY B 1 255 ? -12.18 23.891 12.398 1 98.88 255 GLY B CA 1
ATOM 4264 C C . GLY B 1 255 ? -11.969 25.328 12.828 1 98.88 255 GLY B C 1
ATOM 4265 O O . GLY B 1 255 ? -12.836 26.172 12.609 1 98.88 255 GLY B O 1
ATOM 4266 N N . PHE B 1 256 ? -10.836 25.609 13.453 1 98.88 256 PHE B N 1
ATOM 4267 C CA . PHE B 1 256 ? -10.5 26.953 13.891 1 98.88 256 PHE B CA 1
ATOM 4268 C C . PHE B 1 256 ? -10.516 27.922 12.711 1 98.88 256 PHE B C 1
ATOM 4270 O O . PHE B 1 256 ? -11.164 28.969 12.773 1 98.88 256 PHE B O 1
ATOM 4277 N N . LEU B 1 257 ? -9.867 27.562 11.633 1 98.75 257 LEU B N 1
ATOM 4278 C CA . LEU B 1 257 ? -9.727 28.438 10.469 1 98.75 257 LEU B CA 1
ATOM 4279 C C . LEU B 1 257 ? -11.062 28.625 9.773 1 98.75 257 LEU B C 1
ATOM 4281 O O . LEU B 1 257 ? -11.336 29.703 9.227 1 98.75 257 LEU B O 1
ATOM 4285 N N . SER B 1 258 ? -11.906 27.594 9.797 1 98.5 258 SER B N 1
ATOM 4286 C CA . SER B 1 258 ? -13.211 27.688 9.156 1 98.5 258 SER B CA 1
ATOM 4287 C C . SER B 1 258 ? -14.047 28.812 9.773 1 98.5 258 SER B C 1
ATOM 4289 O O . SER B 1 258 ? -14.75 29.531 9.07 1 98.5 258 SER B O 1
ATOM 4291 N N . ARG B 1 259 ? -13.984 28.984 11.094 1 98.5 259 ARG B N 1
ATOM 4292 C CA . ARG B 1 259 ? -14.734 30.031 11.781 1 98.5 259 ARG B CA 1
ATOM 4293 C C . ARG B 1 259 ? -14 31.359 11.719 1 98.5 259 ARG B C 1
ATOM 4295 O O . ARG B 1 259 ? -14.602 32.406 11.445 1 98.5 259 ARG B O 1
ATOM 4302 N N . PHE B 1 260 ? -12.719 31.328 11.883 1 98.19 260 PHE B N 1
ATOM 4303 C CA . PHE B 1 260 ? -11.906 32.531 11.945 1 98.19 260 PHE B CA 1
ATOM 4304 C C . PHE B 1 260 ? -11.953 33.281 10.625 1 98.19 260 PHE B C 1
ATOM 4306 O O . PHE B 1 260 ? -12.102 34.5 10.609 1 98.19 260 PHE B O 1
ATOM 4313 N N . LEU B 1 261 ? -11.875 32.594 9.547 1 97.44 261 LEU B N 1
ATOM 4314 C CA . LEU B 1 261 ? -11.883 33.188 8.219 1 97.44 261 LEU B CA 1
ATOM 4315 C C . LEU B 1 261 ? -13.25 33.812 7.906 1 97.44 261 LEU B C 1
ATOM 4317 O O . LEU B 1 261 ? -13.375 34.656 7.023 1 97.44 261 LEU B O 1
ATOM 4321 N N . ASN B 1 262 ? -14.203 33.312 8.609 1 96.38 262 ASN B N 1
ATOM 4322 C CA . ASN B 1 262 ? -15.547 33.844 8.414 1 96.38 262 ASN B CA 1
ATOM 4323 C C . ASN B 1 262 ? -15.859 34.969 9.422 1 96.38 262 ASN B C 1
ATOM 4325 O O . ASN B 1 262 ? -17.016 35.344 9.594 1 96.38 262 ASN B O 1
ATOM 4329 N N . GLY B 1 263 ? -14.938 35.344 10.211 1 96.88 263 GLY B N 1
ATOM 4330 C CA . GLY B 1 263 ? -15.062 36.562 11 1 96.88 263 GLY B CA 1
ATOM 4331 C C . GLY B 1 263 ? -15.445 36.281 12.445 1 96.88 263 GLY B C 1
ATOM 4332 O O . GLY B 1 263 ? -15.711 37.219 13.211 1 96.88 263 GLY B O 1
ATOM 4333 N N . GLU B 1 264 ? -15.398 35.094 12.852 1 97.62 264 GLU B N 1
ATOM 4334 C CA . GLU B 1 264 ? -15.766 34.781 14.227 1 97.62 264 GLU B CA 1
ATOM 4335 C C . GLU B 1 264 ? -14.633 35.094 15.195 1 97.62 264 GLU B C 1
ATOM 4337 O O . GLU B 1 264 ? -13.484 35.25 14.781 1 97.62 264 GLU B O 1
ATOM 4342 N N . SER B 1 265 ? -14.953 35.25 16.5 1 97.5 265 SER B N 1
ATOM 4343 C CA . SER B 1 265 ? -13.969 35.562 17.531 1 97.5 265 SER B CA 1
ATOM 4344 C C . SER B 1 265 ? -13.031 34.375 17.75 1 97.5 265 SER B C 1
ATOM 4346 O O . SER B 1 265 ? -13.32 33.25 17.328 1 97.5 265 SER B O 1
ATOM 4348 N N . LEU B 1 266 ? -11.914 34.625 18.422 1 98.06 266 LEU B N 1
ATOM 4349 C CA . LEU B 1 266 ? -10.969 33.562 18.781 1 98.06 266 LEU B CA 1
ATOM 4350 C C . LEU B 1 266 ? -11.641 32.5 19.625 1 98.06 266 LEU B C 1
ATOM 4352 O O . LEU B 1 266 ? -11.414 31.297 19.422 1 98.06 266 LEU B O 1
ATOM 4356 N N . GLU B 1 267 ? -12.469 32.969 20.5 1 98.06 267 GLU B N 1
ATOM 4357 C CA . GLU B 1 267 ? -13.164 32.062 21.406 1 98.06 267 GLU B CA 1
ATOM 4358 C C . GLU B 1 267 ? -14.102 31.141 20.625 1 98.06 267 GLU B C 1
ATOM 4360 O O . GLU B 1 267 ? -14.094 29.922 20.812 1 98.06 267 GLU B O 1
ATOM 4365 N N . GLU B 1 268 ? -14.914 31.734 19.781 1 98.25 268 GLU B N 1
ATOM 4366 C CA . GLU B 1 268 ? -15.852 30.953 18.969 1 98.25 268 GLU B CA 1
ATOM 4367 C C . GLU B 1 268 ? -15.117 29.984 18.047 1 98.25 268 GLU B C 1
ATOM 4369 O O . GLU B 1 268 ? -15.547 28.859 17.859 1 98.25 268 GLU B O 1
ATOM 4374 N N . SER B 1 269 ? -14.047 30.469 17.453 1 98.62 269 SER B N 1
ATOM 4375 C CA . SER B 1 269 ? -13.242 29.641 16.562 1 98.62 269 SER B CA 1
ATOM 4376 C C . SER B 1 269 ? -12.656 28.438 17.312 1 98.62 269 SER B C 1
ATOM 4378 O O . SER B 1 269 ? -12.688 27.328 16.797 1 98.62 269 SER B O 1
ATOM 4380 N N . ALA B 1 270 ? -12.188 28.656 18.531 1 98.62 270 ALA B N 1
ATOM 4381 C CA . ALA B 1 270 ? -11.57 27.594 19.328 1 98.62 270 ALA B CA 1
ATOM 4382 C C . ALA B 1 270 ? -12.609 26.578 19.797 1 98.62 270 ALA B C 1
ATOM 4384 O O . ALA B 1 270 ? -12.352 25.375 19.797 1 98.62 270 ALA B O 1
ATOM 4385 N N . LYS B 1 271 ? -13.75 27.094 20.203 1 98.81 271 LYS B N 1
ATOM 4386 C CA . LYS B 1 271 ? -14.828 26.203 20.625 1 98.81 271 LYS B CA 1
ATOM 4387 C C . LYS B 1 271 ? -15.266 25.297 19.484 1 98.81 271 LYS B C 1
ATOM 4389 O O . LYS B 1 271 ? -15.43 24.078 19.672 1 98.81 271 LYS B O 1
ATOM 4394 N N . PHE B 1 272 ? -15.422 25.875 18.328 1 98.81 272 PHE B N 1
ATOM 4395 C CA . PHE B 1 272 ? -15.844 25.094 17.172 1 98.81 272 PHE B CA 1
ATOM 4396 C C . PHE B 1 272 ? -14.773 24.078 16.797 1 98.81 272 PHE B C 1
ATOM 4398 O O . PHE B 1 272 ? -15.086 22.938 16.469 1 98.81 272 PHE B O 1
ATOM 4405 N N . ALA B 1 273 ? -13.523 24.516 16.844 1 98.88 273 ALA B N 1
ATOM 4406 C CA . ALA B 1 273 ? -12.398 23.625 16.547 1 98.88 273 ALA B CA 1
ATOM 4407 C C . ALA B 1 273 ? -12.414 22.422 17.484 1 98.88 273 ALA B C 1
ATOM 4409 O O . ALA B 1 273 ? -12.195 21.281 17.031 1 98.88 273 ALA B O 1
ATOM 4410 N N . SER B 1 274 ? -12.625 22.656 18.75 1 98.69 274 SER B N 1
ATOM 4411 C CA . SER B 1 274 ? -12.711 21.578 19.734 1 98.69 274 SER B CA 1
ATOM 4412 C C . SER B 1 274 ? -13.844 20.609 19.406 1 98.69 274 SER B C 1
ATOM 4414 O O . SER B 1 274 ? -13.688 19.391 19.547 1 98.69 274 SER B O 1
ATOM 4416 N N . ALA B 1 275 ? -14.945 21.141 18.984 1 98.75 275 ALA B N 1
ATOM 4417 C CA . ALA B 1 275 ? -16.078 20.312 18.609 1 98.75 275 ALA B CA 1
ATOM 4418 C C . ALA B 1 275 ? -15.75 19.438 17.406 1 98.75 275 ALA B C 1
ATOM 4420 O O . ALA B 1 275 ? -16.031 18.234 17.391 1 98.75 275 ALA B O 1
ATOM 4421 N N . VAL B 1 276 ? -15.164 20.016 16.391 1 98.81 276 VAL B N 1
ATOM 4422 C CA . VAL B 1 276 ? -14.781 19.281 15.188 1 98.81 276 VAL B CA 1
ATOM 4423 C C . VAL B 1 276 ? -13.836 18.141 15.562 1 98.81 276 VAL B C 1
ATOM 4425 O O . VAL B 1 276 ? -14.055 17 15.172 1 98.81 276 VAL B O 1
ATOM 4428 N N . SER B 1 277 ? -12.805 18.438 16.328 1 98.44 277 SER B N 1
ATOM 4429 C CA . SER B 1 277 ? -11.805 17.453 16.719 1 98.44 277 SER B CA 1
ATOM 4430 C C . SER B 1 277 ? -12.422 16.328 17.547 1 98.44 277 SER B C 1
ATOM 4432 O O . SER B 1 277 ? -11.977 15.18 17.453 1 98.44 277 SER B O 1
ATOM 4434 N N . SER B 1 278 ? -13.43 16.656 18.328 1 98.31 278 SER B N 1
ATOM 4435 C CA . SER B 1 278 ? -14.07 15.648 19.172 1 98.31 278 SER B CA 1
ATOM 4436 C C . SER B 1 278 ? -14.758 14.578 18.344 1 98.31 278 SER B C 1
ATOM 4438 O O . SER B 1 278 ? -14.852 13.422 18.75 1 98.31 278 SER B O 1
ATOM 4440 N N . PHE B 1 279 ? -15.305 14.922 17.141 1 98.44 279 PHE B N 1
ATOM 4441 C CA . PHE B 1 279 ? -15.875 13.93 16.25 1 98.44 279 PHE B CA 1
ATOM 4442 C C . PHE B 1 279 ? -14.789 13.039 15.664 1 98.44 279 PHE B C 1
ATOM 4444 O O . PHE B 1 279 ? -14.938 11.812 15.609 1 98.44 279 PHE B O 1
ATOM 4451 N N . ILE B 1 280 ? -13.656 13.68 15.273 1 97.94 280 ILE B N 1
ATOM 4452 C CA . ILE B 1 280 ? -12.57 13.008 14.562 1 97.94 280 ILE B CA 1
ATOM 4453 C C . ILE B 1 280 ? -12.008 11.883 15.43 1 97.94 280 ILE B C 1
ATOM 4455 O O . ILE B 1 280 ? -11.828 10.758 14.961 1 97.94 280 ILE B O 1
ATOM 4459 N N . ILE B 1 281 ? -11.828 12.062 16.703 1 97.25 281 ILE B N 1
ATOM 4460 C CA . ILE B 1 281 ? -11.062 11.164 17.562 1 97.25 281 ILE B CA 1
ATOM 4461 C C . ILE B 1 281 ? -11.953 10.016 18.031 1 97.25 281 ILE B C 1
ATOM 4463 O O . ILE B 1 281 ? -11.477 9.086 18.688 1 97.25 281 ILE B O 1
ATOM 4467 N N . GLU B 1 282 ? -13.234 10.078 17.641 1 97.44 282 GLU B N 1
ATOM 4468 C CA . GLU B 1 282 ? -14.18 9.023 18 1 97.44 282 GLU B CA 1
ATOM 4469 C C . GLU B 1 282 ? -14.078 7.844 17.031 1 97.44 282 GLU B C 1
ATOM 4471 O O . GLU B 1 282 ? -14.672 6.789 17.266 1 97.44 282 GLU B O 1
ATOM 4476 N N . HIS B 1 283 ? -13.328 7.973 15.953 1 95.69 283 HIS B N 1
ATOM 4477 C CA . HIS B 1 283 ? -13.141 6.938 14.945 1 95.69 283 HIS B CA 1
ATOM 4478 C C . HIS B 1 283 ? -11.68 6.824 14.531 1 95.69 283 HIS B C 1
ATOM 4480 O O . HIS B 1 283 ? -10.914 7.777 14.688 1 95.69 283 HIS B O 1
ATOM 4486 N N . GLN B 1 284 ? -11.312 5.711 13.969 1 93.69 284 GLN B N 1
ATOM 4487 C CA . GLN B 1 284 ? -9.945 5.523 13.492 1 93.69 284 GLN B CA 1
ATOM 4488 C C . GLN B 1 284 ? -9.688 6.352 12.234 1 93.69 284 GLN B C 1
ATOM 4490 O O . GLN B 1 284 ? -10.5 6.352 11.305 1 93.69 284 GLN B O 1
ATOM 4495 N N . GLY B 1 285 ? -8.555 7.039 12.258 1 93.38 285 GLY B N 1
ATOM 4496 C CA . GLY B 1 285 ? -8.188 7.879 11.125 1 93.38 285 GLY B CA 1
ATOM 4497 C C . GLY B 1 285 ? -8.695 9.305 11.25 1 93.38 285 GLY B C 1
ATOM 4498 O O . GLY B 1 285 ? -9.57 9.586 12.07 1 93.38 285 GLY B O 1
ATOM 4499 N N . CYS B 1 286 ? -8.281 10.164 10.438 1 92.44 286 CYS B N 1
ATOM 4500 C CA . CYS B 1 286 ? -8.664 11.57 10.5 1 92.44 286 CYS B CA 1
ATOM 4501 C C . CYS B 1 286 ? -9.844 11.852 9.578 1 92.44 286 CYS B C 1
ATOM 4503 O O . CYS B 1 286 ? -10.773 12.562 9.953 1 92.44 286 CYS B O 1
ATOM 4505 N N . GLN B 1 287 ? -9.875 11.312 8.438 1 96.88 287 GLN B N 1
ATOM 4506 C CA . GLN B 1 287 ? -10.828 11.703 7.41 1 96.88 287 GLN B CA 1
ATOM 4507 C C . GLN B 1 287 ? -12.016 10.742 7.363 1 96.88 287 GLN B C 1
ATOM 4509 O O . GLN B 1 287 ? -12.773 10.727 6.391 1 96.88 287 GLN B O 1
ATOM 4514 N N . THR B 1 288 ? -12.164 9.93 8.375 1 94.62 288 THR B N 1
ATOM 4515 C CA . THR B 1 288 ? -13.156 8.859 8.383 1 94.62 288 THR B CA 1
ATOM 4516 C C . THR B 1 288 ? -14.445 9.312 9.062 1 94.62 288 THR B C 1
ATOM 4518 O O . THR B 1 288 ? -15.508 8.734 8.844 1 94.62 288 THR B O 1
ATOM 4521 N N . ASN B 1 289 ? -14.406 10.273 9.945 1 96.38 289 ASN B N 1
ATOM 4522 C CA . ASN B 1 289 ? -15.555 10.758 10.711 1 96.38 289 ASN B CA 1
ATOM 4523 C C . ASN B 1 289 ? -15.594 12.281 10.758 1 96.38 289 ASN B C 1
ATOM 4525 O O . ASN B 1 289 ? -15.648 12.875 11.836 1 96.38 289 ASN B O 1
ATOM 4529 N N . MET B 1 290 ? -15.57 12.875 9.625 1 98.19 290 MET B N 1
ATOM 4530 C CA . MET B 1 290 ? -15.641 14.328 9.539 1 98.19 290 MET B CA 1
ATOM 4531 C C . MET B 1 290 ? -17.078 14.82 9.727 1 98.19 290 MET B C 1
ATOM 4533 O O . MET B 1 290 ? -17.969 14.414 8.984 1 98.19 290 MET B O 1
ATOM 4537 N N . PRO B 1 291 ? -17.266 15.695 10.695 1 98.31 291 PRO B N 1
ATOM 4538 C CA . PRO B 1 291 ? -18.625 16.188 10.914 1 98.31 291 PRO B CA 1
ATOM 4539 C C . PRO B 1 291 ? -19.047 17.234 9.891 1 98.31 291 PRO B C 1
ATOM 4541 O O . PRO B 1 291 ? -18.203 17.984 9.391 1 98.31 291 PRO B O 1
ATOM 4544 N N . SER B 1 292 ? -20.391 17.266 9.664 1 97.81 292 SER B N 1
ATOM 4545 C CA . SER B 1 292 ? -20.906 18.453 8.977 1 97.81 292 SER B CA 1
ATOM 4546 C C . SER B 1 292 ? -20.75 19.703 9.844 1 97.81 292 SER B C 1
ATOM 4548 O O . SER B 1 292 ? -20.547 19.609 11.055 1 97.81 292 SER B O 1
ATOM 4550 N N . PHE B 1 293 ? -20.828 20.797 9.164 1 98.31 293 PHE B N 1
ATOM 4551 C CA . PHE B 1 293 ? -20.797 22.062 9.891 1 98.31 293 PHE B CA 1
ATOM 4552 C C . PHE B 1 293 ? -21.875 22.094 10.969 1 98.31 293 PHE B C 1
ATOM 4554 O O . PHE B 1 293 ? -21.609 22.438 12.117 1 98.31 293 PHE B O 1
ATOM 4561 N N . ASP B 1 294 ? -23.047 21.672 10.594 1 98.56 294 ASP B N 1
ATOM 4562 C CA . ASP B 1 294 ? -24.188 21.719 11.5 1 98.56 294 ASP B CA 1
ATOM 4563 C C . ASP B 1 294 ? -23.984 20.797 12.703 1 98.56 294 ASP B C 1
ATOM 4565 O O . ASP B 1 294 ? -24.297 21.172 13.836 1 98.56 294 ASP B O 1
ATOM 4569 N N . ASP B 1 295 ? -23.484 19.594 12.469 1 98.5 295 ASP B N 1
ATOM 4570 C CA . ASP B 1 295 ? -23.25 18.656 13.555 1 98.5 295 ASP B CA 1
ATOM 4571 C C . ASP B 1 295 ? -22.234 19.203 14.547 1 98.5 295 ASP B C 1
ATOM 4573 O O . ASP B 1 295 ? -22.422 19.109 15.758 1 98.5 295 ASP B O 1
ATOM 4577 N N . ALA B 1 296 ? -21.188 19.766 14.023 1 98.69 296 ALA B N 1
ATOM 4578 C CA . ALA B 1 296 ? -20.141 20.328 14.883 1 98.69 296 ALA B CA 1
ATOM 4579 C C . ALA B 1 296 ? -20.656 21.547 15.648 1 98.69 296 ALA B C 1
ATOM 4581 O O . ALA B 1 296 ? -20.344 21.719 16.828 1 98.69 296 ALA B O 1
ATOM 4582 N N . PHE B 1 297 ? -21.391 22.359 14.961 1 98.62 297 PHE B N 1
ATOM 4583 C CA . PHE B 1 297 ? -21.938 23.562 15.594 1 98.62 297 PHE B CA 1
ATOM 4584 C C . PHE B 1 297 ? -22.891 23.188 16.719 1 98.62 297 PHE B C 1
ATOM 4586 O O . PHE B 1 297 ? -22.891 23.812 17.781 1 98.62 297 PHE B O 1
ATOM 4593 N N . GLU B 1 298 ? -23.703 22.188 16.484 1 98.69 298 GLU B N 1
ATOM 4594 C CA . GLU B 1 298 ? -24.625 21.703 17.5 1 98.69 298 GLU B CA 1
ATOM 4595 C C . GLU B 1 298 ? -23.875 21.172 18.719 1 98.69 298 GLU B C 1
ATOM 4597 O O . GLU B 1 298 ? -24.219 21.484 19.859 1 98.69 298 GLU B O 1
ATOM 4602 N N . ARG B 1 299 ? -22.891 20.375 18.5 1 98.62 299 ARG B N 1
ATOM 4603 C CA . ARG B 1 299 ? -22.125 19.844 19.625 1 98.62 299 ARG B CA 1
ATOM 4604 C C . ARG B 1 299 ? -21.438 20.969 20.391 1 98.62 299 ARG B C 1
ATOM 4606 O O . ARG B 1 299 ? -21.359 20.922 21.625 1 98.62 299 ARG B O 1
ATOM 4613 N N . MET B 1 300 ? -20.891 21.922 19.672 1 98.56 300 MET B N 1
ATOM 4614 C CA . MET B 1 300 ? -20.281 23.094 20.297 1 98.56 300 MET B CA 1
ATOM 4615 C C . MET B 1 300 ? -21.266 23.766 21.25 1 98.56 300 MET B C 1
ATOM 4617 O O . MET B 1 300 ? -20.922 24.031 22.406 1 98.56 300 MET B O 1
ATOM 4621 N N . ASN B 1 301 ? -22.453 24.047 20.812 1 98.12 301 ASN B N 1
ATOM 4622 C CA . ASN B 1 301 ? -23.469 24.75 21.594 1 98.12 301 ASN B CA 1
ATOM 4623 C C . ASN B 1 301 ? -23.938 23.922 22.781 1 98.12 301 ASN B C 1
ATOM 4625 O O . ASN B 1 301 ? -24.297 24.469 23.828 1 98.12 301 ASN B O 1
ATOM 4629 N N . GLU B 1 302 ? -23.984 22.625 22.547 1 98.06 302 GLU B N 1
ATOM 4630 C CA . GLU B 1 302 ? -24.422 21.734 23.625 1 98.06 302 GLU B CA 1
ATOM 4631 C C . GLU B 1 302 ? -23.422 21.719 24.766 1 98.06 302 GLU B C 1
ATOM 4633 O O . GLU B 1 302 ? -23.797 21.609 25.938 1 98.06 302 GLU B O 1
ATOM 4638 N N . PHE B 1 303 ? -22.219 21.766 24.469 1 97.75 303 PHE B N 1
ATOM 4639 C CA . PHE B 1 303 ? -21.188 21.609 25.469 1 97.75 303 PHE B CA 1
ATOM 4640 C C . PHE B 1 303 ? -20.828 22.953 26.094 1 97.75 303 PHE B C 1
ATOM 4642 O O . PHE B 1 303 ? -20.594 23.031 27.312 1 97.75 303 PHE B O 1
ATOM 4649 N N . TYR B 1 304 ? -20.656 23.953 25.312 1 97.31 304 TYR B N 1
ATOM 4650 C CA . TYR B 1 304 ? -20.234 25.25 25.812 1 97.31 304 TYR B CA 1
ATOM 4651 C C . TYR B 1 304 ? -21.422 26.188 26 1 97.31 304 TYR B C 1
ATOM 4653 O O . TYR B 1 304 ? -21.328 27.188 26.719 1 97.31 304 TYR B O 1
#

pLDDT: mean 96.49, std 4.11, range [49.09, 98.94]

Sequence (608 aa):
MVKNTDLLAIGHAAHDYIIRVPSFPKANFSSPITDMKTFNGGAAANVACVGANLGLNTALVSAVGGDFKKTEYFEHMENLGIDTESLIIVPGEKTPTAFVLTDDNSDQISYFYWGAAKEFAESKAPANVIKSTEAVHLATGDPEFNWKCSEEAKNEDLLVSFDPGQDLGMYDTKKLKDVIENTTILFGNHHEIERILDALETDLTGLRELGPKIIVKTCGANGSEIYSSEDKVIIDAIDVDVVDPTGAGDSYRAGFLSRFLNGESLEESAKFASAVSSFIIEHQGCQTNMPSFDDAFERMNEFYMVKNTDLLAIGHAAHDYIIRVPSFPKANFSSPITDMKTFNGGAAANVACVGANLGLNTALVSAVGGDFKKTEYFEHMENLGIDTESLIIVPGEKTPTAFVLTDDNSDQISYFYWGAAKEFAESKAPANVIKSTEAVHLATGDPEFNWKCSEEAKNEDLLVSFDPGQDLGMYDTKKLKDVIENTTILFGNHHEIERILDALETDLTGLRELGPKIIVKTCGANGSEIYSSEDKVIIDAIDVDVVDPTGAGDSYRAGFLSRFLNGESLEESAKFASAVSSFIIEHQGCQTNMPSFDDAFERMNEFY

Organism: NCBI:txid230361

Foldseek 3Di:
DAQPFAEEFEAAKEKEKEWEWQDDDDPPDDTDTPDIDIFIDILSVLLQLLLLLQPGAYEYEYFAEQCVCVDVSVVSCVVSVYHDVNYRYDYPWHGKYKYWYAHPVRDIDMDIDHIRLVCLVVDAAPLVNLLSYQEYEYEAGALVSLLRNLVSNVVSVHAYEYDNPPVLVVDQLVSLLSNLLSHAEYEDEPVSVVVNCVRPVHDPVVSCVSHYQKYWYQHPQQAIWIDHPVDIDGDGADDDPFPAQAQLRSQLVSQLSSQVSVPDDNRVSRLLSSLQSRQQRNDPYRNPRGDYNVNSVVSSVVVD/DAQPFAEEFEAAKEKEKEWEWQDDDDPPDDTDTPDIDIFIDILSVLLQLLLLLQPGAYEYEYFAEQCVCVDVSVVSCVVSVYHDVNYRYDYPWHGKYKYWYAHPVRDIDMDIDHIRLVCLVVDAAPLVNLLSYQEYEYEAGALVSLLRNLVSNVVSVHAYEYDNPPVLVVDQLVSLLSNLLSHAEYEDEPVSVVVNCVRPVHDPVVSCVSHYQKYWYAHVQQAIWIDHPVDIDGDGADDDPFDAQAQLRSQLVSQLSSQVSVPDDNRVSRLLSSLQSRQQRNDPYRNPGGDYNVNSVVSSVVVD